Protein AF-A0A2D4FG91-F1 (afdb_monomer_lite)

pLDDT: mean 86.09, std 12.46, range [33.84, 96.5]

Sequence (464 aa):
MEGACYMVALQIAREPLVRQVLRQTFQERAKVNVAPTKKGKKDVDEAHYAYSFKYLKNKPVKELRDEQFLKISLAKEESLLTIDLSVDMKGVDGYGSDQSYFEEIKAFYYRDEFSHQVQEWNRQRTLAIERALRQFLYPQMAKELMNKLLLEAKECVMKACSRKLYNWLKVAPYRPDQQVEEDEDLMDENQGKGIRVLGIAFSSARNHPVFCALLNGEGEVTDFLRLPHFTKRRNAWREEEREKKAQDIETLKKFLLSKKPHVVTVGGENRDAQMLVEDVKRIVHELEQGQQLSSIGVELVDNELAMLYMNSKKSETEFRDYPPVLRQAVSLARRIQDPLVEFAQVCSPDEDILCLKLHPMQDHVVKEELLGALYCEFINRVNEVGVDVNRAIAHPHSQALLQYVCGLGARKGTHLLKILKQNNTRLENRTQLVTMCHMGPKVFINCAGFIKIDTASLGDSTDS

Secondary structure (DSSP, 8-state):
-HHHHHHHHHHHHH-HHHHHHHHHHHHHH-EEEEEE-HHHHHH--TTSTTGGGTT--SEEGGG--TTHHHHHHHHHHTTSEEEEEESSPTT-TTSSS---HHHHHHHHH------HHHHHHHHHHHHHHHHIIIIIIHHHHHHHHHHHHHHHHHHHHHHHHHHHHHHHHT-----------S-TTSTTTSTTSPPPEEEEE--SSTTSPEEEEEE-TTS-EEEEEEESSTTS-TT-SSHHHHHHHHHHHHHHHHHHHHH--SEEEEEESSTHHHHHHHHHHHHHHHHHHTTSS---EEEEEE-HHHHHHHHSHHHHHH-TTS-HHHHHHHHHHHHHH-HHHHHHHH-STT-GGGGS-S-TTGGGS-HHHHHHHHHHHHHHHHHHH-EEHHHHHH-GGGGGGGGGSTT--HHHHHHHHHHHHHTT----STTHHHHTS---HHHHHHHTTTEE--SHHHHTTT--

Structure (mmCIF, N/CA/C/O backbone):
data_AF-A0A2D4FG91-F1
#
_entry.id   AF-A0A2D4FG91-F1
#
loop_
_atom_site.group_PDB
_atom_site.id
_atom_site.type_symbol
_atom_site.label_atom_id
_atom_site.label_alt_id
_atom_site.label_comp_id
_atom_site.label_asym_id
_atom_site.label_entity_id
_atom_site.label_seq_id
_atom_site.pdbx_PDB_ins_code
_atom_site.Cartn_x
_atom_site.Cartn_y
_atom_site.Cartn_z
_atom_site.occupancy
_atom_site.B_iso_or_equiv
_atom_site.auth_seq_id
_atom_site.auth_comp_id
_atom_site.auth_asym_id
_atom_site.auth_atom_id
_atom_site.pdbx_PDB_model_num
ATOM 1 N N . MET A 1 1 ? 42.342 -6.921 -44.957 1.00 70.56 1 MET A N 1
ATOM 2 C CA . MET A 1 1 ? 41.038 -6.272 -45.236 1.00 70.56 1 MET A CA 1
ATOM 3 C C . MET A 1 1 ? 40.064 -6.389 -44.067 1.00 70.56 1 MET A C 1
ATOM 5 O O . MET A 1 1 ? 39.488 -5.377 -43.689 1.00 70.56 1 MET A O 1
ATOM 9 N N . GLU A 1 2 ? 39.915 -7.557 -43.432 1.00 78.62 2 GLU A N 1
ATOM 10 C CA . GLU A 1 2 ? 38.955 -7.720 -42.323 1.00 78.62 2 GLU A CA 1
ATOM 11 C C . GLU A 1 2 ? 39.216 -6.820 -41.108 1.00 78.62 2 GLU A C 1
ATOM 13 O O . GLU A 1 2 ? 38.272 -6.246 -40.569 1.00 78.62 2 GLU A O 1
ATOM 18 N N . GLY A 1 3 ? 40.483 -6.640 -40.717 1.00 85.62 3 GLY A N 1
ATOM 19 C CA . GLY A 1 3 ? 40.854 -5.718 -39.638 1.00 85.62 3 GLY A CA 1
ATOM 20 C C . GLY A 1 3 ? 40.504 -4.260 -39.953 1.00 85.62 3 GLY A C 1
ATOM 21 O O . GLY A 1 3 ? 40.024 -3.544 -39.083 1.00 85.62 3 GLY A O 1
ATOM 22 N N . ALA A 1 4 ? 40.647 -3.831 -41.211 1.00 87.12 4 ALA A N 1
ATOM 23 C CA . ALA A 1 4 ? 40.256 -2.486 -41.635 1.00 87.12 4 ALA A CA 1
ATOM 24 C C . ALA A 1 4 ? 38.728 -2.304 -41.602 1.00 87.12 4 ALA A C 1
ATOM 26 O O . ALA A 1 4 ? 38.245 -1.306 -41.076 1.00 87.12 4 ALA A O 1
ATOM 27 N N . CYS A 1 5 ? 37.961 -3.299 -42.068 1.00 86.06 5 CYS A N 1
ATOM 28 C CA . CYS A 1 5 ? 36.496 -3.282 -41.966 1.00 86.06 5 CYS A CA 1
ATOM 29 C C . CYS A 1 5 ? 36.028 -3.230 -40.508 1.00 86.06 5 CYS A C 1
ATOM 31 O O . CYS A 1 5 ? 35.085 -2.514 -40.188 1.00 86.06 5 CYS A O 1
ATOM 33 N N . TYR A 1 6 ? 36.704 -3.961 -39.618 1.00 90.00 6 TYR A N 1
ATOM 34 C CA . TYR A 1 6 ? 36.433 -3.928 -38.184 1.00 90.00 6 TYR A CA 1
ATOM 35 C C . TYR A 1 6 ? 36.714 -2.546 -37.577 1.00 90.00 6 TYR A C 1
ATOM 37 O O . TYR A 1 6 ? 35.887 -2.023 -36.834 1.00 90.00 6 TYR A O 1
ATOM 45 N N . MET A 1 7 ? 37.845 -1.925 -37.923 1.00 90.81 7 MET A N 1
ATOM 46 C CA . MET A 1 7 ? 38.194 -0.584 -37.443 1.00 90.81 7 MET A CA 1
ATOM 47 C C . MET A 1 7 ? 37.184 0.473 -37.901 1.00 90.81 7 MET A C 1
ATOM 49 O O . MET A 1 7 ? 36.746 1.286 -37.090 1.00 90.81 7 MET A O 1
ATOM 53 N N . VAL A 1 8 ? 36.760 0.425 -39.166 1.00 90.19 8 VAL A N 1
ATOM 54 C CA . VAL A 1 8 ? 35.719 1.319 -39.698 1.00 90.19 8 VAL A CA 1
ATOM 55 C C . VAL A 1 8 ? 34.379 1.071 -39.001 1.00 90.19 8 VAL A C 1
ATOM 57 O O . VAL A 1 8 ? 33.722 2.019 -38.578 1.00 90.19 8 VAL A O 1
ATOM 60 N N . ALA A 1 9 ? 33.995 -0.193 -38.802 1.00 90.50 9 ALA A N 1
ATOM 61 C CA . ALA A 1 9 ? 32.778 -0.541 -38.074 1.00 90.50 9 ALA A CA 1
ATOM 62 C C . ALA A 1 9 ? 32.786 0.009 -36.636 1.00 90.50 9 ALA A C 1
ATOM 64 O O . ALA A 1 9 ? 31.777 0.531 -36.161 1.00 90.50 9 ALA A O 1
ATOM 65 N N . LEU A 1 10 ? 33.936 -0.056 -35.958 1.00 91.12 10 LEU A N 1
ATOM 66 C CA . LEU A 1 10 ? 34.115 0.488 -34.615 1.00 91.12 10 LEU A CA 1
ATOM 67 C C . LEU A 1 10 ? 34.024 2.020 -34.590 1.00 91.12 10 LEU A C 1
ATOM 69 O O . LEU A 1 10 ? 33.435 2.571 -33.661 1.00 91.12 10 LEU A O 1
ATOM 73 N N . GLN A 1 11 ? 34.591 2.704 -35.587 1.00 91.75 11 GLN A N 1
ATOM 74 C CA . GLN A 1 11 ? 34.486 4.160 -35.720 1.00 91.75 11 GLN A CA 1
ATOM 75 C C . GLN A 1 11 ? 33.026 4.587 -35.897 1.00 91.75 11 GLN A C 1
ATOM 77 O O . GLN A 1 11 ? 32.538 5.403 -35.119 1.00 91.75 11 GLN A O 1
ATOM 82 N N . ILE A 1 12 ? 32.300 3.951 -36.822 1.00 88.56 12 ILE A N 1
ATOM 83 C CA . ILE A 1 12 ? 30.867 4.207 -37.045 1.00 88.56 12 ILE A CA 1
ATOM 84 C C . ILE A 1 12 ? 30.063 3.958 -35.759 1.00 88.56 12 ILE A C 1
ATOM 86 O O . ILE A 1 12 ? 29.211 4.761 -35.388 1.00 88.56 12 ILE A O 1
ATOM 90 N N . ALA A 1 13 ? 30.354 2.875 -35.031 1.00 89.75 13 ALA A N 1
ATOM 91 C CA . ALA A 1 13 ? 29.642 2.534 -33.799 1.00 89.75 13 ALA A CA 1
ATOM 92 C C . ALA A 1 13 ? 29.886 3.513 -32.632 1.00 89.75 13 ALA A C 1
ATOM 94 O O . ALA A 1 13 ? 29.095 3.553 -31.677 1.00 89.75 13 ALA A O 1
ATOM 95 N N . ARG A 1 14 ? 30.985 4.278 -32.677 1.00 90.94 14 ARG A N 1
ATOM 96 C CA . ARG A 1 14 ? 31.359 5.280 -31.667 1.00 90.94 14 ARG A CA 1
ATOM 97 C C . ARG A 1 14 ? 30.927 6.699 -32.029 1.00 90.94 14 ARG A C 1
ATOM 99 O O . ARG A 1 14 ? 30.976 7.558 -31.154 1.00 90.94 14 ARG A O 1
ATOM 106 N N . GLU A 1 15 ? 30.459 6.924 -33.250 1.00 92.88 15 GLU A N 1
ATOM 107 C CA . GLU A 1 15 ? 30.013 8.237 -33.705 1.00 92.88 15 GLU A CA 1
ATOM 108 C C . GLU A 1 15 ? 28.759 8.699 -32.926 1.00 92.88 15 GLU A C 1
ATOM 110 O O . GLU A 1 15 ? 27.725 8.019 -32.967 1.00 92.88 15 GLU A O 1
ATOM 115 N N . PRO A 1 16 ? 28.799 9.838 -32.204 1.00 91.75 16 PRO A N 1
ATOM 116 C CA . PRO A 1 16 ? 27.697 10.261 -31.335 1.00 91.75 16 PRO A CA 1
ATOM 117 C C . PRO A 1 16 ? 26.371 10.477 -32.071 1.00 91.75 16 PRO A C 1
ATOM 119 O O . PRO A 1 16 ? 25.325 10.054 -31.577 1.00 91.75 16 PRO A O 1
ATOM 122 N N . LEU A 1 17 ? 26.417 11.077 -33.266 1.00 91.06 17 LEU A N 1
ATOM 123 C CA . LEU A 1 17 ? 25.230 11.357 -34.080 1.00 91.06 17 LEU A CA 1
ATOM 124 C C . LEU A 1 17 ? 24.543 10.065 -34.536 1.00 91.06 17 LEU A C 1
ATOM 126 O O . LEU A 1 17 ? 23.330 9.920 -34.386 1.00 91.06 17 LEU A O 1
ATOM 130 N N . VAL A 1 18 ? 25.327 9.088 -35.007 1.00 88.50 18 VAL A N 1
ATOM 131 C CA . VAL A 1 18 ? 24.819 7.768 -35.414 1.00 88.50 18 VAL A CA 1
ATOM 132 C C . VAL A 1 18 ? 24.145 7.078 -34.232 1.00 88.50 18 VAL A C 1
ATOM 134 O O . VAL A 1 18 ? 23.034 6.568 -34.357 1.00 88.50 18 VAL A O 1
ATOM 137 N N . ARG A 1 19 ? 24.775 7.109 -33.051 1.00 90.75 19 ARG A N 1
ATOM 138 C CA . ARG A 1 19 ? 24.208 6.516 -31.831 1.00 90.75 19 ARG A CA 1
ATOM 139 C C . ARG A 1 19 ? 22.919 7.204 -31.393 1.00 90.75 19 ARG A C 1
ATOM 141 O O . ARG A 1 19 ? 22.007 6.520 -30.940 1.00 90.75 19 ARG A O 1
ATOM 148 N N . GLN A 1 20 ? 22.840 8.529 -31.502 1.00 91.31 20 GLN A N 1
ATOM 149 C CA . GLN A 1 20 ? 21.651 9.296 -31.134 1.00 91.31 20 GLN A CA 1
ATOM 150 C C . GLN A 1 20 ? 20.458 8.952 -32.034 1.00 91.31 20 GLN A C 1
ATOM 152 O O . GLN A 1 20 ? 19.403 8.582 -31.517 1.00 91.31 20 GLN A O 1
ATOM 157 N N . VAL A 1 21 ? 20.639 9.009 -33.357 1.00 89.88 21 VAL A N 1
ATOM 158 C CA . VAL A 1 21 ? 19.584 8.691 -34.337 1.00 89.88 21 VAL A CA 1
ATOM 159 C C . VAL A 1 21 ? 19.153 7.234 -34.215 1.00 89.88 21 VAL A C 1
ATOM 161 O O . VAL A 1 21 ? 17.957 6.927 -34.188 1.00 89.88 21 VAL A O 1
ATOM 164 N N . LEU A 1 22 ? 20.121 6.325 -34.074 1.00 88.62 22 LEU A N 1
ATOM 165 C CA . LEU A 1 22 ? 19.826 4.911 -33.915 1.00 88.62 22 LEU A CA 1
ATOM 166 C C . LEU A 1 22 ? 19.056 4.639 -32.626 1.00 88.62 22 LEU A C 1
ATOM 168 O O . LEU A 1 22 ? 18.105 3.869 -32.653 1.00 88.62 22 LEU A O 1
ATOM 172 N N . ARG A 1 23 ? 19.429 5.268 -31.507 1.00 89.75 23 ARG A N 1
ATOM 173 C CA . ARG A 1 23 ? 18.716 5.109 -30.234 1.00 89.75 23 ARG A CA 1
ATOM 174 C C . ARG A 1 23 ? 17.254 5.516 -30.367 1.00 89.75 23 ARG A C 1
ATOM 176 O O . ARG A 1 23 ? 16.389 4.765 -29.929 1.00 89.75 23 ARG A O 1
ATOM 183 N N . GLN A 1 24 ? 16.981 6.673 -30.968 1.00 89.62 24 GLN A N 1
ATOM 184 C CA . GLN A 1 24 ? 15.610 7.139 -31.176 1.00 89.62 24 GLN A CA 1
ATOM 185 C C . GLN A 1 24 ? 14.827 6.160 -32.058 1.00 89.62 24 GLN A C 1
ATOM 187 O O . GLN A 1 24 ? 13.756 5.694 -31.674 1.00 89.62 24 GLN A O 1
ATOM 192 N N . THR A 1 25 ? 15.411 5.762 -33.189 1.00 87.94 25 THR A N 1
ATOM 193 C CA . THR A 1 25 ? 14.763 4.835 -34.126 1.00 87.94 25 THR A CA 1
ATOM 194 C C . THR A 1 25 ? 14.515 3.465 -33.491 1.00 87.94 25 THR A C 1
ATOM 196 O O . THR A 1 25 ? 13.441 2.886 -33.647 1.00 87.94 25 THR A O 1
ATOM 199 N N . PHE A 1 26 ? 15.483 2.959 -32.723 1.00 88.69 26 PHE A N 1
ATOM 200 C CA . PHE A 1 26 ? 15.377 1.693 -32.005 1.00 88.69 26 PHE A CA 1
ATOM 201 C C . PHE A 1 26 ? 14.280 1.767 -30.940 1.00 88.69 26 PHE A C 1
ATOM 203 O O . PHE A 1 26 ? 13.463 0.864 -30.861 1.00 88.69 26 PHE A O 1
ATOM 210 N N . GLN A 1 27 ? 14.180 2.851 -30.167 1.00 86.94 27 GLN A N 1
ATOM 211 C CA . GLN A 1 27 ? 13.092 3.025 -29.194 1.00 86.94 27 GLN A CA 1
ATOM 212 C C . GLN A 1 27 ? 11.710 3.081 -29.855 1.00 86.94 27 GLN A C 1
ATOM 214 O O . GLN A 1 27 ? 10.737 2.578 -29.296 1.00 86.94 27 GLN A O 1
ATOM 219 N N . GLU A 1 28 ? 11.611 3.673 -31.045 1.00 86.88 28 GLU A N 1
ATOM 220 C CA . GLU A 1 28 ? 10.333 3.833 -31.731 1.00 86.88 28 GLU A CA 1
ATOM 221 C C . GLU A 1 28 ? 9.855 2.573 -32.455 1.00 86.88 28 GLU A C 1
ATOM 223 O O . GLU A 1 28 ? 8.650 2.307 -32.463 1.00 86.88 28 GLU A O 1
ATOM 228 N N . ARG A 1 29 ? 10.783 1.832 -33.072 1.00 87.81 29 ARG A N 1
ATOM 229 C CA . ARG A 1 29 ? 10.492 0.693 -33.954 1.00 87.81 29 ARG A CA 1
ATOM 230 C C . ARG A 1 29 ? 10.786 -0.672 -33.326 1.00 87.81 29 ARG A C 1
ATOM 232 O O . ARG A 1 29 ? 10.378 -1.677 -33.902 1.00 87.81 29 ARG A O 1
ATOM 239 N N . ALA A 1 30 ? 11.479 -0.741 -32.183 1.00 88.88 30 ALA A N 1
ATOM 240 C CA . ALA A 1 30 ? 11.818 -2.020 -31.566 1.00 88.88 30 ALA A CA 1
ATOM 241 C C . ALA A 1 30 ? 10.573 -2.836 -31.220 1.00 88.88 30 ALA A C 1
ATOM 243 O O . ALA A 1 30 ? 9.557 -2.334 -30.725 1.00 88.88 30 ALA A O 1
ATOM 244 N N . LYS A 1 31 ? 10.708 -4.138 -31.442 1.00 90.12 31 LYS A N 1
ATOM 245 C CA . LYS A 1 31 ? 9.722 -5.158 -31.135 1.00 90.12 31 LYS A CA 1
ATOM 246 C C . LYS A 1 31 ? 10.338 -6.191 -30.204 1.00 90.12 31 LYS A C 1
ATOM 248 O O . LYS A 1 31 ? 11.504 -6.566 -30.338 1.00 90.12 31 LYS A O 1
ATOM 253 N N . VAL A 1 32 ? 9.537 -6.644 -29.251 1.00 91.31 32 VAL A N 1
ATOM 254 C CA . VAL A 1 32 ? 9.911 -7.649 -28.264 1.00 91.31 32 VAL A CA 1
ATOM 255 C C . VAL A 1 32 ? 9.528 -9.025 -28.772 1.00 91.31 32 VAL A C 1
ATOM 257 O O . VAL A 1 32 ? 8.376 -9.282 -29.132 1.00 91.31 32 VAL A O 1
ATOM 260 N N . ASN A 1 33 ? 10.512 -9.914 -28.762 1.00 90.75 33 ASN A N 1
ATOM 261 C CA . ASN A 1 33 ? 10.357 -11.326 -29.045 1.00 90.75 33 ASN A CA 1
ATOM 262 C C . ASN A 1 33 ? 10.725 -12.122 -27.795 1.00 90.75 33 ASN A C 1
ATOM 264 O O . ASN A 1 33 ? 11.794 -11.939 -27.210 1.00 90.75 33 ASN A O 1
ATOM 268 N N . VAL A 1 34 ? 9.835 -13.020 -27.394 1.00 91.75 34 VAL A N 1
ATOM 269 C CA . VAL A 1 34 ? 10.003 -13.904 -26.248 1.00 91.75 34 VAL A CA 1
ATOM 270 C C . VAL A 1 34 ? 9.877 -15.335 -26.737 1.00 91.75 34 VAL A C 1
ATOM 272 O O . VAL A 1 34 ? 8.900 -15.709 -27.386 1.00 91.75 34 VAL A O 1
ATOM 275 N N . ALA A 1 35 ? 10.890 -16.137 -26.435 1.00 91.44 35 ALA A N 1
ATOM 276 C CA . ALA A 1 35 ? 10.906 -17.554 -26.763 1.00 91.44 35 ALA A CA 1
ATOM 277 C C . ALA A 1 35 ? 11.178 -18.380 -25.500 1.00 91.44 35 ALA A C 1
ATOM 279 O O . ALA A 1 35 ? 11.992 -17.973 -24.669 1.00 91.44 35 ALA A O 1
ATOM 280 N N . PRO A 1 36 ? 10.535 -19.547 -25.335 1.00 92.88 36 PRO A N 1
ATOM 281 C CA . PRO A 1 36 ? 10.741 -20.365 -24.155 1.00 92.88 36 PRO A CA 1
ATOM 282 C C . PRO A 1 36 ? 12.032 -21.177 -24.255 1.00 92.88 36 PRO A C 1
ATOM 284 O O . PRO A 1 36 ? 12.353 -21.750 -25.304 1.00 92.88 36 PRO A O 1
ATOM 287 N N . THR A 1 37 ? 12.743 -21.289 -23.135 1.00 92.88 37 THR A N 1
ATOM 288 C CA . THR A 1 37 ? 13.885 -22.200 -22.995 1.00 92.88 37 THR A CA 1
ATOM 289 C C . THR A 1 37 ? 13.402 -23.652 -22.924 1.00 92.88 37 THR A C 1
ATOM 291 O O . THR A 1 37 ? 12.207 -23.932 -22.812 1.00 92.88 37 THR A O 1
ATOM 294 N N . LYS A 1 38 ? 14.327 -24.623 -22.953 1.00 90.50 38 LYS A N 1
ATOM 295 C CA . LYS A 1 38 ? 13.977 -26.039 -22.722 1.00 90.50 38 LYS A CA 1
ATOM 296 C C . LYS A 1 38 ? 13.242 -26.233 -21.388 1.00 90.50 38 LYS A C 1
ATOM 298 O O . LYS A 1 38 ? 12.293 -27.007 -21.337 1.00 90.50 38 LYS A O 1
ATOM 303 N N . LYS A 1 39 ? 13.652 -25.488 -20.355 1.00 90.31 39 LYS A N 1
ATOM 304 C CA . LYS A 1 39 ? 13.026 -25.472 -19.029 1.00 90.31 39 LYS A CA 1
ATOM 305 C C . LYS A 1 39 ? 11.640 -24.827 -19.080 1.00 90.31 39 LYS A C 1
ATOM 307 O O . LYS A 1 39 ? 10.661 -25.471 -18.728 1.00 90.31 39 LYS A O 1
ATOM 312 N N . GLY A 1 40 ? 11.519 -23.623 -19.645 1.00 88.44 40 GLY A N 1
ATOM 313 C CA . GLY A 1 40 ? 10.223 -22.945 -19.754 1.00 88.44 40 GLY A CA 1
ATOM 314 C C . GLY A 1 40 ? 9.202 -23.669 -20.633 1.00 88.44 40 GLY A C 1
ATOM 315 O O . GLY A 1 40 ? 8.002 -23.500 -20.455 1.00 88.44 40 GLY A O 1
ATOM 316 N N . LYS A 1 41 ? 9.629 -24.524 -21.569 1.00 89.38 41 LYS A N 1
ATOM 317 C CA . LYS A 1 41 ? 8.693 -25.389 -22.304 1.00 89.38 41 LYS A CA 1
ATOM 318 C C . LYS A 1 41 ? 8.011 -26.416 -21.401 1.00 89.38 41 LYS A C 1
ATOM 320 O O . LYS A 1 41 ? 6.835 -26.673 -21.639 1.00 89.38 41 LYS A O 1
ATOM 325 N N . LYS A 1 42 ? 8.738 -26.962 -20.422 1.00 89.44 42 LYS A N 1
ATOM 326 C CA . LYS A 1 42 ? 8.278 -28.012 -19.506 1.00 89.44 42 LYS A CA 1
ATOM 327 C C . LYS A 1 42 ? 7.534 -27.444 -18.293 1.00 89.44 42 LYS A C 1
ATOM 329 O O . LYS A 1 42 ? 6.500 -27.988 -17.933 1.00 89.44 42 LYS A O 1
ATOM 334 N N . ASP A 1 43 ? 8.058 -26.367 -17.712 1.00 88.94 43 ASP A N 1
ATOM 335 C CA . ASP A 1 43 ? 7.603 -25.848 -16.415 1.00 88.94 43 ASP A CA 1
ATOM 336 C C . ASP A 1 43 ? 6.475 -24.808 -16.548 1.00 88.94 43 ASP A C 1
ATOM 338 O O . ASP A 1 43 ? 5.700 -24.621 -15.618 1.00 88.94 43 ASP A O 1
ATOM 342 N N . VAL A 1 44 ? 6.365 -24.124 -17.696 1.00 88.75 44 VAL A N 1
ATOM 343 C CA . VAL A 1 44 ? 5.291 -23.145 -17.940 1.00 88.75 44 VAL A CA 1
ATOM 344 C C . VAL A 1 44 ? 4.087 -23.864 -18.543 1.00 88.75 44 VAL A C 1
ATOM 346 O O . VAL A 1 44 ? 4.022 -24.046 -19.770 1.00 88.75 44 VAL A O 1
ATOM 349 N N . ASP A 1 45 ? 3.173 -24.269 -17.666 1.00 88.12 45 ASP A N 1
ATOM 350 C CA . ASP A 1 45 ? 1.840 -24.794 -17.974 1.00 88.12 45 ASP A CA 1
ATOM 351 C C . ASP A 1 45 ? 0.797 -23.667 -18.125 1.00 88.12 45 ASP A C 1
ATOM 353 O O . ASP A 1 45 ? 1.144 -22.489 -18.085 1.00 88.12 45 ASP A O 1
ATOM 357 N N . GLU A 1 46 ? -0.475 -24.018 -18.337 1.00 87.44 46 GLU A N 1
ATOM 358 C CA . GLU A 1 46 ? -1.575 -23.058 -18.536 1.00 87.44 46 GLU A CA 1
ATOM 359 C C . GLU A 1 46 ? -1.893 -22.212 -17.290 1.00 87.44 46 GLU A C 1
ATOM 361 O O . GLU A 1 46 ? -2.431 -21.112 -17.420 1.00 87.44 46 GLU A O 1
ATOM 366 N N . ALA A 1 47 ? -1.554 -22.701 -16.092 1.00 88.81 47 ALA A N 1
ATOM 367 C CA . ALA A 1 47 ? -1.797 -22.006 -14.829 1.00 88.81 47 ALA A CA 1
ATOM 368 C C . ALA A 1 47 ? -0.669 -21.024 -14.473 1.00 88.81 47 ALA A C 1
ATOM 370 O O . ALA A 1 47 ? -0.862 -20.104 -13.674 1.00 88.81 47 ALA A O 1
ATOM 371 N N . HIS A 1 48 ? 0.516 -21.198 -15.060 1.00 89.25 48 HIS A N 1
ATOM 372 C CA . HIS A 1 48 ? 1.672 -20.363 -14.783 1.00 89.25 48 HIS A CA 1
ATOM 373 C C . HIS A 1 48 ? 1.506 -18.933 -15.329 1.00 89.25 48 HIS A C 1
ATOM 375 O O . HIS A 1 48 ? 1.124 -18.715 -16.482 1.00 89.25 48 HIS A O 1
ATOM 381 N N . TYR A 1 49 ? 1.906 -17.926 -14.543 1.00 86.75 49 TYR A N 1
ATOM 382 C CA . TYR A 1 49 ? 1.764 -16.502 -14.898 1.00 86.75 49 TYR A CA 1
ATOM 383 C C . TYR A 1 49 ? 2.422 -16.131 -16.243 1.00 86.75 49 TYR A C 1
ATOM 385 O O . TYR A 1 49 ? 1.973 -15.223 -16.945 1.00 86.75 49 TYR A O 1
ATOM 393 N N . ALA A 1 50 ? 3.491 -16.848 -16.605 1.00 87.88 50 ALA A N 1
ATOM 394 C CA . ALA A 1 50 ? 4.270 -16.628 -17.822 1.00 87.88 50 ALA A CA 1
ATOM 395 C C . ALA A 1 50 ? 3.689 -17.271 -19.095 1.00 87.88 50 ALA A C 1
ATOM 397 O O . ALA A 1 50 ? 4.227 -17.064 -20.183 1.00 87.88 50 ALA A O 1
ATOM 398 N N . TYR A 1 51 ? 2.601 -18.042 -18.988 1.00 88.88 51 TYR A N 1
ATOM 399 C CA . TYR A 1 51 ? 2.011 -18.753 -20.125 1.00 88.88 51 TYR A CA 1
ATOM 400 C C . TYR A 1 51 ? 1.529 -17.804 -21.226 1.00 88.88 51 TYR A C 1
ATOM 402 O O . TYR A 1 51 ? 1.846 -17.994 -22.401 1.00 88.88 51 TYR A O 1
ATOM 410 N N . SER A 1 52 ? 0.851 -16.724 -20.829 1.00 88.25 52 SER A N 1
ATOM 411 C CA . SER A 1 52 ? 0.248 -15.734 -21.735 1.00 88.25 52 SER A CA 1
ATOM 412 C C . SER A 1 52 ? 1.239 -15.073 -22.702 1.00 88.25 52 SER A C 1
ATOM 414 O O . SER A 1 52 ? 0.860 -14.689 -23.806 1.00 88.25 52 SER A O 1
ATOM 416 N N . PHE A 1 53 ? 2.515 -14.964 -22.321 1.00 89.25 53 PHE A N 1
ATOM 417 C CA . PHE A 1 53 ? 3.567 -14.335 -23.126 1.00 89.25 53 PHE A CA 1
ATOM 418 C C . PHE A 1 53 ? 4.717 -15.287 -23.484 1.00 89.25 53 PHE A C 1
ATOM 420 O O . PHE A 1 53 ? 5.748 -14.849 -23.997 1.00 89.25 53 PHE A O 1
ATOM 427 N N . LYS A 1 54 ? 4.536 -16.599 -23.277 1.00 88.31 54 LYS A N 1
ATOM 428 C CA . LYS A 1 54 ? 5.533 -17.645 -23.564 1.00 88.31 54 LYS A CA 1
ATOM 429 C C . LYS A 1 54 ? 6.019 -17.630 -25.018 1.00 88.31 54 LYS A C 1
ATOM 431 O O . LYS A 1 54 ? 7.181 -17.934 -25.271 1.00 88.31 54 LYS A O 1
ATOM 436 N N . TYR A 1 55 ? 5.139 -17.274 -25.957 1.00 88.94 55 TYR A N 1
ATOM 437 C CA . TYR A 1 55 ? 5.405 -17.227 -27.401 1.00 88.94 55 TYR A CA 1
ATOM 438 C C . TYR A 1 55 ? 5.151 -15.837 -27.999 1.00 88.94 55 TYR A C 1
ATOM 440 O O . TYR A 1 55 ? 4.591 -15.713 -29.089 1.00 88.94 55 TYR A O 1
ATOM 448 N N . LEU A 1 56 ? 5.535 -14.778 -27.284 1.0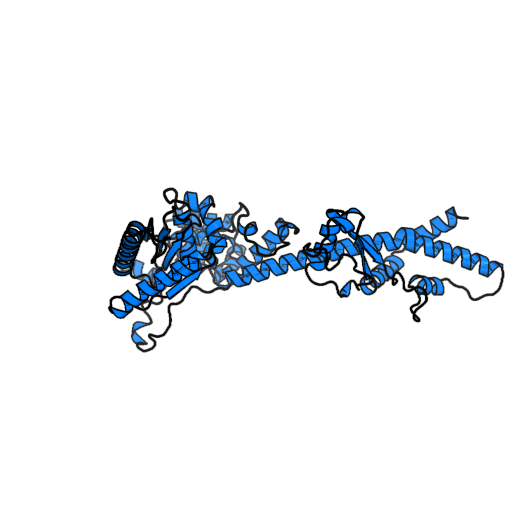0 88.94 56 LEU A N 1
ATOM 449 C CA . LEU A 1 56 ? 5.355 -13.415 -27.773 1.00 88.94 56 LEU A CA 1
ATOM 450 C C . LEU A 1 56 ? 6.276 -13.142 -28.973 1.00 88.94 56 LEU A C 1
ATOM 452 O O . LEU A 1 56 ? 7.493 -13.270 -28.864 1.00 88.94 56 LEU A O 1
ATOM 456 N N . LYS A 1 57 ? 5.717 -12.735 -30.114 1.00 88.06 57 LYS A N 1
ATOM 457 C CA . LYS A 1 57 ? 6.487 -12.377 -31.314 1.00 88.06 57 LYS A CA 1
ATOM 458 C C . LYS A 1 57 ? 6.112 -10.989 -31.800 1.00 88.06 57 LYS A C 1
ATOM 460 O O . LYS A 1 57 ? 4.934 -10.654 -31.842 1.00 88.06 57 LYS A O 1
ATOM 465 N N . ASN A 1 58 ? 7.119 -10.229 -32.218 1.00 86.31 58 ASN A N 1
ATOM 466 C CA . ASN A 1 58 ? 6.995 -8.943 -32.892 1.00 86.31 58 ASN A CA 1
ATOM 467 C C . ASN A 1 58 ? 6.099 -7.914 -32.165 1.00 86.31 58 ASN A C 1
ATOM 469 O O . ASN A 1 58 ? 5.537 -7.041 -32.822 1.00 86.31 58 ASN A O 1
ATOM 473 N N . LYS A 1 59 ? 5.982 -7.972 -30.826 1.00 88.56 59 LYS A N 1
ATOM 474 C CA . LYS A 1 59 ? 5.167 -7.007 -30.070 1.00 88.56 59 LYS A CA 1
ATOM 475 C C . LYS A 1 59 ? 5.885 -5.656 -30.012 1.00 88.56 59 LYS A C 1
ATOM 477 O O . LYS A 1 59 ? 6.985 -5.616 -29.460 1.00 88.56 59 LYS A O 1
ATOM 482 N N . PRO A 1 60 ? 5.310 -4.557 -30.524 1.00 89.44 60 PRO A N 1
ATOM 483 C CA . PRO A 1 60 ? 5.931 -3.241 -30.433 1.00 89.44 60 PRO A CA 1
ATOM 484 C C . PRO A 1 60 ? 6.214 -2.851 -28.982 1.00 89.44 60 PRO A C 1
ATOM 486 O O . PRO A 1 60 ? 5.364 -3.013 -28.106 1.00 89.44 60 PRO A O 1
ATOM 489 N N . VAL A 1 61 ? 7.397 -2.291 -28.725 1.00 88.50 61 VAL A N 1
ATOM 490 C CA . VAL A 1 61 ? 7.787 -1.851 -27.377 1.00 88.50 61 VAL A CA 1
ATOM 491 C C . VAL A 1 61 ? 6.810 -0.808 -26.819 1.00 88.50 61 VAL A C 1
ATOM 493 O O . VAL A 1 61 ? 6.475 -0.865 -25.642 1.00 88.50 61 VAL A O 1
ATOM 496 N N . LYS A 1 62 ? 6.268 0.074 -27.670 1.00 85.94 62 LYS A N 1
ATOM 497 C CA . LYS A 1 62 ? 5.261 1.087 -27.292 1.00 85.94 62 LYS A CA 1
ATOM 498 C C . LYS A 1 62 ? 3.943 0.503 -26.768 1.00 85.94 62 LYS A C 1
ATOM 500 O O . LYS A 1 62 ? 3.190 1.199 -26.097 1.00 85.94 62 LYS A O 1
ATOM 505 N N . GLU A 1 63 ? 3.636 -0.749 -27.100 1.00 87.75 63 GLU A N 1
ATOM 506 C CA . GLU A 1 63 ? 2.415 -1.428 -26.653 1.00 87.75 63 GLU A CA 1
ATOM 507 C C . GLU A 1 63 ? 2.609 -2.207 -25.350 1.00 87.75 63 GLU A C 1
ATOM 509 O O . GLU A 1 63 ? 1.650 -2.774 -24.815 1.00 87.75 63 GLU A O 1
ATOM 514 N N . LEU A 1 64 ? 3.839 -2.284 -24.837 1.00 85.56 64 LEU A N 1
ATOM 515 C CA . LEU A 1 64 ? 4.068 -2.799 -23.497 1.00 85.56 64 LEU A CA 1
ATOM 516 C C . LEU A 1 64 ? 3.483 -1.806 -22.499 1.00 85.56 64 LEU A C 1
ATOM 518 O O . LEU A 1 64 ? 3.834 -0.629 -22.490 1.00 85.56 64 LEU A O 1
ATOM 522 N N . ARG A 1 65 ? 2.562 -2.298 -21.676 1.00 83.06 65 ARG A N 1
ATOM 523 C CA . ARG A 1 65 ? 1.915 -1.519 -20.624 1.00 83.06 65 ARG A CA 1
ATOM 524 C C . ARG A 1 65 ? 2.175 -2.164 -19.274 1.00 83.06 65 ARG A C 1
ATOM 526 O O . ARG A 1 65 ? 2.371 -3.381 -19.185 1.00 83.06 65 ARG A O 1
ATOM 533 N N . ASP A 1 66 ? 2.140 -1.321 -18.255 1.00 84.12 66 ASP A N 1
ATOM 534 C CA . ASP A 1 66 ? 2.097 -1.702 -16.850 1.00 84.12 66 ASP A CA 1
ATOM 535 C C . ASP A 1 66 ? 3.262 -2.618 -16.431 1.00 84.12 66 ASP A C 1
ATOM 537 O O . ASP A 1 66 ? 4.425 -2.368 -16.753 1.00 84.12 66 ASP A O 1
ATOM 541 N N . GLU A 1 67 ? 2.972 -3.700 -15.714 1.00 85.44 67 GLU A N 1
ATOM 542 C CA . GLU A 1 67 ? 3.963 -4.630 -15.183 1.00 85.44 67 GLU A CA 1
ATOM 543 C C . GLU A 1 67 ? 4.364 -5.754 -16.160 1.00 85.44 67 GLU A C 1
ATOM 545 O O . GLU A 1 67 ? 5.094 -6.675 -15.783 1.00 85.44 67 GLU A O 1
ATOM 550 N N . GLN A 1 68 ? 3.901 -5.721 -17.418 1.00 88.94 68 GLN A N 1
ATOM 551 C CA . GLN A 1 68 ? 4.137 -6.805 -18.384 1.00 88.94 68 GLN A CA 1
ATOM 552 C C . GLN A 1 68 ? 5.626 -7.076 -18.599 1.00 88.94 68 GLN A C 1
ATOM 554 O O . GLN A 1 68 ? 6.062 -8.227 -18.563 1.00 88.94 68 GLN A O 1
ATOM 559 N N . PHE A 1 69 ? 6.422 -6.023 -18.795 1.00 91.31 69 PHE A N 1
ATOM 560 C CA . PHE A 1 69 ? 7.855 -6.180 -19.027 1.00 91.31 69 PHE A CA 1
ATOM 561 C C . PHE A 1 69 ? 8.592 -6.687 -17.780 1.00 91.31 69 PHE A C 1
ATOM 563 O O . PHE A 1 69 ? 9.525 -7.479 -17.902 1.00 91.31 69 PHE A O 1
ATOM 570 N N . LEU A 1 70 ? 8.127 -6.314 -16.583 1.00 92.12 70 LEU A N 1
ATOM 571 C CA . LEU A 1 70 ? 8.665 -6.834 -15.327 1.00 92.12 70 LEU A CA 1
ATOM 572 C C . LEU A 1 70 ? 8.430 -8.348 -15.216 1.00 92.12 70 LEU A C 1
ATOM 574 O O . LEU A 1 70 ? 9.380 -9.084 -14.971 1.00 92.12 70 LEU A O 1
ATOM 578 N N . LYS A 1 71 ? 7.212 -8.832 -15.504 1.00 91.38 71 LYS A N 1
ATOM 579 C CA . LYS A 1 71 ? 6.895 -10.277 -15.524 1.00 91.38 71 LYS A CA 1
ATOM 580 C C . LYS A 1 71 ? 7.759 -11.050 -16.526 1.00 91.38 71 LYS A C 1
ATOM 582 O O . LYS A 1 71 ? 8.238 -12.140 -16.220 1.00 91.38 71 LYS A O 1
ATOM 587 N N . ILE A 1 72 ? 7.988 -10.481 -17.712 1.00 91.88 72 ILE A N 1
ATOM 588 C CA . ILE A 1 72 ? 8.866 -11.074 -18.732 1.00 91.88 72 ILE A CA 1
ATOM 589 C C . ILE A 1 72 ? 10.320 -11.121 -18.230 1.00 91.88 72 ILE A C 1
ATOM 591 O O . ILE A 1 72 ? 10.997 -12.135 -18.409 1.00 91.88 72 ILE A O 1
ATOM 595 N N . SER A 1 73 ? 10.798 -10.061 -17.570 1.00 91.62 73 SER A N 1
ATOM 596 C CA . SER A 1 73 ? 12.145 -10.022 -16.988 1.00 91.62 73 SER A CA 1
ATOM 597 C C . SER A 1 73 ? 12.330 -11.058 -15.878 1.00 91.62 73 SER A C 1
ATOM 599 O O . SER A 1 73 ? 13.343 -11.751 -15.871 1.00 91.62 73 SER A O 1
ATOM 601 N N . LEU A 1 74 ? 11.340 -11.232 -15.000 1.00 91.75 74 LEU A N 1
ATOM 602 C CA . LEU A 1 74 ? 11.372 -12.246 -13.939 1.00 91.75 74 LEU A CA 1
ATOM 603 C C . LEU A 1 74 ? 11.442 -13.663 -14.516 1.00 91.75 74 LEU A C 1
ATOM 605 O O . LEU A 1 74 ? 12.321 -14.443 -14.161 1.00 91.75 74 LEU A O 1
ATOM 609 N N . ALA A 1 75 ? 10.609 -13.964 -15.515 1.00 91.56 75 ALA A N 1
ATOM 610 C CA . ALA A 1 75 ? 10.656 -15.253 -16.201 1.00 91.56 75 ALA A CA 1
ATOM 611 C C . ALA A 1 75 ? 12.002 -15.500 -16.920 1.00 91.56 75 ALA A C 1
ATOM 613 O O . ALA A 1 75 ? 12.419 -16.649 -17.102 1.00 91.56 75 ALA A O 1
ATOM 614 N N . LYS A 1 76 ? 12.706 -14.437 -17.337 1.00 92.56 76 LYS A N 1
ATOM 615 C CA . LYS A 1 76 ? 14.079 -14.532 -17.857 1.00 92.56 76 LYS A CA 1
ATOM 616 C C . LYS A 1 76 ? 15.087 -14.834 -16.744 1.00 92.56 76 LYS A C 1
ATOM 618 O O . LYS A 1 76 ? 15.957 -15.676 -16.956 1.00 92.56 76 LYS A O 1
ATOM 623 N N . GLU A 1 77 ? 14.980 -14.188 -15.585 1.00 91.75 77 GLU A N 1
ATOM 624 C CA . GLU A 1 77 ? 15.838 -14.449 -14.415 1.00 91.75 77 GLU A CA 1
ATOM 625 C C . GLU A 1 77 ? 15.690 -15.896 -13.914 1.00 91.75 77 GLU A C 1
ATOM 627 O O . GLU A 1 77 ? 16.685 -16.571 -13.654 1.00 91.75 77 GLU A O 1
ATOM 632 N N . GLU A 1 78 ? 14.471 -16.439 -13.930 1.00 91.94 78 GLU A N 1
ATOM 633 C CA . GLU A 1 78 ? 14.169 -17.846 -13.609 1.00 91.94 78 GLU A CA 1
ATOM 634 C C . GLU A 1 78 ? 14.626 -18.851 -14.692 1.00 91.94 78 GLU A C 1
ATOM 636 O O . GLU A 1 78 ? 14.460 -20.074 -14.554 1.00 91.94 78 GLU A O 1
ATOM 641 N N . SER A 1 79 ? 15.228 -18.350 -15.779 1.00 90.88 79 SER A N 1
ATOM 642 C CA . SER A 1 79 ? 15.677 -19.110 -16.953 1.00 90.88 79 SER A CA 1
ATOM 643 C C . SER A 1 79 ? 14.554 -19.851 -17.692 1.00 90.88 79 SER A C 1
ATOM 645 O O . SER A 1 79 ? 14.801 -20.856 -18.368 1.00 90.88 79 SER A O 1
ATOM 647 N N . LEU A 1 80 ? 13.312 -19.368 -17.597 1.00 91.56 80 LEU A N 1
ATOM 648 C CA . LEU A 1 80 ? 12.154 -19.926 -18.302 1.00 91.56 80 LEU A CA 1
ATOM 649 C C . LEU A 1 80 ? 12.060 -19.387 -19.733 1.00 91.56 80 LEU A C 1
ATOM 651 O O . LEU A 1 80 ? 11.741 -20.135 -20.660 1.00 91.56 80 LEU A O 1
ATOM 655 N N . LEU A 1 81 ? 12.377 -18.108 -19.937 1.00 92.94 81 LEU A N 1
ATOM 656 C CA . LEU A 1 81 ? 12.219 -17.423 -21.221 1.00 92.94 81 LEU A CA 1
ATOM 657 C C . LEU A 1 81 ? 13.501 -16.694 -21.645 1.00 92.94 81 LEU A C 1
ATOM 659 O O . LEU A 1 81 ? 14.295 -16.246 -20.823 1.00 92.94 81 LEU A O 1
ATOM 663 N N . THR A 1 82 ? 13.687 -16.535 -22.953 1.00 91.56 82 THR A N 1
ATOM 664 C CA . THR A 1 82 ? 14.697 -15.655 -23.550 1.00 91.56 82 THR A CA 1
ATOM 665 C C . THR A 1 82 ? 14.013 -14.458 -24.185 1.00 91.56 82 THR A C 1
ATOM 667 O O . THR A 1 82 ? 13.045 -14.633 -24.926 1.00 91.56 82 THR A O 1
ATOM 670 N N . ILE A 1 83 ? 14.546 -13.264 -23.925 1.00 91.88 83 ILE A N 1
ATOM 671 C CA . ILE A 1 83 ? 14.059 -12.005 -24.494 1.00 91.88 83 ILE A CA 1
ATOM 672 C C . ILE A 1 83 ? 15.046 -11.540 -25.551 1.00 91.88 83 ILE A C 1
ATOM 674 O O . ILE A 1 83 ? 16.249 -11.472 -25.289 1.00 91.88 83 ILE A O 1
ATOM 678 N N . ASP A 1 84 ? 14.518 -11.172 -26.704 1.00 89.75 84 ASP A N 1
ATOM 679 C CA . ASP A 1 84 ? 15.266 -10.586 -27.796 1.00 89.75 84 ASP A CA 1
ATOM 680 C C . ASP A 1 84 ? 14.517 -9.359 -28.337 1.00 89.75 84 ASP A C 1
ATOM 682 O O . ASP A 1 84 ? 13.308 -9.399 -28.569 1.00 89.75 84 ASP A O 1
ATOM 686 N N . LEU A 1 85 ? 15.243 -8.251 -28.483 1.00 88.75 85 LEU A N 1
ATOM 687 C CA . LEU A 1 85 ? 14.728 -7.000 -29.032 1.00 88.75 85 LEU A CA 1
ATOM 688 C C . LEU A 1 85 ? 15.284 -6.818 -30.441 1.00 88.75 85 LEU A C 1
ATOM 690 O O . LEU A 1 85 ? 16.499 -6.707 -30.612 1.00 88.75 85 LEU A O 1
ATOM 694 N N . SER A 1 86 ? 14.399 -6.744 -31.431 1.00 84.06 86 SER A N 1
ATOM 695 C CA . SER A 1 86 ? 14.771 -6.492 -32.823 1.00 84.06 86 SER A CA 1
ATOM 696 C C . SER A 1 86 ? 14.006 -5.300 -33.384 1.00 84.06 86 SER A C 1
ATOM 698 O O . SER A 1 86 ? 12.853 -5.067 -33.027 1.00 84.06 86 SER A O 1
ATOM 700 N N . VAL A 1 87 ? 14.656 -4.528 -34.255 1.00 80.94 87 VAL A N 1
ATOM 701 C CA . VAL A 1 87 ? 13.991 -3.460 -35.025 1.00 80.94 87 VAL A CA 1
ATOM 702 C C . VAL A 1 87 ? 13.151 -4.080 -36.137 1.00 80.94 87 VAL A C 1
ATOM 704 O O . VAL A 1 87 ? 11.986 -3.734 -36.322 1.00 80.94 87 VAL A O 1
ATOM 707 N N . ASP A 1 88 ? 13.737 -5.051 -36.833 1.00 76.56 88 ASP A N 1
ATOM 708 C CA . ASP A 1 88 ? 13.091 -5.743 -37.938 1.00 76.56 88 ASP A CA 1
ATOM 709 C C . ASP A 1 88 ? 12.173 -6.868 -37.436 1.00 76.56 88 ASP A C 1
ATOM 711 O O . ASP A 1 88 ? 12.399 -7.469 -36.373 1.00 76.56 88 ASP A O 1
ATOM 715 N N . MET A 1 89 ? 11.128 -7.156 -38.216 1.00 66.44 89 MET A N 1
ATOM 716 C CA . MET A 1 89 ? 10.226 -8.285 -37.979 1.00 66.44 89 MET A CA 1
ATOM 717 C C . MET A 1 89 ? 11.011 -9.596 -38.082 1.00 66.44 89 MET A C 1
ATOM 719 O O . MET A 1 89 ? 11.607 -9.890 -39.116 1.00 66.44 89 MET A O 1
ATOM 723 N N . LYS A 1 90 ? 10.973 -10.432 -37.042 1.00 64.19 90 LYS A N 1
ATOM 724 C CA . LYS A 1 90 ? 11.524 -11.789 -37.142 1.00 64.19 90 LYS A CA 1
ATOM 725 C C . LYS A 1 90 ? 10.515 -12.714 -37.820 1.00 64.19 90 LYS A C 1
ATOM 727 O O . LYS A 1 90 ? 9.379 -12.824 -37.354 1.00 64.19 90 LYS A O 1
ATOM 732 N N . GLY A 1 91 ? 10.950 -13.412 -38.873 1.00 58.00 91 GLY A N 1
ATOM 733 C CA . GLY A 1 91 ? 10.175 -14.461 -39.549 1.00 58.00 91 GLY A CA 1
ATOM 734 C C . GLY A 1 91 ? 9.203 -13.979 -40.629 1.00 58.00 91 GLY A C 1
ATOM 735 O O . GLY A 1 91 ? 8.292 -14.725 -40.974 1.00 58.00 91 GLY A O 1
ATOM 736 N N . VAL A 1 92 ? 9.383 -12.757 -41.142 1.00 59.09 92 VAL A N 1
ATOM 737 C CA . VAL A 1 92 ? 8.606 -12.187 -42.260 1.00 59.09 92 VAL A CA 1
ATOM 738 C C . VAL A 1 92 ? 9.551 -11.862 -43.424 1.00 59.09 92 VAL A C 1
ATOM 740 O O . VAL A 1 92 ? 9.513 -10.783 -44.005 1.00 59.09 92 VAL A O 1
ATOM 743 N N . ASP A 1 93 ? 10.447 -12.793 -43.753 1.00 48.16 93 ASP A N 1
ATOM 744 C CA . ASP A 1 93 ? 11.290 -12.661 -44.940 1.00 48.16 93 ASP A CA 1
ATOM 745 C C . ASP A 1 93 ? 10.404 -12.890 -46.180 1.00 48.16 93 ASP A C 1
ATOM 747 O O . ASP A 1 93 ? 10.028 -14.022 -46.483 1.00 48.16 93 ASP A O 1
ATOM 751 N N . GLY A 1 94 ? 10.015 -11.810 -46.870 1.00 51.62 94 GLY A N 1
ATOM 752 C CA . GLY A 1 94 ? 9.340 -11.875 -48.176 1.00 51.62 94 GLY A CA 1
ATOM 753 C C . GLY A 1 94 ? 7.836 -11.564 -48.225 1.00 51.62 94 GLY A C 1
ATOM 754 O O . GLY A 1 94 ? 7.240 -11.737 -49.285 1.00 51.62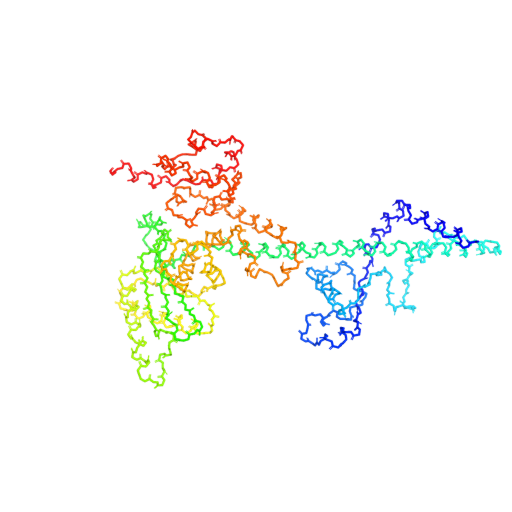 94 GLY A O 1
ATOM 755 N N . TYR A 1 95 ? 7.214 -11.077 -47.144 1.00 41.72 95 TYR A N 1
ATOM 756 C CA . TYR A 1 95 ? 5.831 -10.569 -47.174 1.00 41.72 95 TYR A CA 1
ATOM 757 C C . TYR A 1 95 ? 5.789 -9.071 -46.844 1.00 41.72 95 TYR A C 1
ATOM 759 O O . TYR A 1 95 ? 5.980 -8.680 -45.697 1.00 41.72 95 TYR A O 1
ATOM 767 N N . GLY A 1 96 ? 5.482 -8.247 -47.850 1.00 45.31 96 GLY A N 1
ATOM 768 C CA . GLY A 1 96 ? 5.292 -6.799 -47.708 1.00 45.31 96 GLY A CA 1
ATOM 769 C C . GLY A 1 96 ? 6.530 -5.963 -48.049 1.00 45.31 96 GLY A C 1
ATOM 770 O O . GLY A 1 96 ? 7.661 -6.433 -47.997 1.00 45.31 96 GLY A O 1
ATOM 771 N N . SER A 1 97 ? 6.298 -4.703 -48.417 1.00 46.16 97 SER A N 1
ATOM 772 C CA . SER A 1 97 ? 7.300 -3.690 -48.782 1.00 46.16 97 SER A CA 1
ATOM 773 C C . SER A 1 97 ? 8.156 -3.190 -47.605 1.00 46.16 97 SER A C 1
ATOM 775 O O . SER A 1 97 ? 8.658 -2.068 -47.656 1.00 46.16 97 SER A O 1
ATOM 777 N N . ASP A 1 98 ? 8.290 -3.968 -46.532 1.00 53.56 98 ASP A N 1
ATOM 778 C CA . ASP A 1 98 ? 9.041 -3.567 -45.345 1.00 53.56 98 ASP A CA 1
ATOM 779 C C . ASP A 1 98 ? 10.535 -3.758 -45.625 1.00 53.56 98 ASP A C 1
ATOM 781 O O . ASP A 1 98 ? 11.113 -4.828 -45.424 1.00 53.56 98 ASP A O 1
ATOM 785 N N . GLN A 1 99 ? 11.169 -2.702 -46.137 1.00 61.06 99 GLN A N 1
ATOM 786 C CA . GLN A 1 99 ? 12.623 -2.617 -46.176 1.00 61.06 99 GLN A CA 1
ATOM 787 C C . GLN A 1 99 ? 13.142 -2.743 -44.742 1.00 61.06 99 GLN A C 1
ATOM 789 O O . GLN A 1 99 ? 12.735 -1.991 -43.856 1.00 61.06 99 GLN A O 1
ATOM 794 N N . SER A 1 100 ? 14.031 -3.711 -44.502 1.00 73.75 100 SER A N 1
ATOM 795 C CA . SER A 1 100 ? 14.709 -3.801 -43.208 1.00 73.75 100 SER A CA 1
ATOM 796 C C . SER A 1 100 ? 15.423 -2.484 -42.918 1.00 73.75 100 SER A C 1
ATOM 798 O O . SER A 1 100 ? 15.953 -1.837 -43.827 1.00 73.75 100 SER A O 1
ATOM 800 N N . TYR A 1 101 ? 15.501 -2.104 -41.649 1.00 79.44 101 TYR A N 1
ATOM 801 C CA . TYR A 1 101 ? 16.206 -0.887 -41.255 1.00 79.44 101 TYR A CA 1
ATOM 802 C C . TYR A 1 101 ? 17.688 -0.918 -41.685 1.00 79.44 101 TYR A C 1
ATOM 804 O O . TYR A 1 101 ? 18.308 0.112 -41.944 1.00 79.44 101 TYR A O 1
ATOM 812 N N . PHE A 1 102 ? 18.255 -2.118 -41.835 1.00 82.00 102 PHE A N 1
ATOM 813 C CA . PHE A 1 102 ? 19.567 -2.316 -42.442 1.00 82.00 102 PHE A CA 1
ATOM 814 C C . PHE A 1 102 ? 19.633 -1.872 -43.915 1.00 82.00 102 PHE A C 1
ATOM 816 O O . PHE A 1 102 ? 20.601 -1.216 -44.300 1.00 82.00 102 PHE A O 1
ATOM 823 N N . GLU A 1 103 ? 18.626 -2.193 -44.732 1.00 80.50 103 GLU A N 1
ATOM 824 C CA . GLU A 1 103 ? 18.575 -1.779 -46.142 1.00 80.50 103 GLU A CA 1
ATOM 825 C C . GLU A 1 103 ? 18.379 -0.258 -46.279 1.00 80.50 103 GLU A C 1
ATOM 827 O O . GLU A 1 103 ? 19.032 0.354 -47.126 1.00 80.50 103 GLU A O 1
ATOM 832 N N . GLU A 1 104 ? 17.601 0.376 -45.389 1.00 83.00 104 GLU A N 1
ATOM 833 C CA . GLU A 1 104 ? 17.504 1.846 -45.314 1.00 83.00 104 GLU A CA 1
ATOM 834 C C . GLU A 1 104 ? 18.884 2.485 -45.059 1.00 83.00 104 GLU A C 1
ATOM 836 O O . GLU A 1 104 ? 19.288 3.414 -45.759 1.00 83.00 104 GLU A O 1
ATOM 841 N N . ILE A 1 105 ? 19.653 1.966 -44.090 1.00 83.81 105 ILE A N 1
ATOM 842 C CA . ILE A 1 105 ? 20.999 2.487 -43.788 1.00 83.81 105 ILE A CA 1
ATOM 843 C C . ILE A 1 105 ? 21.957 2.248 -44.955 1.00 83.81 105 ILE A C 1
ATOM 845 O O . ILE A 1 105 ? 22.743 3.126 -45.317 1.00 83.81 105 ILE A O 1
ATOM 849 N N . LYS A 1 106 ? 21.910 1.054 -45.545 1.00 83.44 106 LYS A N 1
ATOM 850 C CA . LYS A 1 106 ? 22.765 0.670 -46.667 1.00 83.44 106 LYS A CA 1
ATOM 851 C C . LYS A 1 106 ? 22.583 1.606 -47.861 1.00 83.44 106 LYS A C 1
ATOM 853 O O . LYS A 1 106 ? 23.582 1.938 -48.498 1.00 83.44 106 LYS A O 1
ATOM 858 N N . ALA A 1 107 ? 21.363 2.081 -48.120 1.00 83.88 107 ALA A N 1
ATOM 859 C CA . ALA A 1 107 ? 21.080 3.022 -49.202 1.00 83.88 107 ALA A CA 1
ATOM 860 C C . ALA A 1 107 ? 21.896 4.326 -49.096 1.00 83.88 107 ALA A C 1
ATOM 862 O O . ALA A 1 107 ? 22.389 4.809 -50.111 1.00 83.88 107 ALA A O 1
ATOM 863 N N . PHE A 1 108 ? 22.145 4.851 -47.887 1.00 83.75 108 PHE A N 1
ATOM 864 C CA . PHE A 1 108 ? 22.952 6.071 -47.700 1.00 83.75 108 PHE A CA 1
ATOM 865 C C . PHE A 1 108 ? 24.429 5.904 -48.077 1.00 83.75 108 PHE A C 1
ATOM 867 O O . PHE A 1 108 ? 25.099 6.877 -48.416 1.00 83.75 108 PHE A O 1
ATOM 874 N N . TYR A 1 109 ? 24.950 4.679 -48.006 1.00 81.75 109 TYR A N 1
ATOM 875 C CA . TYR A 1 109 ? 26.351 4.374 -48.293 1.00 81.75 109 TYR A CA 1
ATOM 876 C C . TYR A 1 109 ? 26.541 3.665 -49.633 1.00 81.75 109 TYR A C 1
ATOM 878 O O . TYR A 1 109 ? 27.677 3.319 -49.973 1.00 81.75 109 TYR A O 1
ATOM 886 N N . TYR A 1 110 ? 25.467 3.441 -50.391 1.00 83.00 110 TYR A N 1
ATOM 887 C CA . TYR A 1 110 ? 25.508 2.814 -51.703 1.00 83.00 110 TYR A CA 1
ATOM 888 C C . TYR A 1 110 ? 25.841 3.851 -52.780 1.00 83.00 110 TYR A C 1
ATOM 890 O O . TYR A 1 110 ? 25.296 4.950 -52.792 1.00 83.00 110 TYR A O 1
ATOM 898 N N . ARG A 1 111 ? 26.759 3.512 -53.693 1.00 81.62 111 ARG A N 1
ATOM 899 C CA . ARG A 1 111 ? 27.022 4.321 -54.894 1.00 81.62 111 ARG A CA 1
ATOM 900 C C . ARG A 1 111 ? 26.541 3.570 -56.124 1.00 81.62 111 ARG A C 1
ATOM 902 O O . ARG A 1 111 ? 26.972 2.437 -56.340 1.00 81.62 111 ARG A O 1
ATOM 909 N N . ASP A 1 112 ? 25.680 4.219 -56.901 1.00 81.81 112 ASP A N 1
ATOM 910 C CA . ASP A 1 112 ? 25.041 3.653 -58.088 1.00 81.81 112 ASP A CA 1
ATOM 911 C C . ASP A 1 112 ? 25.934 3.800 -59.329 1.00 81.81 112 ASP A C 1
ATOM 913 O O . ASP A 1 112 ? 25.712 4.629 -60.207 1.00 81.81 112 ASP A O 1
ATOM 917 N N . GLU A 1 113 ? 27.026 3.035 -59.356 1.00 84.62 113 GLU A N 1
ATOM 918 C CA . GLU A 1 113 ? 27.925 2.947 -60.508 1.00 84.62 113 GLU A CA 1
ATOM 919 C C . GLU A 1 113 ? 28.261 1.473 -60.782 1.00 84.62 113 GLU A C 1
ATOM 921 O O . GLU A 1 113 ? 28.547 0.696 -59.868 1.00 84.62 113 GLU A O 1
ATOM 926 N N . PHE A 1 114 ? 28.267 1.082 -62.059 1.00 78.50 114 PHE A N 1
ATOM 927 C CA . PHE A 1 114 ? 28.419 -0.317 -62.491 1.00 78.50 114 PHE A CA 1
ATOM 928 C C . PHE A 1 114 ? 29.876 -0.776 -62.666 1.00 78.50 114 PHE A C 1
ATOM 930 O O . PHE A 1 114 ? 30.129 -1.892 -63.114 1.00 78.50 114 PHE A O 1
ATOM 937 N N . SER A 1 115 ? 30.852 0.066 -62.319 1.00 88.50 115 SER A N 1
ATOM 938 C CA . SER A 1 115 ? 32.266 -0.315 -62.373 1.00 88.50 115 SER A CA 1
ATOM 939 C C . SER A 1 115 ? 32.565 -1.442 -61.379 1.00 88.50 115 SER A C 1
ATOM 941 O O . SER A 1 115 ? 32.169 -1.372 -60.214 1.00 88.50 115 SER A O 1
ATOM 943 N N . HIS A 1 116 ? 33.339 -2.445 -61.808 1.00 85.06 116 HIS A N 1
ATOM 944 C CA . HIS A 1 116 ? 33.754 -3.575 -60.965 1.00 85.06 116 HIS A CA 1
ATOM 945 C C . HIS A 1 116 ? 34.427 -3.114 -59.658 1.00 85.06 116 HIS A C 1
ATOM 947 O O . HIS A 1 116 ? 34.214 -3.690 -58.593 1.00 85.06 116 HIS A O 1
ATOM 953 N N . GLN A 1 117 ? 35.206 -2.027 -59.708 1.00 85.75 117 GLN A N 1
ATOM 954 C CA . GLN A 1 117 ? 35.835 -1.457 -58.512 1.00 85.75 117 GLN A CA 1
ATOM 955 C C . GLN A 1 117 ? 34.801 -0.869 -57.543 1.00 85.75 117 GLN A C 1
ATOM 957 O O . GLN A 1 117 ? 34.922 -1.044 -56.332 1.00 85.75 117 GLN A O 1
ATOM 962 N N . VAL A 1 118 ? 33.770 -0.196 -58.059 1.00 84.38 118 VAL A N 1
ATOM 963 C CA . VAL A 1 118 ? 32.722 0.413 -57.228 1.00 84.38 118 VAL A CA 1
ATOM 964 C C . VAL A 1 118 ? 31.851 -0.660 -56.583 1.00 84.38 118 VAL A C 1
ATOM 966 O O . VAL A 1 118 ? 31.527 -0.541 -55.402 1.00 84.38 118 VAL A O 1
ATOM 969 N N . GLN A 1 119 ? 31.557 -1.743 -57.305 1.00 85.31 119 GLN A N 1
ATOM 970 C CA . GLN A 1 119 ? 30.836 -2.899 -56.770 1.00 85.31 119 GLN A CA 1
ATOM 971 C C . GLN A 1 119 ? 31.596 -3.568 -55.616 1.00 85.31 119 GLN A C 1
ATOM 973 O O . GLN A 1 119 ? 31.011 -3.821 -54.561 1.00 85.31 119 GLN A O 1
ATOM 978 N N . GLU A 1 120 ? 32.909 -3.771 -55.755 1.00 86.38 120 GLU A N 1
ATOM 979 C CA . GLU A 1 120 ? 33.718 -4.345 -54.675 1.00 86.38 120 GLU A CA 1
ATOM 980 C C . GLU A 1 120 ? 33.797 -3.403 -53.459 1.00 86.38 120 GLU A C 1
ATOM 982 O O . GLU A 1 120 ? 33.640 -3.840 -52.318 1.00 86.38 120 GLU A O 1
ATOM 987 N N . TRP A 1 121 ? 33.923 -2.086 -53.666 1.00 87.00 121 TRP A N 1
ATOM 988 C CA . TRP A 1 121 ? 33.853 -1.108 -52.572 1.00 87.00 121 TRP A CA 1
ATOM 989 C C . TRP A 1 121 ? 32.469 -1.022 -51.914 1.00 87.00 121 TRP A C 1
ATOM 991 O O . TRP A 1 121 ? 32.385 -0.801 -50.704 1.00 87.00 121 TRP A O 1
ATOM 1001 N N . ASN A 1 122 ? 31.379 -1.173 -52.674 1.00 87.19 122 ASN A N 1
ATOM 1002 C CA . ASN A 1 122 ? 30.017 -1.266 -52.136 1.00 87.19 122 ASN A CA 1
ATOM 1003 C C . ASN A 1 122 ? 29.881 -2.514 -51.243 1.00 87.19 122 ASN A C 1
ATOM 1005 O O . ASN A 1 122 ? 29.311 -2.428 -50.152 1.00 87.19 122 ASN A O 1
ATOM 1009 N N . ARG A 1 123 ? 30.473 -3.648 -51.646 1.00 86.69 123 ARG A N 1
ATOM 1010 C CA . ARG A 1 123 ? 30.508 -4.886 -50.849 1.00 86.69 123 ARG A CA 1
ATOM 1011 C C . ARG A 1 123 ? 31.228 -4.684 -49.514 1.00 86.69 123 ARG A C 1
ATOM 1013 O O . ARG A 1 123 ? 30.687 -5.042 -48.470 1.00 86.69 123 ARG A O 1
ATOM 1020 N N . GLN A 1 124 ? 32.404 -4.051 -49.528 1.00 88.12 124 GLN A N 1
ATOM 1021 C CA . GLN A 1 124 ? 33.167 -3.779 -48.301 1.00 88.12 124 GLN A CA 1
ATOM 1022 C C . GLN A 1 124 ? 32.447 -2.791 -47.366 1.00 88.12 124 GLN A C 1
ATOM 1024 O O . GLN A 1 124 ? 32.398 -3.020 -46.157 1.00 88.12 124 GLN A O 1
ATOM 1029 N N . ARG A 1 125 ? 31.835 -1.724 -47.905 1.00 88.00 125 ARG A N 1
ATOM 1030 C CA . ARG A 1 125 ? 31.018 -0.778 -47.118 1.00 88.00 125 ARG A CA 1
ATOM 1031 C C . ARG A 1 125 ? 29.831 -1.470 -46.455 1.00 88.00 125 ARG A C 1
ATOM 1033 O O . ARG A 1 125 ? 29.610 -1.283 -45.263 1.00 88.00 125 ARG A O 1
ATOM 1040 N N . THR A 1 126 ? 29.127 -2.318 -47.202 1.00 88.44 126 THR A N 1
ATOM 1041 C CA . THR A 1 126 ? 27.990 -3.093 -46.684 1.00 88.44 126 THR A CA 1
ATOM 1042 C C . THR A 1 126 ? 28.423 -4.001 -45.533 1.00 88.44 126 THR A C 1
ATOM 1044 O O . THR A 1 126 ? 27.791 -3.997 -44.480 1.00 88.44 126 THR A O 1
ATOM 1047 N N . LEU A 1 127 ? 29.549 -4.706 -45.683 1.00 87.94 127 LEU A N 1
ATOM 1048 C CA . LEU A 1 127 ? 30.091 -5.572 -44.634 1.00 87.94 127 LEU A CA 1
ATOM 1049 C C . LEU A 1 127 ? 30.507 -4.784 -43.380 1.00 87.94 127 LEU A C 1
ATOM 1051 O O . LEU A 1 127 ? 30.275 -5.236 -42.257 1.00 87.94 127 LEU A O 1
ATOM 1055 N N . ALA A 1 128 ? 31.116 -3.608 -43.550 1.00 88.81 128 ALA A N 1
ATOM 1056 C CA . ALA A 1 128 ? 31.494 -2.746 -42.433 1.00 88.81 128 ALA A CA 1
ATOM 1057 C C . ALA A 1 128 ? 30.262 -2.232 -41.668 1.00 88.81 128 ALA A C 1
ATOM 1059 O O . ALA A 1 128 ? 30.250 -2.275 -40.438 1.00 88.81 128 ALA A O 1
ATOM 1060 N N . ILE A 1 129 ? 29.208 -1.814 -42.377 1.00 88.31 129 ILE A N 1
ATOM 1061 C CA . ILE A 1 129 ? 27.937 -1.365 -41.785 1.00 88.31 129 ILE A CA 1
ATOM 1062 C C . ILE A 1 129 ? 27.228 -2.520 -41.077 1.00 88.31 129 ILE A C 1
ATOM 1064 O O . ILE A 1 129 ? 26.754 -2.358 -39.953 1.00 88.31 129 ILE A O 1
ATOM 1068 N N . GLU A 1 130 ? 27.197 -3.704 -41.688 1.00 87.88 130 GLU A N 1
ATOM 1069 C CA . GLU A 1 130 ? 26.597 -4.888 -41.079 1.00 87.88 130 GLU A CA 1
ATOM 1070 C C . GLU A 1 130 ? 27.296 -5.256 -39.769 1.00 87.88 130 GLU A C 1
ATOM 1072 O O . GLU A 1 130 ? 26.634 -5.472 -38.750 1.00 87.88 130 GLU A O 1
ATOM 1077 N N . ARG A 1 131 ? 28.636 -5.265 -39.762 1.00 87.44 131 ARG A N 1
ATOM 1078 C CA . ARG A 1 131 ? 29.418 -5.487 -38.540 1.00 87.44 131 ARG A CA 1
ATOM 1079 C C . ARG A 1 131 ? 29.156 -4.382 -37.510 1.00 87.44 131 ARG A C 1
ATOM 1081 O O . ARG A 1 131 ? 28.920 -4.702 -36.347 1.00 87.44 131 ARG A O 1
ATOM 1088 N N . ALA A 1 132 ? 29.119 -3.112 -37.922 1.00 88.81 132 ALA A N 1
ATOM 1089 C CA . ALA A 1 132 ? 28.836 -1.976 -37.038 1.00 88.81 132 ALA A CA 1
ATOM 1090 C C . ALA A 1 132 ? 27.483 -2.128 -36.320 1.00 88.81 132 ALA A C 1
ATOM 1092 O O . ALA A 1 132 ? 27.397 -2.001 -35.096 1.00 88.81 132 ALA A O 1
ATOM 1093 N N . LEU A 1 133 ? 26.433 -2.453 -37.078 1.00 86.94 133 LEU A N 1
ATOM 1094 C CA . LEU A 1 133 ? 25.071 -2.576 -36.571 1.00 86.94 133 LEU A CA 1
ATOM 1095 C C . LEU A 1 133 ? 24.870 -3.851 -35.752 1.00 86.94 133 LEU A C 1
ATOM 1097 O O . LEU A 1 133 ? 24.489 -3.770 -34.585 1.00 86.94 133 LEU A O 1
ATOM 1101 N N . ARG A 1 134 ? 25.159 -5.027 -36.324 1.00 86.62 134 ARG A N 1
ATOM 1102 C CA . ARG A 1 134 ? 24.857 -6.320 -35.690 1.00 86.62 134 ARG A CA 1
ATOM 1103 C C . ARG A 1 134 ? 25.767 -6.635 -34.504 1.00 86.62 134 ARG A C 1
ATOM 1105 O O . ARG A 1 134 ? 25.285 -7.196 -33.525 1.00 86.62 134 ARG A O 1
ATOM 1112 N N . GLN A 1 135 ? 27.061 -6.308 -34.578 1.00 87.56 135 GLN A N 1
ATOM 1113 C CA . GLN A 1 135 ? 28.021 -6.700 -33.535 1.00 87.56 135 GLN A CA 1
ATOM 1114 C C . GLN A 1 135 ? 28.141 -5.667 -32.413 1.00 87.56 135 GLN A C 1
ATOM 1116 O O . GLN A 1 135 ? 28.341 -6.052 -31.262 1.00 87.56 135 GLN A O 1
ATOM 1121 N N . PHE A 1 136 ? 28.007 -4.370 -32.715 1.00 87.94 136 PHE A N 1
ATOM 1122 C CA . PHE A 1 136 ? 28.234 -3.313 -31.723 1.00 87.94 136 PHE A CA 1
ATOM 1123 C C . PHE A 1 136 ? 26.961 -2.573 -31.334 1.00 87.94 136 PHE A C 1
ATOM 1125 O O . PHE A 1 136 ? 26.623 -2.516 -30.152 1.00 87.94 136 PHE A O 1
ATOM 1132 N N . LEU A 1 137 ? 26.262 -1.987 -32.305 1.00 88.62 137 LEU A N 1
ATOM 1133 C CA . LEU A 1 137 ? 25.197 -1.037 -32.013 1.00 88.62 137 LEU A CA 1
ATOM 1134 C C . LEU A 1 137 ? 23.913 -1.714 -31.514 1.00 88.62 137 LEU A C 1
ATOM 1136 O O . LEU A 1 137 ? 23.449 -1.367 -30.431 1.00 88.62 137 LEU A O 1
ATOM 1140 N N . TYR A 1 138 ? 23.354 -2.698 -32.227 1.00 89.50 138 TYR A N 1
ATOM 1141 C CA . TYR A 1 138 ? 22.107 -3.357 -31.811 1.00 89.50 138 TYR A CA 1
ATOM 1142 C C . TYR A 1 138 ? 22.198 -4.024 -30.433 1.00 89.50 138 TYR A C 1
ATOM 1144 O O . TYR A 1 138 ? 21.292 -3.789 -29.635 1.00 89.50 138 TYR A O 1
ATOM 1152 N N . PRO A 1 139 ? 23.261 -4.774 -30.071 1.00 90.25 139 PRO A N 1
ATOM 1153 C CA . PRO A 1 139 ? 23.358 -5.359 -28.733 1.00 90.25 139 PRO A CA 1
ATOM 1154 C C . PRO A 1 139 ? 23.409 -4.304 -27.620 1.00 90.25 139 PRO A C 1
ATOM 1156 O O . PRO A 1 139 ? 22.800 -4.482 -26.564 1.00 90.25 139 PRO A O 1
ATOM 1159 N N . GLN A 1 140 ? 24.105 -3.185 -27.854 1.00 90.38 140 GLN A N 1
ATOM 1160 C CA . GLN A 1 140 ? 24.168 -2.079 -26.896 1.00 90.38 140 GLN A CA 1
ATOM 1161 C C . GLN A 1 140 ? 22.816 -1.372 -26.757 1.00 90.38 140 GLN A C 1
ATOM 1163 O O . GLN A 1 140 ? 22.361 -1.173 -25.633 1.00 90.38 140 GLN A O 1
ATOM 1168 N N . MET A 1 141 ? 22.161 -1.039 -27.875 1.00 90.75 141 MET A N 1
ATOM 1169 C CA . MET A 1 141 ? 20.854 -0.369 -27.876 1.00 90.75 141 MET A CA 1
ATOM 1170 C C . MET A 1 141 ? 19.761 -1.265 -27.291 1.00 90.75 141 MET A C 1
ATOM 1172 O O . MET A 1 141 ? 18.930 -0.788 -26.523 1.00 90.75 141 MET A O 1
ATOM 1176 N N . ALA A 1 142 ? 19.800 -2.571 -27.572 1.00 90.19 142 ALA A N 1
ATOM 1177 C CA . ALA A 1 142 ? 18.914 -3.547 -26.954 1.00 90.19 142 ALA A CA 1
ATOM 1178 C C . ALA A 1 142 ? 19.103 -3.573 -25.434 1.00 90.19 142 ALA A C 1
ATOM 1180 O O . ALA A 1 142 ? 18.126 -3.457 -24.702 1.00 90.19 142 ALA A O 1
ATOM 1181 N N . LYS A 1 143 ? 20.345 -3.653 -24.938 1.00 91.31 143 LYS A N 1
ATOM 1182 C CA . LYS A 1 143 ? 20.621 -3.639 -23.493 1.00 91.31 143 LYS A CA 1
ATOM 1183 C C . LYS A 1 143 ? 20.167 -2.334 -22.828 1.00 91.31 143 LYS A C 1
ATOM 1185 O O . LYS A 1 143 ? 19.568 -2.378 -21.758 1.00 91.31 143 LYS A O 1
ATOM 1190 N N . GLU A 1 144 ? 20.429 -1.190 -23.460 1.00 92.19 144 GLU A N 1
ATOM 1191 C CA . GLU A 1 144 ? 19.989 0.124 -22.976 1.00 92.19 144 GLU A CA 1
ATOM 1192 C C . GLU A 1 144 ? 18.454 0.201 -22.898 1.00 92.19 144 GLU A C 1
ATOM 1194 O O . GLU A 1 144 ? 17.906 0.576 -21.861 1.00 92.19 144 GLU A O 1
ATOM 1199 N N . LEU A 1 145 ? 17.756 -0.233 -23.954 1.00 91.12 145 LEU A N 1
ATOM 1200 C CA . LEU A 1 145 ? 16.295 -0.243 -23.998 1.00 91.12 145 LEU A CA 1
ATOM 1201 C C . LEU A 1 145 ? 15.691 -1.218 -22.981 1.00 91.12 145 LEU A C 1
ATOM 1203 O O . LEU A 1 145 ? 14.738 -0.858 -22.301 1.00 91.12 145 LEU A O 1
ATOM 1207 N N . MET A 1 146 ? 16.256 -2.419 -22.819 1.00 91.75 146 MET A N 1
ATOM 1208 C CA . MET A 1 146 ? 15.801 -3.366 -21.795 1.00 91.75 146 MET A CA 1
ATOM 1209 C C . MET A 1 146 ? 15.880 -2.758 -20.393 1.00 91.75 146 MET A C 1
ATOM 1211 O O . MET A 1 146 ? 14.937 -2.895 -19.620 1.00 91.75 146 MET A O 1
ATOM 1215 N N . ASN A 1 147 ? 16.973 -2.061 -20.073 1.00 92.31 147 ASN A N 1
ATOM 1216 C CA . ASN A 1 147 ? 17.121 -1.402 -18.777 1.00 92.31 147 ASN A CA 1
ATOM 1217 C C . ASN A 1 147 ? 16.095 -0.278 -18.596 1.00 92.31 147 ASN A C 1
ATOM 1219 O O . ASN A 1 147 ? 15.481 -0.185 -17.536 1.00 92.31 147 ASN A O 1
ATOM 1223 N N . LYS A 1 148 ? 15.872 0.541 -19.632 1.00 92.00 148 LYS A N 1
ATOM 1224 C CA . LYS A 1 148 ? 14.860 1.605 -19.607 1.00 92.00 148 LYS A CA 1
ATOM 1225 C C . LYS A 1 148 ? 13.453 1.044 -19.371 1.00 92.00 148 LYS A C 1
ATOM 1227 O O . LYS A 1 148 ? 12.770 1.500 -18.463 1.00 92.00 148 LYS A O 1
ATOM 1232 N N . LEU A 1 149 ? 13.058 0.010 -20.115 1.00 92.12 149 LEU A N 1
ATOM 1233 C CA . LEU A 1 149 ? 11.747 -0.635 -19.965 1.00 92.12 149 LEU A CA 1
ATOM 1234 C C . LEU A 1 149 ? 11.564 -1.284 -18.593 1.00 92.12 149 LEU A C 1
ATOM 1236 O O . LEU A 1 149 ? 10.468 -1.277 -18.040 1.00 92.12 149 LEU A O 1
ATOM 1240 N N . LEU A 1 150 ? 12.635 -1.843 -18.027 1.00 92.44 150 LEU A N 1
ATOM 1241 C CA . LEU A 1 150 ? 12.605 -2.414 -16.685 1.00 92.44 150 LEU A CA 1
ATOM 1242 C C . LEU A 1 150 ? 12.379 -1.334 -15.622 1.00 92.44 150 LEU A C 1
ATOM 1244 O O . LEU A 1 150 ? 11.588 -1.551 -14.707 1.00 92.44 150 LEU A O 1
ATOM 1248 N N . LEU A 1 151 ? 13.039 -0.179 -15.749 1.00 92.44 151 LEU A N 1
ATOM 1249 C CA . LEU A 1 151 ? 12.834 0.960 -14.852 1.00 92.44 151 LEU A CA 1
ATOM 1250 C C . LEU A 1 151 ? 11.409 1.516 -14.968 1.00 92.44 151 LEU A C 1
ATOM 1252 O O . LEU A 1 151 ? 10.741 1.665 -13.950 1.00 92.44 151 LEU A O 1
ATOM 1256 N N . GLU A 1 152 ? 10.909 1.728 -16.188 1.00 92.12 152 GLU A N 1
ATOM 1257 C CA . GLU A 1 152 ? 9.537 2.205 -16.431 1.00 92.12 152 GLU A CA 1
ATOM 1258 C C . GLU A 1 152 ? 8.482 1.240 -15.861 1.00 92.12 152 GLU A C 1
ATOM 1260 O O . GLU A 1 152 ? 7.519 1.668 -15.221 1.00 92.12 152 GLU A O 1
ATOM 1265 N N . ALA A 1 153 ? 8.679 -0.073 -16.026 1.00 93.19 153 ALA A N 1
ATOM 1266 C CA . ALA A 1 153 ? 7.779 -1.082 -15.470 1.00 93.19 153 ALA A CA 1
ATOM 1267 C C . ALA A 1 153 ? 7.794 -1.086 -13.931 1.00 93.19 153 ALA A C 1
ATOM 1269 O O . ALA A 1 153 ? 6.737 -1.174 -13.304 1.00 93.19 153 ALA A O 1
ATOM 1270 N N . LYS A 1 154 ? 8.974 -0.950 -13.306 1.00 93.19 154 LYS A N 1
ATOM 1271 C CA . LYS A 1 154 ? 9.092 -0.817 -11.844 1.00 93.19 154 LYS A CA 1
ATOM 1272 C C . LYS A 1 154 ? 8.413 0.455 -11.339 1.00 93.19 154 LYS A C 1
ATOM 1274 O O . LYS A 1 154 ? 7.671 0.394 -10.362 1.00 93.19 154 LYS A O 1
ATOM 1279 N N . GLU A 1 155 ? 8.597 1.579 -12.027 1.00 93.19 155 GLU A N 1
ATOM 1280 C CA . GLU A 1 155 ? 7.938 2.845 -11.696 1.00 93.19 155 GLU A CA 1
ATOM 1281 C C . GLU A 1 155 ? 6.411 2.736 -11.798 1.00 93.19 155 GLU A C 1
ATOM 1283 O O . GLU A 1 155 ? 5.689 3.249 -10.942 1.00 93.19 155 GLU A O 1
ATOM 1288 N N . CYS A 1 156 ? 5.898 2.020 -12.802 1.00 93.50 156 CYS A N 1
ATOM 1289 C CA . CYS A 1 156 ? 4.466 1.765 -12.926 1.00 93.50 156 CYS A CA 1
ATOM 1290 C C . CYS A 1 156 ? 3.917 0.957 -11.739 1.00 93.50 156 CYS A C 1
ATOM 1292 O O . CYS A 1 156 ? 2.897 1.336 -11.158 1.00 93.50 156 CYS A O 1
ATOM 1294 N N . VAL A 1 157 ? 4.625 -0.101 -11.323 1.00 94.88 157 VAL A N 1
ATOM 1295 C CA . VAL A 1 157 ? 4.261 -0.892 -10.134 1.00 94.88 157 VAL A CA 1
ATOM 1296 C C . VAL A 1 157 ? 4.258 -0.023 -8.877 1.00 94.88 157 VAL A C 1
ATOM 1298 O O . VAL A 1 157 ? 3.299 -0.076 -8.110 1.00 94.88 157 VAL A O 1
ATOM 1301 N N . MET A 1 158 ? 5.271 0.828 -8.686 1.00 94.94 158 MET A N 1
ATOM 1302 C CA . MET A 1 158 ? 5.311 1.757 -7.551 1.00 94.94 158 MET A CA 1
ATOM 1303 C C . MET A 1 158 ? 4.126 2.727 -7.568 1.00 94.94 158 MET A C 1
ATOM 1305 O O . MET A 1 158 ? 3.450 2.883 -6.553 1.00 94.94 158 MET A O 1
ATOM 1309 N N . LYS A 1 159 ? 3.790 3.304 -8.730 1.00 94.31 159 LYS A N 1
ATOM 1310 C CA . LYS A 1 159 ? 2.600 4.159 -8.888 1.00 94.31 159 LYS A CA 1
ATOM 1311 C C . LYS A 1 159 ? 1.307 3.410 -8.558 1.00 94.31 159 LYS A C 1
ATOM 1313 O O . LYS A 1 159 ? 0.409 3.998 -7.960 1.00 94.31 159 LYS A O 1
ATOM 1318 N N . ALA A 1 160 ? 1.189 2.136 -8.930 1.00 95.25 160 ALA A N 1
ATOM 1319 C CA . ALA A 1 160 ? 0.031 1.314 -8.583 1.00 95.25 160 ALA A CA 1
ATOM 1320 C C . ALA A 1 160 ? -0.066 1.069 -7.066 1.00 95.25 160 ALA A C 1
ATOM 1322 O O . ALA A 1 160 ? -1.149 1.225 -6.498 1.00 95.25 160 ALA A O 1
ATOM 1323 N N . CYS A 1 161 ? 1.058 0.769 -6.401 1.00 95.56 161 CYS A N 1
ATOM 1324 C CA . CYS A 1 161 ? 1.124 0.651 -4.942 1.00 95.56 161 CYS A CA 1
ATOM 1325 C C . CYS A 1 161 ? 0.686 1.948 -4.250 1.00 95.56 161 CYS A C 1
ATOM 1327 O O . CYS A 1 161 ? -0.202 1.915 -3.397 1.00 95.56 161 CYS A O 1
ATOM 1329 N N . SER A 1 162 ? 1.250 3.088 -4.663 1.00 95.12 162 SER A N 1
ATOM 1330 C CA . SER A 1 162 ? 0.906 4.407 -4.122 1.00 95.12 162 SER A CA 1
ATOM 1331 C C . SER A 1 162 ? -0.572 4.737 -4.312 1.00 95.12 162 SER A C 1
ATOM 1333 O O . SER A 1 162 ? -1.228 5.146 -3.362 1.00 95.12 162 SER A O 1
ATOM 1335 N N . ARG A 1 163 ? -1.154 4.475 -5.490 1.00 95.38 163 ARG A N 1
ATOM 1336 C CA . ARG A 1 163 ? -2.596 4.690 -5.727 1.00 95.38 163 ARG A CA 1
ATOM 1337 C C . ARG A 1 163 ? -3.475 3.844 -4.811 1.00 95.38 163 ARG A C 1
ATOM 1339 O O . ARG A 1 163 ? -4.495 4.330 -4.325 1.00 95.38 163 ARG A O 1
ATOM 1346 N N . LYS A 1 164 ? -3.108 2.581 -4.578 1.00 95.12 164 LYS A N 1
ATOM 1347 C CA . LYS A 1 164 ? -3.873 1.702 -3.687 1.00 95.12 164 LYS A CA 1
ATOM 1348 C C . LYS A 1 164 ? -3.801 2.190 -2.241 1.00 95.12 164 LYS A C 1
ATOM 1350 O O . LYS A 1 164 ? -4.843 2.291 -1.599 1.00 95.12 164 LYS A O 1
ATOM 1355 N N . LEU A 1 165 ? -2.609 2.568 -1.771 1.00 94.69 165 LEU A N 1
ATOM 1356 C CA . LEU A 1 165 ? -2.438 3.159 -0.444 1.00 94.69 165 LEU A CA 1
ATOM 1357 C C . LEU A 1 165 ? -3.200 4.486 -0.321 1.00 94.69 165 LEU A C 1
ATOM 1359 O O . LEU A 1 165 ? -3.936 4.671 0.641 1.00 94.69 165 LEU A O 1
ATOM 1363 N N . TYR A 1 166 ? -3.109 5.372 -1.314 1.00 94.81 166 TYR A N 1
ATOM 1364 C CA . TYR A 1 166 ? -3.860 6.629 -1.356 1.00 94.81 166 TYR A CA 1
ATOM 1365 C C . TYR A 1 166 ? -5.363 6.400 -1.171 1.00 94.81 166 TYR A C 1
ATOM 1367 O O . TYR A 1 166 ? -5.996 7.091 -0.376 1.00 94.81 166 TYR A O 1
ATOM 1375 N N . ASN A 1 167 ? -5.934 5.407 -1.860 1.00 94.94 167 ASN A N 1
ATOM 1376 C CA . ASN A 1 167 ? -7.351 5.073 -1.726 1.00 94.94 167 ASN A CA 1
ATOM 1377 C C . ASN A 1 167 ? -7.705 4.586 -0.317 1.00 94.94 167 ASN A C 1
ATOM 1379 O O . ASN A 1 167 ? -8.772 4.927 0.181 1.00 94.94 167 ASN A O 1
ATOM 1383 N N . TRP A 1 168 ? -6.821 3.829 0.334 1.00 93.25 168 TRP A N 1
ATOM 1384 C CA . TRP A 1 168 ? -7.017 3.386 1.716 1.00 93.25 168 TRP A CA 1
ATOM 1385 C C . TRP A 1 168 ? -6.913 4.532 2.724 1.00 93.25 168 TRP A C 1
ATOM 1387 O O . TRP A 1 168 ? -7.739 4.620 3.627 1.00 93.25 168 TRP A O 1
ATOM 1397 N N . LEU A 1 169 ? -5.950 5.438 2.541 1.00 93.00 169 LEU A N 1
ATOM 1398 C CA . LEU A 1 169 ? -5.760 6.612 3.398 1.00 93.00 169 LEU A CA 1
ATOM 1399 C C . LEU A 1 169 ? -6.834 7.691 3.187 1.00 93.00 169 LEU A C 1
ATOM 1401 O O . LEU A 1 169 ? -7.045 8.529 4.057 1.00 93.00 169 LEU A O 1
ATOM 1405 N N . LYS A 1 170 ? -7.493 7.704 2.022 1.00 92.50 170 LYS A N 1
ATOM 1406 C CA . LYS A 1 170 ? -8.566 8.651 1.678 1.00 92.50 170 LYS A CA 1
ATOM 1407 C C . LYS A 1 170 ? -9.889 8.349 2.389 1.00 92.50 170 LYS A C 1
ATOM 1409 O O . LYS A 1 170 ? -10.761 9.215 2.418 1.00 92.50 170 LYS A O 1
ATOM 1414 N N . VAL A 1 171 ? -10.068 7.139 2.914 1.00 91.12 171 VAL A N 1
ATOM 1415 C CA . VAL A 1 171 ? -11.316 6.741 3.574 1.00 91.12 171 VAL A CA 1
ATOM 1416 C C . VAL A 1 171 ? -11.561 7.642 4.786 1.00 91.12 171 VAL A C 1
ATOM 1418 O O . VAL A 1 171 ? -10.702 7.773 5.654 1.00 91.12 171 VAL A O 1
ATOM 1421 N N . ALA A 1 172 ? -12.727 8.285 4.820 1.00 89.06 172 ALA A N 1
ATOM 1422 C CA . ALA A 1 172 ? -13.125 9.129 5.937 1.00 89.06 172 ALA A CA 1
ATOM 1423 C C . ALA A 1 172 ? -13.533 8.274 7.155 1.00 89.06 172 ALA A C 1
ATOM 1425 O O . ALA A 1 172 ? -13.994 7.143 6.968 1.00 89.06 172 ALA A O 1
ATOM 1426 N N . PRO A 1 173 ? -13.419 8.818 8.381 1.00 89.75 173 PRO A N 1
ATOM 1427 C CA . PRO A 1 173 ? -14.031 8.250 9.579 1.00 89.75 173 PRO A CA 1
ATOM 1428 C C . PRO A 1 173 ? -15.483 7.830 9.354 1.00 89.75 173 PRO A C 1
ATOM 1430 O O . PRO A 1 173 ? -16.245 8.545 8.695 1.00 89.75 173 PRO A O 1
ATOM 1433 N N . TYR A 1 174 ? -15.876 6.690 9.922 1.00 87.81 174 TYR A N 1
ATOM 1434 C CA . TYR A 1 174 ? -17.251 6.210 9.819 1.00 87.81 174 TYR A CA 1
ATOM 1435 C C . TYR A 1 174 ? -18.234 7.196 10.460 1.00 87.81 174 TYR A C 1
ATOM 1437 O O . TYR A 1 174 ? -17.987 7.742 11.537 1.00 87.81 174 TYR A O 1
ATOM 1445 N N . ARG A 1 175 ? -19.378 7.403 9.807 1.00 84.12 175 ARG A N 1
ATOM 1446 C CA . ARG A 1 175 ? -20.484 8.202 10.333 1.00 84.12 175 ARG A CA 1
ATOM 1447 C C . ARG A 1 175 ? -21.715 7.302 10.428 1.00 84.12 175 ARG A C 1
ATOM 1449 O O . ARG A 1 175 ? -22.102 6.754 9.399 1.00 84.12 175 ARG A O 1
ATOM 1456 N N . PRO A 1 176 ? -22.294 7.098 11.624 1.00 76.19 176 PRO A N 1
ATOM 1457 C CA . PRO A 1 176 ? -23.566 6.389 11.742 1.00 76.19 176 PRO A CA 1
ATOM 1458 C C . PRO A 1 176 ? -24.662 7.139 10.963 1.00 76.19 176 PRO A C 1
ATOM 1460 O O . PRO A 1 176 ? -24.598 8.363 10.850 1.00 76.19 176 PRO A O 1
ATOM 1463 N N . ASP A 1 177 ? -25.615 6.397 10.388 1.00 63.38 177 ASP A N 1
ATOM 1464 C CA . ASP A 1 177 ? -26.600 6.904 9.420 1.00 63.38 177 ASP A CA 1
ATOM 1465 C C . ASP A 1 177 ? -27.356 8.158 9.899 1.00 63.38 177 ASP A C 1
ATOM 1467 O O . ASP A 1 177 ? -27.880 8.211 11.012 1.00 63.38 177 ASP A O 1
ATOM 1471 N N . GLN A 1 178 ? -27.461 9.142 8.999 1.00 49.69 178 GLN A N 1
ATOM 1472 C CA . GLN A 1 178 ? -28.093 10.459 9.172 1.00 49.69 178 GLN A CA 1
ATOM 1473 C C . GLN A 1 178 ? -29.637 10.426 9.156 1.00 49.69 178 GLN A C 1
ATOM 1475 O O . GLN A 1 178 ? -30.266 11.415 8.810 1.00 49.69 178 GLN A O 1
ATOM 1480 N N . GLN A 1 179 ? -30.298 9.324 9.527 1.00 44.16 179 GLN A N 1
ATOM 1481 C CA . GLN A 1 179 ? -31.776 9.287 9.562 1.00 44.16 179 GLN A CA 1
ATOM 1482 C C . GLN A 1 179 ? -32.399 9.965 10.799 1.00 44.16 179 GLN A C 1
ATOM 1484 O O . GLN A 1 179 ? -33.594 9.827 11.039 1.00 44.16 179 GLN A O 1
ATOM 1489 N N . VAL A 1 180 ? -31.616 10.729 11.565 1.00 44.00 180 VAL A N 1
ATOM 1490 C CA . VAL A 1 180 ? -32.112 11.672 12.582 1.00 44.00 180 VAL A CA 1
ATOM 1491 C C . VAL A 1 180 ? -31.850 13.105 12.094 1.00 44.00 180 VAL A C 1
ATOM 1493 O O . VAL A 1 180 ? -31.240 13.916 12.781 1.00 44.00 180 VAL A O 1
ATOM 1496 N N . GLU A 1 181 ? -32.238 13.397 10.852 1.00 40.56 181 GLU A N 1
ATOM 1497 C CA . GLU A 1 181 ? -32.438 14.768 10.374 1.00 40.56 181 GLU A CA 1
ATOM 1498 C C . GLU A 1 181 ? -33.864 15.179 10.756 1.00 40.56 181 GLU A C 1
ATOM 1500 O O . GLU A 1 181 ? -34.792 14.903 10.006 1.00 40.56 181 GLU A O 1
ATOM 1505 N N . GLU A 1 182 ? -34.044 15.769 11.942 1.00 36.09 182 GLU A N 1
ATOM 1506 C CA . GLU A 1 182 ? -35.174 16.684 12.210 1.00 36.09 182 GLU A CA 1
ATOM 1507 C C . GLU A 1 182 ? -35.013 17.564 13.468 1.00 36.09 182 GLU A C 1
ATOM 1509 O O . GLU A 1 182 ? -35.828 18.457 13.662 1.00 36.09 182 GLU A O 1
ATOM 1514 N N . ASP A 1 183 ? -33.943 17.427 14.264 1.00 36.53 183 ASP A N 1
ATOM 1515 C CA . ASP A 1 183 ? -33.653 18.361 15.368 1.00 36.53 183 ASP A CA 1
ATOM 1516 C C . ASP A 1 183 ? -32.350 19.138 15.101 1.00 36.53 183 ASP A C 1
ATOM 1518 O O . ASP A 1 183 ? -31.302 18.871 15.694 1.00 36.53 183 ASP A O 1
ATOM 1522 N N . GLU A 1 184 ? -32.410 20.116 14.187 1.00 39.31 184 GLU A N 1
ATOM 1523 C CA . GLU A 1 184 ? -31.296 21.027 13.851 1.00 39.31 184 GLU A CA 1
ATOM 1524 C C . GLU A 1 184 ? -30.776 21.844 15.059 1.00 39.31 184 GLU A C 1
ATOM 1526 O O . GLU A 1 184 ? -29.658 22.351 15.005 1.00 39.31 184 GLU A O 1
ATOM 1531 N N . ASP A 1 185 ? -31.500 21.884 16.184 1.00 38.03 185 ASP A N 1
ATOM 1532 C CA . ASP A 1 185 ? -31.115 22.638 17.390 1.00 38.03 185 ASP A CA 1
ATOM 1533 C C . ASP A 1 185 ? -30.261 21.840 18.406 1.00 38.03 185 ASP A C 1
ATOM 1535 O O . ASP A 1 185 ? -29.727 22.414 19.353 1.00 38.03 185 ASP A O 1
ATOM 1539 N N . LEU A 1 186 ? -30.089 20.521 18.227 1.00 38.03 186 LEU A N 1
ATOM 1540 C CA . LEU A 1 186 ? -29.246 19.656 19.088 1.00 38.03 186 LEU A CA 1
ATOM 1541 C C . LEU A 1 186 ? -27.931 19.225 18.414 1.00 38.03 186 LEU A C 1
ATOM 1543 O O . LEU A 1 186 ? -27.113 18.508 19.001 1.00 38.03 186 LEU A O 1
ATOM 1547 N N . MET A 1 187 ? -27.726 19.653 17.169 1.00 37.31 187 MET A N 1
ATOM 1548 C CA . MET A 1 187 ? -26.668 19.171 16.280 1.00 37.31 187 MET A CA 1
ATOM 1549 C C . MET A 1 187 ? -25.304 19.841 16.489 1.00 37.31 187 MET A C 1
ATOM 1551 O O . MET A 1 187 ? -24.348 19.430 15.831 1.00 37.31 187 MET A O 1
ATOM 1555 N N . ASP A 1 188 ? -25.185 20.804 17.408 1.00 38.41 188 ASP A N 1
ATOM 1556 C CA . ASP A 1 188 ? -23.953 21.589 17.597 1.00 38.41 188 ASP A CA 1
ATOM 1557 C C . ASP A 1 188 ? -23.068 21.104 18.770 1.00 38.41 188 ASP A C 1
ATOM 1559 O O . ASP A 1 188 ? -21.857 21.303 18.759 1.00 38.41 188 ASP A O 1
ATOM 1563 N N . GLU A 1 189 ? -23.605 20.369 19.756 1.00 39.25 189 GLU A N 1
ATOM 1564 C CA . GLU A 1 189 ? -22.825 19.982 20.954 1.00 39.25 189 GLU A CA 1
ATOM 1565 C C . GLU A 1 189 ? -22.188 18.578 20.894 1.00 39.25 189 GLU A C 1
ATOM 1567 O O . GLU A 1 189 ? -21.206 18.297 21.586 1.00 39.25 189 GLU A O 1
ATOM 1572 N N . ASN A 1 190 ? -22.710 17.665 20.064 1.00 37.34 190 ASN A N 1
ATOM 1573 C CA . ASN A 1 190 ? -22.242 16.268 20.015 1.00 37.34 190 ASN A CA 1
ATOM 1574 C C . ASN A 1 190 ? -21.330 15.931 18.826 1.00 37.34 190 ASN A C 1
ATOM 1576 O O . ASN A 1 190 ? -20.720 14.861 18.829 1.00 37.34 190 ASN A O 1
ATOM 1580 N N . GLN A 1 191 ? -21.163 16.825 17.844 1.00 43.28 191 GLN A N 1
ATOM 1581 C CA . GLN A 1 191 ? -20.262 16.588 16.703 1.00 43.28 191 GLN A CA 1
ATOM 1582 C C . GLN A 1 191 ? -18.771 16.558 17.095 1.00 43.28 191 GLN A C 1
ATOM 1584 O O . GLN A 1 191 ? -17.950 16.052 16.331 1.00 43.28 191 GLN A O 1
ATOM 1589 N N . GLY A 1 192 ? -18.419 17.031 18.297 1.00 49.25 192 GLY A N 1
ATOM 1590 C CA . GLY A 1 192 ? -17.052 16.981 18.831 1.00 49.25 192 GLY A CA 1
ATOM 1591 C C . GLY A 1 192 ? -16.665 15.666 19.522 1.00 49.25 192 GLY A C 1
ATOM 1592 O O . GLY A 1 192 ? -15.481 15.406 19.716 1.00 49.25 192 GLY A O 1
ATOM 1593 N N . LYS A 1 193 ? -17.625 14.806 19.891 1.00 60.31 193 LYS A N 1
ATOM 1594 C CA . LYS A 1 193 ? -17.342 13.556 20.617 1.00 60.31 193 LYS A CA 1
ATOM 1595 C C . LYS A 1 193 ? -17.297 12.410 19.614 1.00 60.31 193 LYS A C 1
ATOM 1597 O O . LYS A 1 193 ? -18.337 11.944 19.163 1.00 60.31 193 LYS A O 1
ATOM 1602 N N . GLY A 1 194 ? -16.092 11.972 19.246 1.00 74.25 194 GLY A N 1
ATOM 1603 C CA . GLY A 1 194 ? -15.883 10.920 18.246 1.00 74.25 194 GLY A CA 1
ATOM 1604 C C . GLY A 1 194 ? -16.688 9.630 18.485 1.00 74.25 194 GLY A C 1
ATOM 1605 O O . GLY A 1 194 ? -17.289 9.391 19.537 1.00 74.25 194 GLY A O 1
ATOM 1606 N N . ILE A 1 195 ? -16.690 8.734 17.500 1.00 87.62 195 ILE A N 1
ATOM 1607 C CA . ILE A 1 195 ? -17.527 7.531 17.550 1.00 87.62 195 ILE A CA 1
ATOM 1608 C C . ILE A 1 195 ? -16.978 6.480 18.533 1.00 87.62 195 ILE A C 1
ATOM 1610 O O . ILE A 1 195 ? -15.832 6.050 18.446 1.00 87.62 195 ILE A O 1
ATOM 1614 N N . ARG A 1 196 ? -17.817 6.003 19.461 1.00 91.12 196 ARG A N 1
ATOM 1615 C CA . ARG A 1 196 ? -17.570 4.748 20.198 1.00 91.12 196 ARG A CA 1
ATOM 1616 C C . ARG A 1 196 ? -17.702 3.534 19.279 1.00 91.12 196 ARG A C 1
ATOM 1618 O O . ARG A 1 196 ? -18.767 3.340 18.687 1.00 91.12 196 ARG A O 1
ATOM 1625 N N . VAL A 1 197 ? -16.662 2.708 19.214 1.00 94.25 197 VAL A N 1
ATOM 1626 C CA . VAL A 1 197 ? -16.579 1.557 18.300 1.00 94.25 197 VAL A CA 1
ATOM 1627 C C . VAL A 1 197 ? -16.294 0.282 19.076 1.00 94.25 197 VAL A C 1
ATOM 1629 O O . VAL A 1 197 ? -15.381 0.249 19.896 1.00 94.25 197 VAL A O 1
ATOM 1632 N N . LEU A 1 198 ? -17.049 -0.780 18.800 1.00 95.69 198 LEU A N 1
ATOM 1633 C CA . LEU A 1 198 ? -16.760 -2.120 19.307 1.00 95.69 198 LEU A CA 1
ATOM 1634 C C . LEU A 1 198 ? -16.098 -2.954 18.209 1.00 95.69 198 LEU A C 1
ATOM 1636 O O . LEU A 1 198 ? -16.767 -3.362 17.267 1.00 95.69 198 LEU A O 1
ATOM 1640 N N . GLY A 1 199 ? -14.807 -3.238 18.343 1.00 96.25 199 GLY A N 1
ATOM 1641 C CA . GLY A 1 199 ? -14.092 -4.140 17.443 1.00 96.25 199 GLY A CA 1
ATOM 1642 C C . GLY A 1 199 ? -14.209 -5.583 17.893 1.00 96.25 199 GLY A C 1
ATOM 1643 O O . GLY A 1 199 ? -14.005 -5.876 19.066 1.00 96.25 199 GLY A O 1
ATOM 1644 N N . ILE A 1 200 ? -14.519 -6.489 16.973 1.00 95.56 200 ILE A N 1
ATOM 1645 C CA . ILE A 1 200 ? -14.625 -7.930 17.193 1.00 95.56 200 ILE A CA 1
ATOM 1646 C C . ILE A 1 200 ? -13.591 -8.623 16.310 1.00 95.56 200 ILE A C 1
ATOM 1648 O O . ILE A 1 200 ? -13.678 -8.604 15.080 1.00 95.56 200 ILE A O 1
ATOM 1652 N N . ALA A 1 201 ? -12.629 -9.277 16.955 1.00 94.69 201 ALA A N 1
ATOM 1653 C CA . ALA A 1 201 ? -11.645 -10.118 16.295 1.00 94.69 201 ALA A CA 1
ATOM 1654 C C . ALA A 1 201 ? -11.834 -11.573 16.714 1.00 94.69 201 ALA A C 1
ATOM 1656 O O . ALA A 1 201 ? -12.079 -11.897 17.881 1.00 94.69 201 ALA A O 1
ATOM 1657 N N . PHE A 1 202 ? -11.686 -12.461 15.745 1.00 92.19 202 PHE A N 1
ATOM 1658 C CA . PHE A 1 202 ? -11.703 -13.894 15.962 1.00 92.19 202 PHE A CA 1
ATOM 1659 C C . PHE A 1 202 ? -10.549 -14.532 15.193 1.00 92.19 202 PHE A C 1
ATOM 1661 O O . PHE A 1 202 ? -9.943 -13.905 14.330 1.00 92.19 202 PHE A O 1
ATOM 1668 N N . SER A 1 203 ? -10.245 -15.775 15.549 1.00 88.00 203 SER A N 1
ATOM 1669 C CA . SER A 1 203 ? -9.228 -16.584 14.887 1.00 88.00 203 SER A CA 1
ATOM 1670 C C . SER A 1 203 ? -9.900 -17.708 14.107 1.00 88.00 203 SER A C 1
ATOM 1672 O O . SER A 1 203 ? -10.924 -18.243 14.538 1.00 88.00 203 SER A O 1
ATOM 1674 N N . SER A 1 204 ? -9.285 -18.135 13.005 1.00 82.06 204 SER A N 1
ATOM 1675 C CA . SER A 1 204 ? -9.728 -19.302 12.229 1.00 82.06 204 SER A CA 1
ATOM 1676 C C . SER A 1 204 ? -9.886 -20.601 13.037 1.00 82.06 204 SER A C 1
ATOM 1678 O O . SER A 1 204 ? -10.640 -21.494 12.643 1.00 82.06 204 SER A O 1
ATOM 1680 N N . ALA A 1 205 ? -9.207 -20.738 14.179 1.00 81.94 205 ALA A N 1
ATOM 1681 C CA . ALA A 1 205 ? -9.380 -21.892 15.051 1.00 81.94 205 ALA A CA 1
ATOM 1682 C C . ALA A 1 205 ? -10.666 -21.769 15.888 1.00 81.94 205 ALA A C 1
ATOM 1684 O O . ALA A 1 205 ? -10.778 -20.917 16.764 1.00 81.94 205 ALA A O 1
ATOM 1685 N N . ARG A 1 206 ? -11.611 -22.700 15.705 1.00 74.31 206 ARG A N 1
ATOM 1686 C CA . ARG A 1 206 ? -12.908 -22.712 16.420 1.00 74.31 206 ARG A CA 1
ATOM 1687 C C . ARG A 1 206 ? -12.820 -22.845 17.943 1.00 74.31 206 ARG A C 1
ATOM 1689 O O . ARG A 1 206 ? -13.796 -22.571 18.628 1.00 74.31 206 ARG A O 1
ATOM 1696 N N . ASN A 1 207 ? -11.677 -23.285 18.462 1.00 78.69 207 ASN A N 1
ATOM 1697 C CA . ASN A 1 207 ? -11.436 -23.401 19.902 1.00 78.69 207 ASN A CA 1
ATOM 1698 C C . ASN A 1 207 ? -10.820 -22.130 20.505 1.00 78.69 207 ASN A C 1
ATOM 1700 O O . ASN A 1 207 ? -10.643 -22.064 21.721 1.00 78.69 207 ASN A O 1
ATOM 1704 N N . HIS A 1 208 ? -10.464 -21.141 19.682 1.00 86.25 208 HIS A N 1
ATOM 1705 C CA . HIS A 1 208 ? -9.993 -19.859 20.179 1.00 86.25 208 HIS A CA 1
ATOM 1706 C C . HIS A 1 208 ? -11.174 -18.938 20.510 1.00 86.25 208 HIS A C 1
ATOM 1708 O O . HIS A 1 208 ? -12.136 -18.866 19.741 1.00 86.25 208 HIS A O 1
ATOM 1714 N N . PRO A 1 209 ? -11.105 -18.228 21.650 1.00 90.19 209 PRO A N 1
ATOM 1715 C CA . PRO A 1 209 ? -12.125 -17.267 22.032 1.00 90.19 209 PRO A CA 1
ATOM 1716 C C . PRO A 1 209 ? -12.139 -16.078 21.067 1.00 90.19 209 PRO A C 1
ATOM 1718 O O . PRO A 1 209 ? -11.093 -15.626 20.599 1.00 90.19 209 PRO A O 1
ATOM 1721 N N . VAL A 1 210 ? -13.332 -15.542 20.832 1.00 93.12 210 VAL A N 1
ATOM 1722 C CA . VAL A 1 210 ? -13.520 -14.240 20.191 1.00 93.12 210 VAL A CA 1
ATOM 1723 C C . VAL A 1 210 ? -13.231 -13.161 21.225 1.00 93.12 210 VAL A C 1
ATOM 1725 O O . VAL A 1 210 ? -13.656 -13.269 22.379 1.00 93.12 210 VAL A O 1
ATOM 1728 N N . PHE A 1 211 ? -12.509 -12.124 20.817 1.00 95.31 211 PHE A N 1
ATOM 1729 C CA . PHE A 1 211 ? -12.254 -10.961 21.654 1.00 95.31 211 PHE A CA 1
ATOM 1730 C C . PHE A 1 211 ? -12.967 -9.748 21.081 1.00 95.31 211 PHE A C 1
ATOM 1732 O O . PHE A 1 211 ? -12.949 -9.513 19.872 1.00 95.31 211 PHE A O 1
ATOM 1739 N N . CYS A 1 212 ? -13.577 -8.972 21.969 1.00 95.69 212 CYS A N 1
ATOM 1740 C CA . CYS A 1 212 ? -14.159 -7.688 21.633 1.00 95.69 212 CYS A CA 1
ATOM 1741 C C . CYS A 1 212 ? -13.424 -6.586 22.397 1.00 95.69 212 CYS A C 1
ATOM 1743 O O . CYS A 1 212 ? -13.168 -6.742 23.590 1.00 95.69 212 CYS A O 1
ATOM 1745 N N . ALA A 1 213 ? -13.110 -5.481 21.730 1.00 96.50 213 ALA A N 1
ATOM 1746 C CA . ALA A 1 213 ? -12.509 -4.295 22.328 1.00 96.50 213 ALA A CA 1
ATOM 1747 C C . ALA A 1 213 ? -13.406 -3.088 22.065 1.00 96.50 213 ALA A C 1
ATOM 1749 O O . ALA A 1 213 ? -13.746 -2.805 20.917 1.00 96.50 213 ALA A O 1
ATOM 1750 N N . LEU A 1 214 ? -13.798 -2.388 23.123 1.00 95.94 214 LEU A N 1
ATOM 1751 C CA . LEU A 1 214 ? -14.579 -1.166 23.032 1.00 95.94 214 LEU A CA 1
ATOM 1752 C C . LEU A 1 214 ? -13.652 0.043 23.098 1.00 95.94 214 LEU A C 1
ATOM 1754 O O . LEU A 1 214 ? -12.878 0.182 24.047 1.00 95.94 214 LEU A O 1
ATOM 1758 N N . LEU A 1 215 ? -13.783 0.926 22.114 1.00 94.38 215 LEU A N 1
ATOM 1759 C CA . LEU A 1 215 ? -13.095 2.205 22.063 1.00 94.38 215 LEU A CA 1
ATOM 1760 C C . LEU A 1 215 ? -14.048 3.356 22.376 1.00 94.38 215 LEU A C 1
ATOM 1762 O O . LEU A 1 215 ? -15.199 3.365 21.927 1.00 94.38 215 LEU A O 1
ATOM 1766 N N . ASN A 1 216 ? -13.549 4.353 23.105 1.00 91.44 216 ASN A N 1
ATOM 1767 C CA . ASN A 1 216 ? -14.216 5.649 23.236 1.00 91.44 216 ASN A CA 1
ATOM 1768 C C . ASN A 1 216 ? -14.041 6.500 21.961 1.00 91.44 216 ASN A C 1
ATOM 1770 O O . ASN A 1 216 ? -13.346 6.098 21.030 1.00 91.44 216 ASN A O 1
ATOM 1774 N N . GLY A 1 217 ? -14.647 7.692 21.924 1.00 86.62 217 GLY A N 1
ATOM 1775 C CA . GLY A 1 217 ? -14.536 8.614 20.783 1.00 86.62 217 GLY A CA 1
ATOM 1776 C C . GLY A 1 217 ? -13.122 9.132 20.492 1.00 86.62 217 GLY A C 1
ATOM 1777 O O . GLY A 1 217 ? -12.850 9.595 19.386 1.00 86.62 217 GLY A O 1
ATOM 1778 N N . GLU A 1 218 ? -12.205 8.997 21.449 1.00 86.31 218 GLU A N 1
ATOM 1779 C CA . GLU A 1 218 ? -10.803 9.392 21.305 1.00 86.31 218 GLU A CA 1
ATOM 1780 C C . GLU A 1 218 ? -9.899 8.252 20.804 1.00 86.31 218 GLU A C 1
ATOM 1782 O O . GLU A 1 218 ? -8.747 8.495 20.454 1.00 86.31 218 GLU A O 1
ATOM 1787 N N . GLY A 1 219 ? -10.408 7.016 20.722 1.00 87.06 219 GLY A N 1
ATOM 1788 C CA . GLY A 1 219 ? -9.655 5.836 20.270 1.00 87.06 219 GLY A CA 1
ATOM 1789 C C . GLY A 1 219 ? -8.880 5.100 21.367 1.00 87.06 219 GLY A C 1
ATOM 1790 O O . GLY A 1 219 ? -7.972 4.304 21.085 1.00 87.06 219 GLY A O 1
ATOM 1791 N N . GLU A 1 220 ? -9.235 5.343 22.627 1.00 90.94 220 GLU A N 1
ATOM 1792 C CA . GLU A 1 220 ? -8.721 4.618 23.787 1.00 90.94 220 GLU A CA 1
ATOM 1793 C C . GLU A 1 220 ? -9.619 3.439 24.142 1.00 90.94 220 GLU A C 1
ATOM 1795 O O . GLU A 1 220 ? -10.845 3.509 24.032 1.00 90.94 220 GLU A O 1
ATOM 1800 N N . VAL A 1 221 ? -8.995 2.351 24.591 1.00 93.81 221 VAL A N 1
ATOM 1801 C CA . VAL A 1 221 ? -9.705 1.143 25.009 1.00 93.81 221 VAL A CA 1
ATOM 1802 C C . VAL A 1 221 ? -10.343 1.392 26.368 1.00 93.81 221 VAL A C 1
ATOM 1804 O O . VAL A 1 221 ? -9.638 1.613 27.348 1.00 93.81 221 VAL A O 1
ATOM 1807 N N . THR A 1 222 ? -11.671 1.334 26.434 1.00 92.38 222 THR A N 1
ATOM 1808 C CA . THR A 1 222 ? -12.402 1.476 27.701 1.00 92.38 222 THR A CA 1
ATOM 1809 C C . THR A 1 222 ? -12.627 0.132 28.370 1.00 92.38 222 THR A C 1
ATOM 1811 O O . THR A 1 222 ? -12.449 0.005 29.572 1.00 92.38 222 THR A O 1
ATOM 1814 N N . ASP A 1 223 ? -13.026 -0.872 27.588 1.00 93.88 223 ASP A N 1
ATOM 1815 C CA . ASP A 1 223 ? -13.361 -2.204 28.080 1.00 93.88 223 ASP A CA 1
ATOM 1816 C C . ASP A 1 223 ? -13.108 -3.253 27.004 1.00 93.88 223 ASP A C 1
ATOM 1818 O O . ASP A 1 223 ? -13.081 -2.960 25.807 1.00 93.88 223 ASP A O 1
ATOM 1822 N N . PHE A 1 224 ? -12.982 -4.502 27.435 1.00 94.88 224 PHE A N 1
ATOM 1823 C CA . PHE A 1 224 ? -12.879 -5.648 26.547 1.00 94.88 224 PHE A CA 1
ATOM 1824 C C . PHE A 1 224 ? -13.760 -6.798 27.031 1.00 94.88 224 PHE A C 1
ATOM 1826 O O . PHE A 1 224 ? -14.090 -6.911 28.210 1.00 94.88 224 PHE A O 1
ATOM 1833 N N . LEU A 1 225 ? -14.129 -7.674 26.103 1.00 94.56 225 LEU A N 1
ATOM 1834 C CA . LEU A 1 225 ? -14.946 -8.851 26.356 1.00 94.56 225 LEU A CA 1
ATOM 1835 C C . LEU A 1 225 ? -14.296 -10.078 25.718 1.00 94.56 225 LEU A C 1
ATOM 1837 O O . LEU A 1 225 ? -13.735 -10.009 24.625 1.00 94.56 225 LEU A O 1
ATOM 1841 N N . ARG A 1 226 ? -14.388 -11.219 26.402 1.00 94.56 226 ARG A N 1
ATOM 1842 C CA . ARG A 1 226 ? -13.933 -12.519 25.903 1.00 94.56 226 ARG A CA 1
ATOM 1843 C C . ARG A 1 226 ? -15.137 -13.441 25.751 1.00 94.56 226 ARG A C 1
ATOM 1845 O O . ARG A 1 226 ? -15.809 -13.717 26.738 1.00 94.56 226 ARG A O 1
ATOM 1852 N N . LEU A 1 227 ? -15.353 -13.954 24.544 1.00 92.31 227 LEU A N 1
ATOM 1853 C CA . LEU A 1 227 ? -16.454 -14.854 24.196 1.00 92.31 227 LEU A CA 1
ATOM 1854 C C . LEU A 1 227 ? -15.894 -16.204 23.704 1.00 92.31 227 LEU A C 1
ATOM 1856 O O . LEU A 1 227 ? -15.474 -16.317 22.547 1.00 92.31 227 LEU A O 1
ATOM 1860 N N . PRO A 1 228 ? -15.808 -17.235 24.564 1.00 89.25 228 PRO A N 1
ATOM 1861 C CA . PRO A 1 228 ? -15.101 -18.475 24.237 1.00 89.25 228 PRO A CA 1
ATOM 1862 C C . PRO A 1 228 ? -15.751 -19.366 23.172 1.00 89.25 228 PRO A C 1
ATOM 1864 O O . PRO A 1 228 ? -15.048 -20.144 22.535 1.00 89.25 228 PRO A O 1
ATOM 1867 N N . HIS A 1 229 ? -17.067 -19.292 22.982 1.00 86.75 229 HIS A N 1
ATOM 1868 C CA . HIS A 1 229 ? -17.848 -20.217 22.155 1.00 86.75 229 HIS A CA 1
ATOM 1869 C C . HIS A 1 229 ? -18.637 -19.521 21.034 1.00 86.75 229 HIS A C 1
ATOM 1871 O O . HIS A 1 229 ? -19.417 -20.170 20.334 1.00 86.75 229 HIS A O 1
ATOM 1877 N N . PHE A 1 230 ? -18.426 -18.222 20.814 1.00 85.56 230 PHE A N 1
ATOM 1878 C CA . PHE A 1 230 ? -19.189 -17.431 19.844 1.00 85.56 230 PHE A CA 1
ATOM 1879 C C . PHE A 1 230 ? -19.005 -17.893 18.383 1.00 85.56 230 PHE A C 1
ATOM 1881 O O . PHE A 1 230 ? -19.950 -17.847 17.591 1.00 85.56 230 PHE A O 1
ATOM 1888 N N . THR A 1 231 ? -17.833 -18.451 18.046 1.00 83.88 231 THR A N 1
ATOM 1889 C CA . THR A 1 231 ? -17.522 -19.054 16.731 1.00 83.88 231 THR A CA 1
ATOM 1890 C C . THR A 1 231 ? -18.292 -20.344 16.436 1.00 83.88 231 THR A C 1
ATOM 1892 O O . THR A 1 231 ? -18.334 -20.791 15.287 1.00 83.88 231 THR A O 1
ATOM 1895 N N . LYS A 1 232 ? -18.920 -20.977 17.438 1.00 83.62 232 LYS A N 1
ATOM 1896 C CA . LYS A 1 232 ? -19.709 -22.197 17.218 1.00 83.62 232 LYS A CA 1
ATOM 1897 C C . LYS A 1 232 ? -20.960 -21.897 16.399 1.00 83.62 232 LYS A C 1
ATOM 1899 O O . LYS A 1 232 ? -21.452 -20.775 16.346 1.00 83.62 232 LYS A O 1
ATOM 1904 N N . ARG A 1 233 ? -21.526 -22.903 15.732 1.00 80.12 233 ARG A N 1
ATOM 1905 C CA . ARG A 1 233 ? -22.773 -22.704 14.977 1.00 80.12 233 ARG A CA 1
ATOM 1906 C C . ARG A 1 233 ? -23.957 -22.632 15.933 1.00 80.12 233 ARG A C 1
ATOM 1908 O O . ARG A 1 233 ? -24.061 -23.446 16.841 1.00 80.12 233 ARG A O 1
ATOM 1915 N N . ARG A 1 234 ? -24.890 -21.710 15.680 1.00 73.94 234 ARG A N 1
ATOM 1916 C CA . ARG A 1 234 ? -26.133 -21.592 16.463 1.00 73.94 234 ARG A CA 1
ATOM 1917 C C . ARG A 1 234 ? -26.971 -22.877 16.402 1.00 73.94 234 ARG A C 1
ATOM 1919 O O . ARG A 1 234 ? -27.476 -23.328 17.420 1.00 73.94 234 ARG A O 1
ATOM 1926 N N . ASN A 1 235 ? -27.016 -23.513 15.231 1.00 78.19 235 ASN A N 1
ATOM 1927 C CA . ASN A 1 235 ? -27.697 -24.793 15.002 1.00 78.19 235 ASN A CA 1
ATOM 1928 C C . ASN A 1 235 ? -26.722 -25.983 15.071 1.00 78.19 235 ASN A C 1
ATOM 1930 O O . ASN A 1 235 ? -26.806 -26.905 14.259 1.00 78.19 235 ASN A O 1
ATOM 1934 N N . ALA A 1 236 ? -25.733 -25.941 15.970 1.00 79.00 236 ALA A N 1
ATOM 1935 C CA . ALA A 1 236 ? -24.847 -27.082 16.184 1.00 79.00 236 ALA A CA 1
ATOM 1936 C C . ALA A 1 236 ? -25.656 -28.318 16.618 1.00 79.00 236 ALA A C 1
ATOM 1938 O O . ALA A 1 236 ? -26.626 -28.204 17.362 1.00 79.00 236 ALA A O 1
ATOM 1939 N N . TRP A 1 237 ? -25.250 -29.504 16.155 1.00 76.88 237 TRP A N 1
ATOM 1940 C CA . TRP A 1 237 ? -25.933 -30.759 16.497 1.00 76.88 237 TRP A CA 1
ATOM 1941 C C . TRP A 1 237 ? -25.825 -31.093 17.993 1.00 76.88 237 TRP A C 1
ATOM 1943 O O . TRP A 1 237 ? -26.740 -31.669 18.570 1.00 76.88 237 TRP A O 1
ATOM 1953 N N . ARG A 1 238 ? -24.717 -30.698 18.633 1.00 84.81 238 ARG A N 1
ATOM 1954 C CA . ARG A 1 238 ? -24.483 -30.901 20.066 1.00 84.81 238 ARG A CA 1
ATOM 1955 C C . ARG A 1 238 ? -25.212 -29.845 20.886 1.00 84.81 238 ARG A C 1
ATOM 1957 O O . ARG A 1 238 ? -24.937 -28.656 20.746 1.00 84.81 238 ARG A O 1
ATOM 1964 N N . GLU A 1 239 ? -26.071 -30.296 21.790 1.00 83.56 239 GLU A N 1
ATOM 1965 C CA . GLU A 1 239 ? -26.871 -29.433 22.661 1.00 83.56 239 GLU A CA 1
ATOM 1966 C C . GLU A 1 239 ? -26.021 -28.504 23.535 1.00 83.56 239 GLU A C 1
ATOM 1968 O O . GLU A 1 239 ? -26.237 -27.294 23.528 1.00 83.56 239 GLU A O 1
ATOM 1973 N N . GLU A 1 240 ? -24.970 -29.046 24.151 1.00 85.12 240 GLU A N 1
ATOM 1974 C CA . GLU A 1 240 ? -24.029 -28.302 24.997 1.00 85.12 240 GLU A CA 1
ATOM 1975 C C . GLU A 1 240 ? -23.371 -27.114 24.265 1.00 85.12 240 GLU A C 1
ATOM 1977 O O . GLU A 1 240 ? -23.093 -26.068 24.850 1.00 85.12 240 GLU A O 1
ATOM 1982 N N . GLU A 1 241 ? -23.122 -27.241 22.957 1.00 83.69 241 GLU A N 1
ATOM 1983 C CA . GLU A 1 241 ? -22.532 -26.161 22.160 1.00 83.69 241 GLU A CA 1
ATOM 1984 C C . GLU A 1 241 ? -23.522 -25.033 21.878 1.00 83.69 241 GLU A C 1
ATOM 1986 O O . GLU A 1 241 ? -23.120 -23.868 21.829 1.00 83.69 241 GLU A O 1
ATOM 1991 N N . ARG A 1 242 ? -24.806 -25.371 21.720 1.00 84.19 242 ARG A N 1
ATOM 1992 C CA . ARG A 1 242 ? -25.873 -24.386 21.517 1.00 84.19 242 ARG A CA 1
ATOM 1993 C C . ARG A 1 242 ? -26.089 -23.562 22.778 1.00 84.19 242 ARG A C 1
ATOM 1995 O O . ARG A 1 242 ? -26.171 -22.341 22.688 1.00 84.19 242 ARG A O 1
ATOM 2002 N N . GLU A 1 243 ? -26.128 -24.215 23.939 1.00 87.12 243 GLU A N 1
ATOM 2003 C CA . GLU A 1 243 ? -26.304 -23.542 25.230 1.00 87.12 243 GLU A CA 1
ATOM 2004 C C . GLU A 1 243 ? -25.145 -22.590 25.531 1.00 87.12 243 GLU A C 1
ATOM 2006 O O . GLU A 1 243 ? -25.367 -21.422 25.848 1.00 87.12 243 GLU A O 1
ATOM 2011 N N . LYS A 1 244 ? -23.901 -23.045 25.340 1.00 87.62 244 LYS A N 1
ATOM 2012 C CA . LYS A 1 244 ? -22.706 -22.208 25.529 1.00 87.62 244 LYS A CA 1
ATOM 2013 C C . LYS A 1 244 ? -22.686 -20.998 24.594 1.00 87.62 244 LYS A C 1
ATOM 2015 O O . LYS A 1 244 ? -22.337 -19.901 25.020 1.00 87.62 244 LYS A O 1
ATOM 2020 N N . LYS A 1 245 ? -23.104 -21.158 23.333 1.00 87.69 245 LYS A N 1
ATOM 2021 C CA . LYS A 1 245 ? -23.227 -20.017 22.415 1.00 87.69 245 LYS A CA 1
ATOM 2022 C C . LYS A 1 245 ? -24.352 -19.062 22.827 1.00 87.69 245 LYS A C 1
ATOM 2024 O O . LYS A 1 245 ? -24.179 -17.853 22.719 1.00 87.69 245 LYS A O 1
ATOM 2029 N N . ALA A 1 246 ? -25.484 -19.573 23.306 1.00 88.88 246 ALA A N 1
ATOM 2030 C CA . ALA A 1 246 ? -26.572 -18.732 23.803 1.00 88.88 246 ALA A CA 1
ATOM 2031 C C . ALA A 1 246 ? -26.133 -17.878 25.009 1.00 88.88 246 ALA A C 1
ATOM 2033 O O . ALA A 1 246 ? -26.487 -16.704 25.080 1.00 88.88 246 ALA A O 1
ATOM 2034 N N . GLN A 1 247 ? -25.297 -18.427 25.899 1.00 90.56 247 GLN A N 1
ATOM 2035 C CA . GLN A 1 247 ? -24.687 -17.679 27.007 1.00 90.56 247 GLN A CA 1
ATOM 2036 C C . GLN A 1 247 ? -23.767 -16.549 26.515 1.00 90.56 247 GLN A C 1
ATOM 2038 O O . GLN A 1 247 ? -23.837 -15.432 27.031 1.00 90.56 247 GLN A O 1
ATOM 2043 N N . ASP A 1 248 ? -22.940 -16.802 25.497 1.00 91.62 248 ASP A N 1
ATOM 2044 C CA . ASP A 1 248 ? -22.073 -15.776 24.898 1.00 91.62 248 ASP A CA 1
ATOM 2045 C C . ASP A 1 248 ? -22.886 -14.667 24.211 1.00 91.62 248 ASP A C 1
ATOM 2047 O O . ASP A 1 248 ? -22.557 -13.489 24.339 1.00 91.62 248 ASP A O 1
ATOM 2051 N N . ILE A 1 249 ? -23.979 -15.027 23.528 1.00 91.38 249 ILE A N 1
ATOM 2052 C CA . ILE A 1 249 ? -24.914 -14.068 22.921 1.00 91.38 249 ILE A CA 1
ATOM 2053 C C . ILE A 1 249 ? -25.545 -13.175 23.997 1.00 91.38 249 ILE A C 1
ATOM 2055 O O . ILE A 1 249 ? -25.593 -11.958 23.833 1.00 91.38 249 ILE A O 1
ATOM 2059 N N . GLU A 1 250 ? -25.994 -13.758 25.108 1.00 91.56 250 GLU A N 1
ATOM 2060 C CA . GLU A 1 250 ? -26.583 -13.008 26.222 1.00 91.56 250 GLU A CA 1
ATOM 2061 C C . GLU A 1 250 ? -25.555 -12.088 26.899 1.00 91.56 250 GLU A C 1
ATOM 2063 O O . GLU A 1 250 ? -25.853 -10.953 27.272 1.00 91.56 250 GLU A O 1
ATOM 2068 N N . THR A 1 251 ? -24.309 -12.546 27.007 1.00 93.69 251 THR A N 1
ATOM 2069 C CA . THR A 1 251 ? -23.202 -11.736 27.528 1.00 93.69 251 THR A CA 1
ATOM 2070 C C . THR A 1 251 ? -22.911 -10.549 26.609 1.00 93.69 251 THR A C 1
ATOM 2072 O O . THR A 1 251 ? -22.767 -9.422 27.085 1.00 93.69 251 THR A O 1
ATOM 2075 N N . LEU A 1 252 ? -22.893 -10.772 25.290 1.00 92.31 252 LEU A N 1
ATOM 2076 C CA . LEU A 1 252 ? -22.724 -9.704 24.307 1.00 92.31 252 LEU A CA 1
ATOM 2077 C C . LEU A 1 252 ? -23.889 -8.704 24.354 1.00 92.31 252 LEU A C 1
ATOM 2079 O O . LEU A 1 252 ? -23.645 -7.501 24.340 1.00 92.31 252 LEU A O 1
ATOM 2083 N N . LYS A 1 253 ? -25.138 -9.168 24.498 1.00 91.44 253 LYS A N 1
ATOM 2084 C CA . LYS A 1 253 ? -26.312 -8.295 24.682 1.00 91.44 253 LYS A CA 1
ATOM 2085 C C . LYS A 1 253 ? -26.160 -7.373 25.888 1.00 91.44 253 LYS A C 1
ATOM 2087 O O . LYS A 1 253 ? -26.310 -6.161 25.755 1.00 91.44 253 LYS A O 1
ATOM 2092 N N . LYS A 1 254 ? -25.796 -7.924 27.050 1.00 91.75 254 LYS A N 1
ATOM 2093 C CA . LYS A 1 254 ? -25.552 -7.136 28.271 1.00 91.75 254 LYS A CA 1
ATOM 2094 C C . LYS A 1 254 ? -24.442 -6.106 28.076 1.00 91.75 254 LYS A C 1
ATOM 2096 O O . LYS A 1 254 ? -24.562 -4.976 28.548 1.00 91.75 254 LYS A O 1
ATOM 2101 N N . PHE A 1 255 ? -23.385 -6.475 27.354 1.00 92.50 255 PHE A N 1
ATOM 2102 C CA . PHE A 1 255 ? -22.284 -5.569 27.048 1.00 92.50 255 PHE A CA 1
ATOM 2103 C C . PHE A 1 255 ? -22.722 -4.413 26.133 1.00 92.50 255 PHE A C 1
ATOM 2105 O O . PHE A 1 255 ? -22.437 -3.252 26.433 1.00 92.50 255 PHE A O 1
ATOM 2112 N N . LEU A 1 256 ? -23.483 -4.706 25.072 1.00 89.75 256 LEU A N 1
ATOM 2113 C CA . LEU A 1 256 ? -24.047 -3.695 24.170 1.00 89.75 256 LEU A CA 1
ATOM 2114 C C . LEU A 1 256 ? -25.003 -2.741 24.905 1.00 89.75 256 LEU A C 1
ATOM 2116 O O . LEU A 1 256 ? -24.904 -1.529 24.720 1.00 89.75 256 LEU A O 1
ATOM 2120 N N . LEU A 1 257 ? -25.850 -3.262 25.801 1.00 89.00 257 LEU A N 1
ATOM 2121 C CA . LEU A 1 257 ? -26.752 -2.468 26.648 1.00 89.00 257 LEU A CA 1
ATOM 2122 C C . LEU A 1 257 ? -26.004 -1.521 27.593 1.00 89.00 257 LEU A C 1
ATOM 2124 O O . LEU A 1 257 ? -26.387 -0.361 27.744 1.00 89.00 257 LEU A O 1
ATOM 2128 N N . SER A 1 258 ? -24.934 -2.008 28.224 1.00 89.38 258 SER A N 1
ATOM 2129 C CA . SER A 1 258 ? -24.157 -1.222 29.186 1.00 89.38 258 SER A CA 1
ATOM 2130 C C . SER A 1 258 ? -23.349 -0.111 28.519 1.00 89.38 258 SER A C 1
ATOM 2132 O O . SER A 1 258 ? -23.216 0.972 29.087 1.00 89.38 258 SER A O 1
ATOM 2134 N N . LYS A 1 259 ? -22.782 -0.380 27.340 1.00 88.00 259 LYS A N 1
ATOM 2135 C CA . LYS A 1 259 ? -21.756 0.481 26.739 1.00 88.00 259 LYS A CA 1
ATOM 2136 C C . LYS A 1 259 ? -22.215 1.283 25.529 1.00 88.00 259 LYS A C 1
ATOM 2138 O O . LYS A 1 259 ? -21.571 2.277 25.194 1.00 88.00 259 LYS A O 1
ATOM 2143 N N . LYS A 1 260 ? -23.316 0.872 24.893 1.00 87.94 260 LYS A N 1
ATOM 2144 C CA . LYS A 1 260 ? -23.969 1.566 23.774 1.00 87.94 260 LYS A CA 1
ATOM 2145 C C . LYS A 1 260 ? -22.968 2.042 22.703 1.00 87.94 260 LYS A C 1
ATOM 2147 O O . LYS A 1 260 ? -22.784 3.253 22.548 1.00 87.94 260 LYS A O 1
ATOM 2152 N N . PRO A 1 261 ? -22.245 1.138 22.014 1.00 90.25 261 PRO A N 1
ATOM 2153 C CA . PRO A 1 261 ? -21.391 1.533 20.890 1.00 90.25 261 PRO A CA 1
ATOM 2154 C C . PRO A 1 261 ? -22.242 2.089 19.738 1.00 90.25 261 PRO A C 1
ATOM 2156 O O . PRO A 1 261 ? -23.396 1.700 19.600 1.00 90.25 261 PRO A O 1
ATOM 2159 N N . HIS A 1 262 ? -21.683 2.973 18.906 1.00 89.38 262 HIS A N 1
ATOM 2160 C CA . HIS A 1 262 ? -22.392 3.486 17.719 1.00 89.38 262 HIS A CA 1
ATOM 2161 C C . HIS A 1 262 ? -22.202 2.582 16.495 1.00 89.38 262 HIS A C 1
ATOM 2163 O O . HIS A 1 262 ? -23.027 2.574 15.586 1.00 89.38 262 HIS A O 1
ATOM 2169 N N . VAL A 1 263 ? -21.102 1.827 16.461 1.00 91.94 263 VAL A N 1
ATOM 2170 C CA . VAL A 1 263 ? -20.787 0.880 15.389 1.00 91.94 263 VAL A CA 1
ATOM 2171 C C . VAL A 1 263 ? -20.046 -0.327 15.958 1.00 91.94 263 VAL A C 1
ATOM 2173 O O . VAL A 1 263 ? -19.226 -0.205 16.877 1.00 91.94 263 VAL A O 1
ATOM 2176 N N . VAL A 1 264 ? -20.349 -1.501 15.413 1.00 94.69 264 VAL A N 1
ATOM 2177 C CA . VAL A 1 264 ? -19.646 -2.756 15.682 1.00 94.69 264 VAL A CA 1
ATOM 2178 C C . VAL A 1 264 ? -18.885 -3.162 14.431 1.00 94.69 264 VAL A C 1
ATOM 2180 O O . VAL A 1 264 ? -19.442 -3.194 13.337 1.00 94.69 264 VAL A O 1
ATOM 2183 N N . THR A 1 265 ? -17.612 -3.497 14.590 1.00 95.38 265 THR A N 1
ATOM 2184 C CA . THR A 1 265 ? -16.733 -3.880 13.488 1.00 95.38 265 THR A CA 1
ATOM 2185 C C . THR A 1 265 ? -16.311 -5.326 13.672 1.00 95.38 265 THR A C 1
ATOM 2187 O O . THR A 1 265 ? -15.963 -5.746 14.772 1.00 95.38 265 THR A O 1
ATOM 2190 N N . VAL A 1 266 ? -16.370 -6.120 12.609 1.00 95.50 266 VAL A N 1
ATOM 2191 C CA . VAL A 1 266 ? -15.957 -7.529 12.627 1.00 95.50 266 VAL A CA 1
ATOM 2192 C C . VAL A 1 266 ? -14.821 -7.710 11.631 1.00 95.50 266 VAL A C 1
ATOM 2194 O O . VAL A 1 266 ? -14.941 -7.301 10.479 1.00 95.50 266 VAL A O 1
ATOM 2197 N N . GLY A 1 267 ? -13.715 -8.318 12.059 1.00 94.44 267 GLY A N 1
ATOM 2198 C CA . GLY A 1 267 ? -12.580 -8.599 11.178 1.00 94.44 267 GLY A CA 1
ATOM 2199 C C . GLY A 1 267 ? -12.872 -9.742 10.206 1.00 94.44 267 GLY A C 1
ATOM 2200 O O . GLY A 1 267 ? -13.284 -10.822 10.620 1.00 94.44 267 GLY A O 1
ATOM 2201 N N . GLY A 1 268 ? -12.641 -9.536 8.911 1.00 90.56 268 GLY A N 1
ATOM 2202 C CA . GLY A 1 268 ? -12.785 -10.583 7.898 1.00 90.56 268 GLY A CA 1
ATOM 2203 C C . GLY A 1 268 ? -11.526 -11.437 7.740 1.00 90.56 268 GLY A C 1
ATOM 2204 O O . GLY A 1 268 ? -10.596 -11.018 7.061 1.00 90.56 268 GLY A O 1
ATOM 2205 N N . GLU A 1 269 ? -11.494 -12.640 8.323 1.00 86.31 269 GLU A N 1
ATOM 2206 C CA . GLU A 1 269 ? -10.406 -13.617 8.090 1.00 86.31 269 GLU A CA 1
ATOM 2207 C C . GLU A 1 269 ? -10.847 -14.770 7.171 1.00 86.31 269 GLU A C 1
ATOM 2209 O O . GLU A 1 269 ? -10.153 -15.144 6.229 1.00 86.31 269 GLU A O 1
ATOM 2214 N N . ASN A 1 270 ? -12.028 -15.336 7.421 1.00 89.50 270 ASN A N 1
ATOM 2215 C CA . ASN A 1 270 ? -12.565 -16.482 6.691 1.00 89.50 270 ASN A CA 1
ATOM 2216 C C . ASN A 1 270 ? -14.094 -16.361 6.530 1.00 89.50 270 ASN A C 1
ATOM 2218 O O . ASN A 1 270 ? -14.708 -15.393 6.978 1.00 89.50 270 ASN A O 1
ATOM 2222 N N . ARG A 1 271 ? -14.737 -17.361 5.909 1.00 87.81 271 ARG A N 1
ATOM 2223 C CA . ARG A 1 271 ? -16.199 -17.365 5.706 1.00 87.81 271 ARG A CA 1
ATOM 2224 C C . ARG A 1 271 ? -16.997 -17.331 7.019 1.00 87.81 271 ARG A C 1
ATOM 2226 O O . ARG A 1 271 ? -18.118 -16.825 7.018 1.00 87.81 271 ARG A O 1
ATOM 2233 N N . ASP A 1 272 ? -16.437 -17.814 8.128 1.00 87.38 272 ASP A N 1
ATOM 2234 C CA . ASP A 1 272 ? -17.112 -17.762 9.429 1.00 87.38 272 ASP A CA 1
ATOM 2235 C C . ASP A 1 272 ? -17.319 -16.297 9.888 1.00 87.38 272 ASP A C 1
ATOM 2237 O O . ASP A 1 272 ? -18.273 -16.033 10.617 1.00 87.38 272 ASP A O 1
ATOM 2241 N N . ALA A 1 273 ? -16.550 -15.321 9.370 1.00 91.06 273 ALA A N 1
ATOM 2242 C CA . ALA A 1 273 ? -16.791 -13.888 9.599 1.00 91.06 273 ALA A CA 1
ATOM 2243 C C . ALA A 1 273 ? -18.209 -13.463 9.196 1.00 91.06 273 ALA A C 1
ATOM 2245 O O . ALA A 1 273 ? -18.861 -12.723 9.926 1.00 91.06 273 ALA A O 1
ATOM 2246 N N . GLN A 1 274 ? -18.708 -13.951 8.054 1.00 91.38 274 GLN A N 1
ATOM 2247 C CA . GLN A 1 274 ? -20.054 -13.614 7.578 1.00 91.38 274 GLN A CA 1
ATOM 2248 C C . GLN A 1 274 ? -21.122 -14.135 8.540 1.00 91.38 274 GLN A C 1
ATOM 2250 O O . GLN A 1 274 ? -22.079 -13.428 8.838 1.00 91.38 274 GLN A O 1
ATOM 2255 N N . MET A 1 275 ? -20.917 -15.338 9.085 1.00 89.44 275 MET A N 1
ATOM 2256 C CA . MET A 1 275 ? -21.817 -15.905 10.089 1.00 89.44 275 MET A CA 1
ATOM 2257 C C . MET A 1 275 ? -21.827 -15.062 11.368 1.00 89.44 275 MET A C 1
ATOM 2259 O O . MET A 1 275 ? -22.890 -14.810 11.925 1.00 89.44 275 MET A O 1
ATOM 2263 N N . LEU A 1 276 ? -20.657 -14.599 11.816 1.00 90.25 276 LEU A N 1
ATOM 2264 C CA . LEU A 1 276 ? -20.541 -13.738 12.993 1.00 90.25 276 LEU A CA 1
ATOM 2265 C C . LEU A 1 276 ? -21.204 -12.377 12.770 1.00 90.25 276 LEU A C 1
ATOM 2267 O O . LEU A 1 276 ? -21.916 -11.905 13.649 1.00 90.25 276 LEU A O 1
ATOM 2271 N N . VAL A 1 277 ? -21.027 -11.771 11.594 1.00 93.50 277 VAL A N 1
ATOM 2272 C CA . VAL A 1 277 ? -21.709 -10.522 11.227 1.00 93.50 277 VAL A CA 1
ATOM 2273 C C . VAL A 1 277 ? -23.224 -10.707 11.238 1.00 93.50 277 VAL A C 1
ATOM 2275 O O . VAL A 1 277 ? -23.927 -9.875 11.803 1.00 93.50 277 VAL A O 1
ATOM 2278 N N . GLU A 1 278 ? -23.744 -11.793 10.662 1.00 92.44 278 GLU A N 1
ATOM 2279 C CA . GLU A 1 278 ? -25.179 -12.096 10.701 1.00 92.44 278 GLU A CA 1
ATOM 2280 C C . GLU A 1 278 ? -25.693 -12.295 12.131 1.00 92.44 278 GLU A C 1
ATOM 2282 O O . GLU A 1 278 ? -26.756 -11.779 12.476 1.00 92.44 278 GLU A O 1
ATOM 2287 N N . ASP A 1 279 ? -24.950 -13.019 12.972 1.00 91.38 279 ASP A N 1
ATOM 2288 C CA . ASP A 1 279 ? -25.316 -13.233 14.371 1.00 91.38 279 ASP A CA 1
ATOM 2289 C C . ASP A 1 279 ? -25.340 -11.906 15.147 1.00 91.38 279 ASP A C 1
ATOM 2291 O O . ASP A 1 279 ? -26.306 -11.636 15.860 1.00 91.38 279 ASP A O 1
ATOM 2295 N N . VAL A 1 280 ? -24.334 -11.044 14.968 1.00 92.50 280 VAL A N 1
ATOM 2296 C CA . VAL A 1 280 ? -24.281 -9.714 15.598 1.00 92.50 280 VAL A CA 1
ATOM 2297 C C . VAL A 1 280 ? -25.408 -8.817 15.087 1.00 92.50 280 VAL A C 1
ATOM 2299 O O . VAL A 1 280 ? -26.081 -8.189 15.898 1.00 92.50 280 VAL A O 1
ATOM 2302 N N . LYS A 1 281 ? -25.689 -8.801 13.776 1.00 92.88 281 LYS A N 1
ATOM 2303 C CA . LYS A 1 281 ? -26.813 -8.041 13.200 1.00 92.88 281 LYS A CA 1
ATOM 2304 C C . LYS A 1 281 ? -28.155 -8.470 13.784 1.00 92.88 281 LYS A C 1
ATOM 2306 O O . LYS A 1 281 ? -28.974 -7.619 14.105 1.00 92.88 281 LYS A O 1
ATOM 2311 N N . ARG A 1 282 ? -28.377 -9.775 13.980 1.00 91.12 282 ARG A N 1
ATOM 2312 C CA . ARG A 1 282 ? -29.592 -10.275 14.649 1.00 91.12 282 ARG A CA 1
ATOM 2313 C C . ARG A 1 282 ? -29.674 -9.806 16.097 1.00 91.12 282 ARG A C 1
ATOM 2315 O O . ARG A 1 282 ? -30.739 -9.386 16.524 1.00 91.12 282 ARG A O 1
ATOM 2322 N N . ILE A 1 283 ? -28.564 -9.860 16.836 1.00 89.44 283 ILE A N 1
ATOM 2323 C CA . ILE A 1 283 ? -28.509 -9.393 18.228 1.00 89.44 283 ILE A CA 1
ATOM 2324 C C . ILE A 1 283 ? -28.848 -7.906 18.312 1.00 89.44 283 ILE A C 1
ATOM 2326 O O . ILE A 1 283 ? -29.662 -7.520 19.144 1.00 89.44 283 ILE A O 1
ATOM 2330 N N . VAL A 1 284 ? -28.247 -7.090 17.447 1.00 89.69 284 VAL A N 1
ATOM 2331 C CA . VAL A 1 284 ? -28.517 -5.652 17.363 1.00 89.69 284 VAL A CA 1
ATOM 2332 C C . VAL A 1 284 ? -29.987 -5.403 17.024 1.00 89.69 284 VAL A C 1
ATOM 2334 O O . VAL A 1 284 ? -30.650 -4.669 17.747 1.00 89.69 284 VAL A O 1
ATOM 2337 N N . HIS A 1 285 ? -30.535 -6.098 16.026 1.00 89.25 285 HIS A N 1
ATOM 2338 C CA . HIS A 1 285 ? -31.936 -5.945 15.636 1.00 89.25 285 HIS A CA 1
ATOM 2339 C C . HIS A 1 285 ? -32.924 -6.335 16.751 1.00 89.25 285 HIS A C 1
ATOM 2341 O O . HIS A 1 285 ? -33.927 -5.660 16.963 1.00 89.25 285 HIS A O 1
ATOM 2347 N N . GLU A 1 286 ? -32.635 -7.401 17.506 1.00 87.44 286 GLU A N 1
ATOM 2348 C CA . GLU A 1 286 ? -33.427 -7.789 18.683 1.00 87.44 286 GLU A CA 1
ATOM 2349 C C . GLU A 1 286 ? -33.395 -6.702 19.781 1.00 87.44 286 GLU A C 1
ATOM 2351 O O . GLU A 1 286 ? -34.402 -6.480 20.453 1.00 87.44 286 GLU A O 1
ATOM 2356 N N . LEU A 1 287 ? -32.265 -6.004 19.957 1.00 84.56 287 LEU A N 1
ATOM 2357 C CA . LEU A 1 287 ? -32.121 -4.904 20.923 1.00 84.56 287 LEU A CA 1
ATOM 2358 C C . LEU A 1 287 ? -32.799 -3.603 20.453 1.00 84.56 287 LEU A C 1
ATOM 2360 O O . LEU A 1 287 ? -33.357 -2.872 21.274 1.00 84.56 287 LEU A O 1
ATOM 2364 N N . GLU A 1 288 ? -32.781 -3.331 19.147 1.00 82.81 288 GLU A N 1
ATOM 2365 C CA . GLU A 1 288 ? -33.479 -2.201 18.518 1.0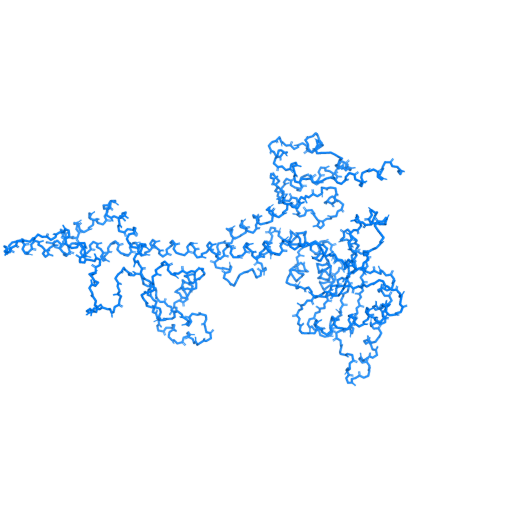0 82.81 288 GLU A CA 1
ATOM 2366 C C . GLU A 1 288 ? -35.000 -2.344 18.641 1.00 82.81 288 GLU A C 1
ATOM 2368 O O . GLU A 1 288 ? -35.677 -1.412 19.071 1.00 82.81 288 GLU A O 1
ATOM 2373 N N . GLN A 1 289 ? -35.548 -3.530 18.337 1.00 78.94 289 GLN A N 1
ATOM 2374 C CA . GLN A 1 289 ? -36.985 -3.812 18.477 1.00 78.94 289 GLN A CA 1
ATOM 2375 C C . GLN A 1 289 ? -37.474 -3.670 19.924 1.00 78.94 289 GLN A C 1
ATOM 2377 O O . GLN A 1 289 ? -38.620 -3.290 20.159 1.00 78.94 289 GLN A O 1
ATOM 2382 N N . GLY A 1 290 ? -36.602 -3.940 20.898 1.00 74.69 290 GLY A N 1
ATOM 2383 C CA . GLY A 1 290 ? -36.874 -3.710 22.315 1.00 74.69 290 GLY A CA 1
ATOM 2384 C C . GLY A 1 290 ? -36.875 -2.233 22.738 1.00 74.69 290 GLY A C 1
ATOM 2385 O O . GLY A 1 290 ? -37.053 -1.975 23.925 1.00 74.69 290 GLY A O 1
ATOM 2386 N N . GLN A 1 291 ? -36.643 -1.282 21.816 1.00 63.28 291 GLN A N 1
ATOM 2387 C CA . GLN A 1 291 ? -36.436 0.157 22.069 1.00 63.28 291 GLN A CA 1
ATOM 2388 C C . GLN A 1 291 ? -35.331 0.464 23.096 1.00 63.28 291 GLN A C 1
ATOM 2390 O O . GLN A 1 291 ? -35.331 1.507 23.748 1.00 63.28 291 GLN A O 1
ATOM 2395 N N . GLN A 1 292 ? -34.364 -0.442 23.263 1.00 63.09 292 GLN A N 1
ATOM 2396 C CA . GLN A 1 292 ? -33.307 -0.294 24.267 1.00 63.09 292 GLN A CA 1
ATOM 2397 C C . GLN A 1 292 ? -32.068 0.440 23.728 1.00 63.09 292 GLN A C 1
ATOM 2399 O O . GLN A 1 292 ? -31.283 0.970 24.524 1.00 63.09 292 GLN A O 1
ATOM 2404 N N . LEU A 1 293 ? -31.887 0.495 22.401 1.00 67.69 293 LEU A N 1
ATOM 2405 C CA . LEU A 1 293 ? -30.765 1.165 21.735 1.00 67.69 293 LEU A CA 1
ATOM 2406 C C . LEU A 1 293 ? -31.170 1.894 20.447 1.00 67.69 293 LEU A C 1
ATOM 2408 O O . LEU A 1 293 ? -32.113 1.508 19.764 1.00 67.69 293 LEU A O 1
ATOM 2412 N N . SER A 1 294 ? -30.388 2.926 20.118 1.00 70.50 294 SER A N 1
ATOM 2413 C CA . SER A 1 294 ? -30.301 3.522 18.782 1.00 70.50 294 SER A CA 1
ATOM 2414 C C . SER A 1 294 ? -29.751 2.514 17.770 1.00 70.50 294 SER A C 1
ATOM 2416 O O . SER A 1 294 ? -28.989 1.631 18.162 1.00 70.50 294 SER A O 1
ATOM 2418 N N . SER A 1 295 ? -30.076 2.690 16.485 1.00 78.56 295 SER A N 1
ATOM 2419 C CA . SER A 1 295 ? -29.549 1.859 15.391 1.00 78.56 295 SER A CA 1
ATOM 2420 C C . SER A 1 295 ? -28.022 1.725 15.467 1.00 78.56 295 SER A C 1
ATOM 2422 O O . SER A 1 295 ? -27.322 2.738 15.568 1.00 78.56 295 SER A O 1
ATOM 2424 N N . ILE A 1 296 ? -27.505 0.488 15.462 1.00 84.88 296 ILE A N 1
ATOM 2425 C CA . ILE A 1 296 ? -26.056 0.223 15.466 1.00 84.88 296 ILE A CA 1
ATOM 2426 C C . ILE A 1 296 ? -25.636 -0.391 14.132 1.00 84.88 296 ILE A C 1
ATOM 2428 O O . ILE A 1 296 ? -26.021 -1.509 13.790 1.00 84.88 296 ILE A O 1
ATOM 2432 N N . GLY A 1 297 ? -24.748 0.299 13.414 1.00 88.50 297 GLY A N 1
ATOM 2433 C CA . GLY A 1 297 ? -24.121 -0.253 12.213 1.00 88.50 297 GLY A CA 1
ATOM 2434 C C . GLY A 1 297 ? -23.234 -1.457 12.542 1.00 88.50 297 GLY A C 1
ATOM 2435 O O . GLY A 1 297 ? -22.467 -1.424 13.507 1.00 88.50 297 GLY A O 1
ATOM 2436 N N . VAL A 1 298 ? -23.316 -2.522 11.740 1.00 92.94 298 VAL A N 1
ATOM 2437 C CA . VAL A 1 298 ? -22.437 -3.698 11.855 1.00 92.94 298 VAL A CA 1
ATOM 2438 C C . VAL A 1 298 ? -21.669 -3.875 10.553 1.00 92.94 298 VAL A C 1
ATOM 2440 O O . VAL A 1 298 ? -22.227 -4.347 9.555 1.00 92.94 298 VAL A O 1
ATOM 2443 N N . GLU A 1 299 ? -20.382 -3.544 10.601 1.00 93.44 299 GLU A N 1
ATOM 2444 C CA . GLU A 1 299 ? -19.502 -3.481 9.438 1.00 93.44 299 GLU A CA 1
ATOM 2445 C C . GLU A 1 299 ? -18.473 -4.611 9.425 1.00 93.44 299 GLU A C 1
ATOM 2447 O O . GLU A 1 299 ? -17.830 -4.923 10.432 1.00 93.44 299 GLU A O 1
ATOM 2452 N N . LEU A 1 300 ? -18.294 -5.215 8.250 1.00 94.38 300 LEU A N 1
ATOM 2453 C CA . LEU A 1 300 ? -17.216 -6.165 7.998 1.00 94.38 300 LEU A CA 1
ATOM 2454 C C . LEU A 1 300 ? -15.992 -5.388 7.512 1.00 94.38 300 LEU A C 1
ATOM 2456 O O . LEU A 1 300 ? -16.035 -4.745 6.465 1.00 94.38 300 LEU A O 1
ATOM 2460 N N . VAL A 1 301 ? -14.895 -5.471 8.258 1.00 93.56 301 VAL A N 1
ATOM 2461 C CA . VAL A 1 301 ? -13.678 -4.703 7.990 1.00 93.56 301 VAL A CA 1
ATOM 2462 C C . VAL A 1 301 ? -12.560 -5.637 7.554 1.00 93.56 301 VAL A C 1
ATOM 2464 O O . VAL A 1 301 ? -12.395 -6.742 8.076 1.00 93.56 301 VAL A O 1
ATOM 2467 N N . ASP A 1 302 ? -11.776 -5.174 6.586 1.00 91.25 302 ASP A N 1
ATOM 2468 C CA . ASP A 1 302 ? -10.568 -5.861 6.153 1.00 91.25 302 ASP A CA 1
ATOM 2469 C C . ASP A 1 302 ? -9.569 -6.030 7.315 1.00 91.25 302 ASP A C 1
ATOM 2471 O O . ASP A 1 302 ? -9.338 -5.121 8.120 1.00 91.25 302 ASP A O 1
ATOM 2475 N N . ASN A 1 303 ? -8.977 -7.218 7.397 1.00 90.94 303 ASN A N 1
ATOM 2476 C CA . ASN A 1 303 ? -8.203 -7.656 8.551 1.00 90.94 303 ASN A CA 1
ATOM 2477 C C . ASN A 1 303 ? -6.680 -7.555 8.344 1.00 90.94 303 ASN A C 1
ATOM 2479 O O . ASN A 1 303 ? -5.931 -7.717 9.304 1.00 90.94 303 ASN A O 1
ATOM 2483 N N . GLU A 1 304 ? -6.199 -7.277 7.126 1.00 91.19 304 GLU A N 1
ATOM 2484 C CA . GLU A 1 304 ? -4.759 -7.292 6.809 1.00 91.19 304 GLU A CA 1
ATOM 2485 C C . GLU A 1 304 ? -3.945 -6.354 7.714 1.00 91.19 304 GLU A C 1
ATOM 2487 O O . GLU A 1 304 ? -2.930 -6.754 8.283 1.00 91.19 304 GLU A O 1
ATOM 2492 N N . LEU A 1 305 ? -4.428 -5.124 7.915 1.00 92.56 305 LEU A N 1
ATOM 2493 C CA . LEU A 1 305 ? -3.767 -4.137 8.774 1.00 92.56 305 LEU A CA 1
ATOM 2494 C C . LEU A 1 305 ? -3.731 -4.572 10.246 1.00 92.56 305 LEU A C 1
ATOM 2496 O O . LEU A 1 305 ? -2.691 -4.477 10.895 1.00 92.56 305 LEU A O 1
ATOM 2500 N N . ALA A 1 306 ? -4.848 -5.093 10.759 1.00 93.44 306 ALA A N 1
ATOM 2501 C CA . ALA A 1 306 ? -4.961 -5.519 12.150 1.00 93.44 306 ALA A CA 1
ATOM 2502 C C . ALA A 1 306 ? -4.076 -6.739 12.455 1.00 93.44 306 ALA A C 1
ATOM 2504 O O . ALA A 1 306 ? -3.515 -6.843 13.548 1.00 93.44 306 ALA A O 1
ATOM 2505 N N . MET A 1 307 ? -3.891 -7.625 11.470 1.00 92.25 307 MET A N 1
ATOM 2506 C CA . MET A 1 307 ? -2.969 -8.763 11.550 1.00 92.25 307 MET A CA 1
ATOM 2507 C C . MET A 1 307 ? -1.500 -8.333 11.609 1.00 92.25 307 MET A C 1
ATOM 2509 O O . MET A 1 307 ? -0.699 -8.978 12.289 1.00 92.25 307 MET A O 1
ATOM 2513 N N . LEU A 1 308 ? -1.128 -7.244 10.930 1.00 92.38 308 LEU A N 1
ATOM 2514 C CA . LEU A 1 308 ? 0.205 -6.660 11.086 1.00 92.38 308 LEU A CA 1
ATOM 2515 C C . LEU A 1 308 ? 0.348 -5.985 12.447 1.00 92.38 308 LEU A C 1
ATOM 2517 O O . LEU A 1 308 ? 1.306 -6.256 13.171 1.00 92.38 308 LEU A O 1
ATOM 2521 N N . TYR A 1 309 ? -0.633 -5.166 12.834 1.00 92.38 309 TYR A N 1
ATOM 2522 C CA . TYR A 1 309 ? -0.587 -4.447 14.100 1.00 92.38 309 TYR A CA 1
ATOM 2523 C C . TYR A 1 309 ? -0.453 -5.400 15.290 1.00 92.38 309 TYR A C 1
ATOM 2525 O O . TYR A 1 309 ? 0.421 -5.170 16.122 1.00 92.38 309 TYR A O 1
ATOM 2533 N N . MET A 1 310 ? -1.218 -6.500 15.351 1.00 92.06 310 MET A N 1
ATOM 2534 C CA . MET A 1 310 ? -1.180 -7.429 16.493 1.00 92.06 310 MET A CA 1
ATOM 2535 C C . MET A 1 310 ? 0.188 -8.081 16.741 1.00 92.06 310 MET A C 1
ATOM 2537 O O . MET A 1 310 ? 0.455 -8.504 17.863 1.00 92.06 310 MET A O 1
ATOM 2541 N N . ASN A 1 311 ? 1.039 -8.172 15.713 1.00 89.69 311 ASN A N 1
ATOM 2542 C CA . ASN A 1 311 ? 2.386 -8.742 15.802 1.00 89.69 311 ASN A CA 1
ATOM 2543 C C . ASN A 1 311 ? 3.477 -7.663 15.883 1.00 89.69 311 ASN A C 1
ATOM 2545 O O . ASN A 1 311 ? 4.658 -7.981 15.993 1.00 89.69 311 ASN A O 1
ATOM 2549 N N . SER A 1 312 ? 3.103 -6.384 15.814 1.00 89.31 312 SER A N 1
ATOM 2550 C CA . SER A 1 312 ? 4.057 -5.282 15.873 1.00 89.31 312 SER A CA 1
ATOM 2551 C C . SER A 1 312 ? 4.573 -5.074 17.300 1.00 89.31 312 SER A C 1
ATOM 2553 O O . SER A 1 312 ? 3.808 -5.146 18.270 1.00 89.31 312 SER A O 1
ATOM 2555 N N . LYS A 1 313 ? 5.848 -4.682 17.432 1.00 88.31 313 LYS A N 1
ATOM 2556 C CA . LYS A 1 313 ? 6.446 -4.261 18.718 1.00 88.31 313 LYS A CA 1
ATOM 2557 C C . LYS A 1 313 ? 5.685 -3.098 19.357 1.00 88.31 313 LYS A C 1
ATOM 2559 O O . LYS A 1 313 ? 5.652 -2.954 20.581 1.00 88.31 313 LYS A O 1
ATOM 2564 N N . LYS A 1 314 ? 5.072 -2.247 18.527 1.00 87.12 314 LYS A N 1
ATOM 2565 C CA . LYS A 1 314 ? 4.256 -1.121 18.985 1.00 87.12 314 LYS A CA 1
ATOM 2566 C C . LYS A 1 314 ? 3.042 -1.614 19.768 1.00 87.12 314 LYS A C 1
ATOM 2568 O O . LYS A 1 314 ? 2.829 -1.142 20.880 1.00 87.12 314 LYS A O 1
ATOM 2573 N N . SER A 1 315 ? 2.315 -2.599 19.239 1.00 90.06 315 SER A N 1
ATOM 2574 C CA . SER A 1 315 ? 1.170 -3.191 19.942 1.00 90.06 315 SER A CA 1
ATOM 2575 C C . SER A 1 315 ? 1.576 -3.884 21.245 1.00 90.06 315 SER A C 1
ATOM 2577 O O . SER A 1 315 ? 0.854 -3.789 22.231 1.00 90.06 315 SER A O 1
ATOM 2579 N N . GLU A 1 316 ? 2.745 -4.533 21.284 1.00 90.62 316 GLU A N 1
ATOM 2580 C CA . GLU A 1 316 ? 3.283 -5.168 22.497 1.00 90.62 316 GLU A CA 1
ATOM 2581 C C . GLU A 1 316 ? 3.675 -4.147 23.567 1.00 90.62 316 GLU A C 1
ATOM 2583 O O . GLU A 1 316 ? 3.566 -4.411 24.764 1.00 90.62 316 GLU A O 1
ATOM 2588 N N . THR A 1 317 ? 4.137 -2.974 23.136 1.00 90.25 317 THR A N 1
ATOM 2589 C CA . THR A 1 317 ? 4.491 -1.878 24.040 1.00 90.25 317 THR A CA 1
ATOM 2590 C C . THR A 1 317 ? 3.243 -1.180 24.571 1.00 90.25 317 THR A C 1
ATOM 2592 O O . THR A 1 317 ? 3.192 -0.856 25.754 1.00 90.25 317 THR A O 1
ATOM 2595 N N . GLU A 1 318 ? 2.241 -0.960 23.715 1.00 89.44 318 GLU A N 1
ATOM 2596 C CA . GLU A 1 318 ? 0.989 -0.285 24.079 1.00 89.44 318 GLU A CA 1
ATOM 2597 C C . GLU A 1 318 ? 0.076 -1.176 24.935 1.00 89.44 318 GLU A C 1
ATOM 2599 O O . GLU A 1 318 ? -0.502 -0.710 25.912 1.00 89.44 318 GLU A O 1
ATOM 2604 N N . PHE A 1 319 ? -0.006 -2.469 24.611 1.00 92.50 319 PHE A N 1
ATOM 2605 C CA . PHE A 1 319 ? -0.918 -3.426 25.236 1.00 92.50 319 PHE A CA 1
ATOM 2606 C C . PHE A 1 319 ? -0.199 -4.727 25.615 1.00 92.50 319 PHE A C 1
ATOM 2608 O O . PHE A 1 319 ? -0.510 -5.808 25.106 1.00 92.50 319 PHE A O 1
ATOM 2615 N N . ARG A 1 320 ? 0.769 -4.627 26.532 1.00 91.38 320 ARG A N 1
ATOM 2616 C CA . ARG A 1 320 ? 1.605 -5.758 26.975 1.00 91.38 320 ARG A CA 1
ATOM 2617 C C . ARG A 1 320 ? 0.798 -6.946 27.501 1.00 91.38 320 ARG A C 1
ATOM 2619 O O . ARG A 1 320 ? 1.134 -8.091 27.210 1.00 91.38 320 ARG A O 1
ATOM 2626 N N . ASP A 1 321 ? -0.268 -6.668 28.244 1.00 93.25 321 ASP A N 1
ATOM 2627 C CA . ASP A 1 321 ? -1.082 -7.696 28.899 1.00 93.25 321 ASP A CA 1
ATOM 2628 C C . ASP A 1 321 ? -2.187 -8.251 27.986 1.00 93.25 321 ASP A C 1
ATOM 2630 O O . ASP A 1 321 ? -2.929 -9.156 28.374 1.00 93.25 321 ASP A O 1
ATOM 2634 N N . TYR A 1 322 ? -2.331 -7.716 26.766 1.00 94.19 322 TYR A N 1
ATOM 2635 C CA . TYR A 1 322 ? -3.398 -8.124 25.859 1.00 94.19 322 TYR A CA 1
ATOM 2636 C C . TYR A 1 322 ? -2.940 -9.268 24.948 1.00 94.19 322 TYR A C 1
ATOM 2638 O O . TYR A 1 322 ? -1.889 -9.179 24.293 1.00 94.19 322 TYR A O 1
ATOM 2646 N N . PRO A 1 323 ? -3.752 -10.334 24.813 1.00 94.06 323 PRO A N 1
ATOM 2647 C CA . PRO A 1 323 ? -3.477 -11.373 23.834 1.00 94.06 323 PRO A CA 1
ATOM 2648 C C . PRO A 1 323 ? -3.523 -10.792 22.406 1.00 94.06 323 PRO A C 1
ATOM 2650 O O . PRO A 1 323 ? -4.241 -9.815 22.170 1.00 94.06 323 PRO A O 1
ATOM 2653 N N . PRO A 1 324 ? -2.816 -11.396 21.431 1.00 93.94 324 PRO A N 1
ATOM 2654 C CA . PRO A 1 324 ? -2.735 -10.868 20.065 1.00 93.94 324 PRO A CA 1
ATOM 2655 C C . PRO A 1 324 ? -4.101 -10.586 19.424 1.00 93.94 324 PRO A C 1
ATOM 2657 O O . PRO A 1 324 ? -4.311 -9.519 18.860 1.00 93.94 324 PRO A O 1
ATOM 2660 N N . VAL A 1 325 ? -5.076 -11.483 19.604 1.00 94.06 325 VAL A N 1
ATOM 2661 C CA . VAL A 1 325 ? -6.434 -11.319 19.050 1.00 94.06 325 VAL A CA 1
ATOM 2662 C C . VAL A 1 325 ? -7.173 -10.126 19.677 1.00 94.06 325 VAL A C 1
ATOM 2664 O O . VAL A 1 325 ? -7.959 -9.462 19.011 1.00 94.06 325 VAL A O 1
ATOM 2667 N N . LEU A 1 326 ? -6.899 -9.783 20.940 1.00 95.56 326 LEU A N 1
ATOM 2668 C CA . LEU A 1 326 ? -7.472 -8.574 21.539 1.00 95.56 326 LEU A CA 1
ATOM 2669 C C . LEU A 1 326 ? -6.818 -7.307 20.965 1.00 95.56 326 LEU A C 1
ATOM 2671 O O . LEU A 1 326 ? -7.520 -6.348 20.660 1.00 95.56 326 LEU A O 1
ATOM 2675 N N . ARG A 1 327 ? -5.499 -7.318 20.730 1.00 95.50 327 ARG A N 1
ATOM 2676 C CA . ARG A 1 327 ? -4.794 -6.220 20.036 1.00 95.50 327 ARG A CA 1
ATOM 2677 C C . ARG A 1 327 ? -5.289 -6.036 18.598 1.00 95.50 327 ARG A C 1
ATOM 2679 O O . ARG A 1 327 ? -5.442 -4.909 18.136 1.00 95.50 327 ARG A O 1
ATOM 2686 N N . GLN A 1 328 ? -5.607 -7.136 17.919 1.00 95.44 328 GLN A N 1
ATOM 2687 C CA . GLN A 1 328 ? -6.252 -7.136 16.607 1.00 95.44 328 GLN A CA 1
ATOM 2688 C C . GLN A 1 328 ? -7.630 -6.449 16.663 1.00 95.44 328 GLN A C 1
ATOM 2690 O O . GLN A 1 328 ? -7.914 -5.593 15.830 1.00 95.44 328 GLN A O 1
ATOM 2695 N N . ALA A 1 329 ? -8.463 -6.757 17.667 1.00 96.06 329 ALA A N 1
ATOM 2696 C CA . ALA A 1 329 ? -9.768 -6.111 17.851 1.00 96.06 329 ALA A CA 1
ATOM 2697 C C . ALA A 1 329 ? -9.652 -4.589 18.048 1.00 96.06 329 ALA A C 1
ATOM 2699 O O . ALA A 1 329 ? -10.447 -3.836 17.484 1.00 96.06 329 ALA A O 1
ATOM 2700 N N . VAL A 1 330 ? -8.638 -4.132 18.793 1.00 95.75 330 VAL A N 1
ATOM 2701 C CA . VAL A 1 330 ? -8.343 -2.699 18.969 1.00 95.75 330 VAL A CA 1
ATOM 2702 C C . VAL A 1 330 ? -8.027 -2.034 17.626 1.00 95.75 330 VAL A C 1
ATOM 2704 O O . VAL A 1 330 ? -8.607 -0.997 17.313 1.00 95.75 330 VAL A O 1
ATOM 2707 N N . SER A 1 331 ? -7.167 -2.645 16.806 1.00 95.31 331 SER A N 1
ATOM 2708 C CA . SER A 1 331 ? -6.799 -2.110 15.485 1.00 95.31 331 SER A CA 1
ATOM 2709 C C . SER A 1 331 ? -7.993 -2.034 14.525 1.00 95.31 331 SER A C 1
ATOM 2711 O O . SER A 1 331 ? -8.186 -1.023 13.851 1.00 95.31 331 SER A O 1
ATOM 2713 N N . LEU A 1 332 ? -8.865 -3.052 14.512 1.00 95.62 332 LEU A N 1
ATOM 2714 C CA . LEU A 1 332 ? -10.092 -3.048 13.700 1.00 95.62 332 LEU A CA 1
ATOM 2715 C C . LEU A 1 332 ? -11.034 -1.899 14.072 1.00 95.62 332 LEU A C 1
ATOM 2717 O O . LEU A 1 332 ? -11.633 -1.275 13.194 1.00 95.62 332 LEU A O 1
ATOM 2721 N N . ALA A 1 333 ? -11.173 -1.618 15.367 1.00 95.38 333 ALA A N 1
ATOM 2722 C CA . ALA A 1 333 ? -11.992 -0.515 15.845 1.00 95.38 333 ALA A CA 1
ATOM 2723 C C . ALA A 1 333 ? -11.360 0.848 15.508 1.00 95.38 333 ALA A C 1
ATOM 2725 O O . ALA A 1 333 ? -12.049 1.716 14.969 1.00 95.38 333 ALA A O 1
ATOM 2726 N N . ARG A 1 334 ? -10.045 1.014 15.720 1.00 94.12 334 ARG A N 1
ATOM 2727 C CA . ARG A 1 334 ? -9.312 2.247 15.374 1.00 94.12 334 ARG A CA 1
ATOM 2728 C C . ARG A 1 334 ? -9.337 2.544 13.882 1.00 94.12 334 ARG A C 1
ATOM 2730 O O . ARG A 1 334 ? -9.516 3.694 13.503 1.00 94.12 334 ARG A O 1
ATOM 2737 N N . ARG A 1 335 ? -9.248 1.520 13.029 1.00 94.62 335 ARG A N 1
ATOM 2738 C CA . ARG A 1 335 ? -9.334 1.675 11.570 1.00 94.62 335 ARG A CA 1
ATOM 2739 C C . ARG A 1 335 ? -10.650 2.310 11.123 1.00 94.62 335 ARG A C 1
ATOM 2741 O O . ARG A 1 335 ? -10.650 3.057 10.157 1.00 94.62 335 ARG A O 1
ATOM 2748 N N . ILE A 1 336 ? -11.763 2.006 11.789 1.00 93.19 336 ILE A N 1
ATOM 2749 C CA . ILE A 1 336 ? -13.080 2.572 11.452 1.00 93.19 336 ILE A CA 1
ATOM 2750 C C . ILE A 1 336 ? -13.251 3.990 12.006 1.00 93.19 336 ILE A C 1
ATOM 2752 O O . ILE A 1 336 ? -13.943 4.806 11.395 1.00 93.19 336 ILE A O 1
ATOM 2756 N N . GLN A 1 337 ? -12.588 4.296 13.124 1.00 91.69 337 GLN A N 1
ATOM 2757 C CA . GLN A 1 337 ? -12.520 5.652 13.667 1.00 91.69 337 GLN A CA 1
ATOM 2758 C C . GLN A 1 337 ? -11.675 6.570 12.790 1.00 91.69 337 GLN A C 1
ATOM 2760 O O . GLN A 1 337 ? -12.134 7.640 12.415 1.00 91.69 337 GLN A O 1
ATOM 2765 N N . ASP A 1 338 ? -10.452 6.161 12.465 1.00 91.81 338 ASP A N 1
ATOM 2766 C CA . ASP A 1 338 ? -9.539 6.929 11.629 1.00 91.81 338 ASP A CA 1
ATOM 2767 C C . ASP A 1 338 ? -8.547 5.986 10.917 1.00 91.81 338 ASP A C 1
ATOM 2769 O O . ASP A 1 338 ? -7.539 5.559 11.502 1.00 91.81 338 ASP A O 1
ATOM 2773 N N . PRO A 1 339 ? -8.801 5.658 9.634 1.00 92.75 339 PRO A N 1
ATOM 2774 C CA . PRO A 1 339 ? -7.890 4.844 8.841 1.00 92.75 339 PRO A CA 1
ATOM 2775 C C . PRO A 1 339 ? -6.487 5.452 8.740 1.00 92.75 339 PRO A C 1
ATOM 2777 O O . PRO A 1 339 ? -5.499 4.721 8.798 1.00 92.75 339 PRO A O 1
ATOM 2780 N N . LEU A 1 340 ? -6.376 6.777 8.594 1.00 93.62 340 LEU A N 1
ATOM 2781 C CA . LEU A 1 340 ? -5.102 7.466 8.385 1.00 93.62 340 LEU A CA 1
ATOM 2782 C C . LEU A 1 340 ? -4.189 7.309 9.600 1.00 93.62 340 LEU A C 1
ATOM 2784 O O . LEU A 1 340 ? -3.010 6.981 9.442 1.00 93.62 340 LEU A O 1
ATOM 2788 N N . VAL A 1 341 ? -4.739 7.509 10.800 1.00 92.19 341 VAL A N 1
ATOM 2789 C CA . VAL A 1 341 ? -4.012 7.297 12.055 1.00 92.19 341 VAL A CA 1
ATOM 2790 C C . VAL A 1 341 ? -3.547 5.854 12.157 1.00 92.19 341 VAL A C 1
ATOM 2792 O O . VAL A 1 341 ? -2.367 5.626 12.415 1.00 92.19 341 VAL A O 1
ATOM 2795 N N . GLU A 1 342 ? -4.436 4.889 11.918 1.00 92.69 342 GLU A N 1
ATOM 2796 C CA . GLU A 1 342 ? -4.122 3.469 12.077 1.00 92.69 342 GLU A CA 1
ATOM 2797 C C . GLU A 1 342 ? -3.043 2.994 11.090 1.00 92.69 342 GLU A C 1
ATOM 2799 O O . GLU A 1 342 ? -2.054 2.383 11.502 1.00 92.69 342 GLU A O 1
ATOM 2804 N N . PHE A 1 343 ? -3.146 3.352 9.804 1.00 93.12 343 PHE A N 1
ATOM 2805 C CA . PHE A 1 343 ? -2.115 3.033 8.809 1.00 93.12 343 PHE A CA 1
ATOM 2806 C C . PHE A 1 343 ? -0.766 3.691 9.131 1.00 93.12 343 PHE A C 1
ATOM 2808 O O . PHE A 1 343 ? 0.283 3.071 8.940 1.00 93.12 343 PHE A O 1
ATOM 2815 N N . ALA A 1 344 ? -0.768 4.918 9.663 1.00 91.50 344 ALA A N 1
ATOM 2816 C CA . ALA A 1 344 ? 0.459 5.605 10.063 1.00 91.50 344 ALA A CA 1
ATOM 2817 C C . ALA A 1 344 ? 1.190 4.890 11.212 1.00 91.50 344 ALA A C 1
ATOM 2819 O O . ALA A 1 344 ? 2.399 5.057 11.362 1.00 91.50 344 ALA A O 1
ATOM 2820 N N . GLN A 1 345 ? 0.499 4.071 12.014 1.00 86.50 345 GLN A N 1
ATOM 2821 C CA . GLN A 1 345 ? 1.130 3.329 13.109 1.00 86.50 345 GLN A CA 1
ATOM 2822 C C . GLN A 1 345 ? 2.000 2.165 12.645 1.00 86.50 345 GLN A C 1
ATOM 2824 O O . GLN A 1 345 ? 3.005 1.876 13.293 1.00 86.50 345 GLN A O 1
ATOM 2829 N N . VAL A 1 346 ? 1.593 1.501 11.563 1.00 82.75 346 VAL A N 1
ATOM 2830 C CA . VAL A 1 346 ? 2.305 0.358 10.963 1.00 82.75 346 VAL A CA 1
ATOM 2831 C C . VAL A 1 346 ? 3.408 0.844 10.013 1.00 82.75 346 VAL A C 1
ATOM 2833 O O . VAL A 1 346 ? 4.327 0.115 9.654 1.00 82.75 346 VAL A O 1
ATOM 2836 N N . CYS A 1 347 ? 3.376 2.125 9.658 1.00 73.44 347 CYS A N 1
ATOM 2837 C CA . CYS A 1 347 ? 4.422 2.797 8.908 1.00 73.44 347 CYS A CA 1
ATOM 2838 C C . CYS A 1 347 ? 5.582 3.187 9.853 1.00 73.44 347 CYS A C 1
ATOM 2840 O O . CYS A 1 347 ? 5.759 4.343 10.246 1.00 73.44 347 CYS A O 1
ATOM 2842 N N . SER A 1 348 ? 6.326 2.169 10.294 1.00 67.88 348 SER A N 1
ATOM 2843 C CA . SER A 1 348 ? 7.411 2.256 11.275 1.00 67.88 348 SER A CA 1
ATOM 2844 C C . SER A 1 348 ? 8.789 2.009 10.624 1.00 67.88 348 SER A C 1
ATOM 2846 O O . SER A 1 348 ? 8.855 1.553 9.480 1.00 67.88 348 SER A O 1
ATOM 2848 N N . PRO A 1 349 ? 9.910 2.275 11.327 1.00 63.19 349 PRO A N 1
ATOM 2849 C CA . PRO A 1 349 ? 11.251 1.936 10.840 1.00 63.19 349 PRO A CA 1
ATOM 2850 C C . PRO A 1 349 ? 11.453 0.440 10.573 1.00 63.19 349 PRO A C 1
ATOM 2852 O O . PRO A 1 349 ? 12.389 0.089 9.865 1.00 63.19 349 PRO A O 1
ATOM 2855 N N . ASP A 1 350 ? 10.602 -0.423 11.140 1.00 71.62 350 ASP A N 1
ATOM 2856 C CA . ASP A 1 350 ? 10.653 -1.875 10.947 1.00 71.62 350 ASP A CA 1
ATOM 2857 C C . ASP A 1 350 ? 10.054 -2.308 9.584 1.00 71.62 350 ASP A C 1
ATOM 2859 O O . ASP A 1 350 ? 10.017 -3.494 9.275 1.00 71.62 350 ASP A O 1
ATOM 2863 N N . GLU A 1 351 ? 9.629 -1.354 8.740 1.00 80.00 351 GLU A N 1
ATOM 2864 C CA . GLU A 1 351 ? 9.134 -1.569 7.368 1.00 80.00 351 GLU A CA 1
ATOM 2865 C C . GLU A 1 351 ? 7.880 -2.461 7.265 1.00 80.00 351 GLU A C 1
ATOM 2867 O O . GLU A 1 351 ? 7.551 -2.942 6.178 1.00 80.00 351 GLU A O 1
ATOM 2872 N N . ASP A 1 352 ? 7.126 -2.626 8.359 1.00 84.62 352 ASP A N 1
ATOM 2873 C CA . ASP A 1 352 ? 5.931 -3.486 8.431 1.00 84.62 352 ASP A CA 1
ATOM 2874 C C . ASP A 1 352 ? 4.891 -3.160 7.341 1.00 84.62 352 ASP A C 1
ATOM 2876 O O . ASP A 1 352 ? 4.175 -4.036 6.856 1.00 84.62 352 ASP A O 1
ATOM 2880 N N . ILE A 1 353 ? 4.832 -1.901 6.894 1.00 87.56 353 ILE A N 1
ATOM 2881 C CA . ILE A 1 353 ? 3.955 -1.454 5.805 1.00 87.56 353 ILE A CA 1
ATOM 2882 C C . ILE A 1 353 ? 4.200 -2.212 4.488 1.00 87.56 353 ILE A C 1
ATOM 2884 O O . ILE A 1 353 ? 3.265 -2.403 3.713 1.00 87.56 353 ILE A O 1
ATOM 2888 N N . LEU A 1 354 ? 5.424 -2.694 4.236 1.00 89.75 354 LEU A N 1
ATOM 2889 C CA . LEU A 1 354 ? 5.754 -3.487 3.047 1.00 89.75 354 LEU A CA 1
ATOM 2890 C C . LEU A 1 354 ? 5.164 -4.901 3.099 1.00 89.75 354 LEU A C 1
ATOM 2892 O O . LEU A 1 354 ? 5.067 -5.563 2.064 1.00 89.75 354 LEU A O 1
ATOM 2896 N N . CYS A 1 355 ? 4.749 -5.372 4.277 1.00 89.62 355 CYS A N 1
ATOM 2897 C CA . CYS A 1 355 ? 4.049 -6.643 4.418 1.00 89.62 355 CYS A CA 1
ATOM 2898 C C . CYS A 1 355 ? 2.588 -6.556 3.955 1.00 89.62 355 CYS A C 1
ATOM 2900 O O . CYS A 1 355 ? 2.004 -7.590 3.625 1.00 89.62 355 CYS A O 1
ATOM 2902 N N . LEU A 1 356 ? 2.008 -5.350 3.857 1.00 91.00 356 LEU A N 1
ATOM 2903 C CA . LEU A 1 356 ? 0.717 -5.160 3.197 1.00 91.00 356 LEU A CA 1
ATOM 2904 C C . LEU A 1 356 ? 0.871 -5.428 1.701 1.00 91.00 356 LEU A C 1
ATOM 2906 O O . LEU A 1 356 ? 1.727 -4.847 1.028 1.00 91.00 356 LEU A O 1
ATOM 2910 N N . LYS A 1 357 ? 0.016 -6.290 1.148 1.00 90.56 357 LYS A N 1
ATOM 2911 C CA . LYS A 1 357 ? 0.034 -6.608 -0.283 1.00 90.56 357 LYS A CA 1
ATOM 2912 C C . LYS A 1 357 ? -0.688 -5.518 -1.075 1.00 90.56 357 LYS A C 1
ATOM 2914 O O . LYS A 1 357 ? -1.868 -5.610 -1.425 1.00 90.56 357 LYS A O 1
ATOM 2919 N N . LEU A 1 358 ? 0.053 -4.463 -1.400 1.00 92.50 358 LEU A N 1
ATOM 2920 C CA . LEU A 1 358 ? -0.401 -3.376 -2.258 1.00 92.50 358 LEU A CA 1
ATOM 2921 C C . LEU A 1 358 ? -0.459 -3.815 -3.726 1.00 92.50 358 LEU A C 1
ATOM 2923 O O . LEU A 1 358 ? -1.461 -3.586 -4.404 1.00 92.50 358 LEU A O 1
ATOM 2927 N N . HIS A 1 359 ? 0.571 -4.515 -4.199 1.00 93.25 359 HIS A N 1
ATOM 2928 C CA . HIS A 1 359 ? 0.642 -5.023 -5.566 1.00 93.25 359 HIS A CA 1
ATOM 2929 C C . HIS A 1 359 ? 1.316 -6.406 -5.614 1.00 93.25 359 HIS A C 1
ATOM 2931 O O . HIS A 1 359 ? 2.304 -6.617 -4.909 1.00 93.25 359 HIS A O 1
ATOM 2937 N N . PRO A 1 360 ? 0.870 -7.345 -6.477 1.00 90.81 360 PRO A N 1
ATOM 2938 C CA . PRO A 1 360 ? 1.466 -8.683 -6.565 1.00 90.81 360 PRO A CA 1
ATOM 2939 C C . PRO A 1 360 ? 2.975 -8.686 -6.841 1.00 90.81 360 PRO A C 1
ATOM 2941 O O . PRO A 1 360 ? 3.684 -9.566 -6.376 1.00 90.81 360 PRO A O 1
ATOM 2944 N N . MET A 1 361 ? 3.465 -7.696 -7.593 1.00 91.25 361 MET A N 1
ATOM 2945 C CA . MET A 1 361 ? 4.877 -7.571 -7.988 1.00 91.25 361 MET A CA 1
ATOM 2946 C C . MET A 1 361 ? 5.685 -6.590 -7.117 1.00 91.25 361 MET A C 1
ATOM 2948 O O . MET A 1 361 ? 6.785 -6.206 -7.507 1.00 91.25 361 MET A O 1
ATOM 2952 N N . GLN A 1 362 ? 5.157 -6.140 -5.973 1.00 93.06 362 GLN A N 1
ATOM 2953 C CA . GLN A 1 362 ? 5.844 -5.148 -5.130 1.00 93.06 362 GLN A CA 1
ATOM 2954 C C . GLN A 1 362 ? 7.196 -5.647 -4.592 1.00 93.06 362 GLN A C 1
ATOM 2956 O O . GLN A 1 362 ? 8.109 -4.858 -4.391 1.00 93.06 362 GLN A O 1
ATOM 2961 N N . ASP A 1 363 ? 7.362 -6.960 -4.423 1.00 91.81 363 ASP A N 1
ATOM 2962 C CA . ASP A 1 363 ? 8.606 -7.544 -3.905 1.00 91.81 363 ASP A CA 1
ATOM 2963 C C . ASP A 1 363 ? 9.755 -7.495 -4.941 1.00 91.81 363 ASP A C 1
ATOM 2965 O O . ASP A 1 363 ? 10.908 -7.767 -4.613 1.00 91.81 363 ASP A O 1
ATOM 2969 N N . HIS A 1 364 ? 9.454 -7.113 -6.191 1.00 91.12 364 HIS A N 1
ATOM 2970 C CA . HIS A 1 364 ? 10.410 -7.004 -7.298 1.00 91.12 364 HIS A CA 1
ATOM 2971 C C . HIS A 1 364 ? 10.803 -5.557 -7.643 1.00 91.12 364 HIS A C 1
A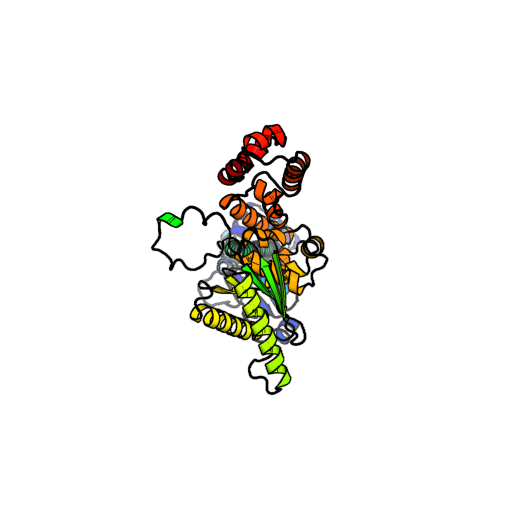TOM 2973 O O . HIS A 1 364 ? 11.548 -5.327 -8.605 1.00 91.12 364 HIS A O 1
ATOM 2979 N N . VAL A 1 365 ? 10.316 -4.569 -6.884 1.00 93.00 365 VAL A N 1
ATOM 2980 C CA . VAL A 1 365 ? 10.772 -3.175 -6.993 1.00 93.00 365 VAL A CA 1
ATOM 2981 C C . VAL A 1 365 ? 11.857 -2.869 -5.958 1.00 93.00 365 VAL A C 1
ATOM 2983 O O . VAL A 1 365 ? 12.109 -3.650 -5.041 1.00 93.00 365 VAL A O 1
ATOM 2986 N N . VAL A 1 366 ? 12.548 -1.740 -6.123 1.00 92.56 366 VAL A N 1
ATOM 2987 C CA . VAL A 1 366 ? 13.560 -1.304 -5.154 1.00 92.56 366 VAL A CA 1
ATOM 2988 C C . VAL A 1 366 ? 12.843 -0.864 -3.876 1.00 92.56 366 VAL A C 1
ATOM 2990 O O . VAL A 1 366 ? 12.026 0.053 -3.911 1.00 92.56 366 VAL A O 1
ATOM 2993 N N . LYS A 1 367 ? 13.137 -1.526 -2.750 1.00 92.19 367 LYS A N 1
ATOM 2994 C CA . LYS A 1 367 ? 12.438 -1.312 -1.470 1.00 92.19 367 LYS A CA 1
ATOM 2995 C C . LYS A 1 367 ? 12.463 0.146 -1.010 1.00 92.19 367 LYS A C 1
ATOM 2997 O O . LYS A 1 367 ? 11.429 0.678 -0.628 1.00 92.19 367 LYS A O 1
ATOM 3002 N N . GLU A 1 368 ? 13.625 0.792 -1.093 1.00 92.00 368 GLU A N 1
ATOM 3003 C CA . GLU A 1 368 ? 13.810 2.189 -0.679 1.00 92.00 368 GLU A CA 1
ATOM 3004 C C . GLU A 1 368 ? 12.967 3.160 -1.520 1.00 92.00 368 GLU A C 1
ATOM 3006 O O . GLU A 1 368 ? 12.333 4.062 -0.974 1.00 92.00 368 GLU A O 1
ATOM 3011 N N . GLU A 1 369 ? 12.907 2.947 -2.839 1.00 93.25 369 GLU A N 1
ATOM 3012 C CA . GLU A 1 369 ? 12.092 3.764 -3.746 1.00 93.25 369 GLU A CA 1
ATOM 3013 C C . GLU A 1 369 ? 10.596 3.569 -3.473 1.00 93.25 369 GLU A C 1
ATOM 3015 O O . GLU A 1 369 ? 9.847 4.546 -3.416 1.00 93.25 369 GLU A O 1
ATOM 3020 N N . LEU A 1 370 ? 10.166 2.323 -3.234 1.00 94.25 370 LEU A N 1
ATOM 3021 C CA . LEU A 1 370 ? 8.784 2.018 -2.870 1.00 94.25 370 LEU A CA 1
ATOM 3022 C C . LEU A 1 370 ? 8.405 2.679 -1.543 1.00 94.25 370 LEU A C 1
ATOM 3024 O O . LEU A 1 370 ? 7.391 3.364 -1.487 1.00 94.25 370 LEU A O 1
ATOM 3028 N N . LEU A 1 371 ? 9.220 2.528 -0.496 1.00 92.75 371 LEU A N 1
ATOM 3029 C CA . LEU A 1 371 ? 8.991 3.180 0.796 1.00 92.75 371 LEU A CA 1
ATOM 3030 C C . LEU A 1 371 ? 8.894 4.698 0.651 1.00 92.75 371 LEU A C 1
ATOM 3032 O O . LEU A 1 371 ? 7.968 5.299 1.191 1.00 92.75 371 LEU A O 1
ATOM 3036 N N . GLY A 1 372 ? 9.793 5.310 -0.125 1.00 92.75 372 GLY A N 1
ATOM 3037 C CA . GLY A 1 372 ? 9.726 6.735 -0.443 1.00 92.75 372 GLY A CA 1
ATOM 3038 C C . GLY A 1 372 ? 8.394 7.121 -1.089 1.00 92.75 372 GLY A C 1
ATOM 3039 O O . GLY A 1 372 ? 7.749 8.071 -0.647 1.00 92.75 372 GLY A O 1
ATOM 3040 N N . ALA A 1 373 ? 7.936 6.344 -2.075 1.00 93.88 373 ALA A N 1
ATOM 3041 C CA . ALA A 1 373 ? 6.658 6.567 -2.745 1.00 93.88 373 ALA A CA 1
ATOM 3042 C C . ALA A 1 373 ? 5.448 6.396 -1.807 1.00 93.88 373 ALA A C 1
ATOM 3044 O O . ALA A 1 373 ? 4.484 7.151 -1.918 1.00 93.88 373 ALA A O 1
ATOM 3045 N N . LEU A 1 374 ? 5.488 5.450 -0.861 1.00 94.38 374 LEU A N 1
ATOM 3046 C CA . LEU A 1 374 ? 4.433 5.275 0.146 1.00 94.38 374 LEU A CA 1
ATOM 3047 C C . LEU A 1 374 ? 4.439 6.413 1.176 1.00 94.38 374 LEU A C 1
ATOM 3049 O O . LEU A 1 374 ? 3.379 6.931 1.525 1.00 94.38 374 LEU A O 1
ATOM 3053 N N . TYR A 1 375 ? 5.617 6.853 1.631 1.00 93.31 375 TYR A N 1
ATOM 3054 C CA . TYR A 1 375 ? 5.749 8.006 2.525 1.00 93.31 375 TYR A CA 1
ATOM 3055 C C . TYR A 1 375 ? 5.213 9.286 1.889 1.00 93.31 375 TYR A C 1
ATOM 3057 O O . TYR A 1 375 ? 4.574 10.074 2.584 1.00 93.31 375 TYR A O 1
ATOM 3065 N N . CYS A 1 376 ? 5.408 9.483 0.582 1.00 94.31 376 CYS A N 1
ATOM 3066 C CA . CYS A 1 376 ? 4.795 10.596 -0.138 1.00 94.31 376 CYS A CA 1
ATOM 3067 C C . CYS A 1 376 ? 3.264 10.593 -0.014 1.00 94.31 376 CYS A C 1
ATOM 3069 O O . CYS A 1 376 ? 2.687 11.654 0.210 1.00 94.31 376 CYS A O 1
ATOM 3071 N N . GLU A 1 377 ? 2.603 9.434 -0.077 1.00 95.31 377 GLU A N 1
ATOM 3072 C CA . GLU A 1 377 ? 1.143 9.359 0.083 1.00 95.31 377 GLU A CA 1
ATOM 3073 C C . GLU A 1 377 ? 0.683 9.696 1.505 1.00 95.31 377 GLU A C 1
ATOM 3075 O O . GLU A 1 377 ? -0.310 10.409 1.678 1.00 95.31 377 GLU A O 1
ATOM 3080 N N . PHE A 1 378 ? 1.432 9.268 2.527 1.00 94.88 378 PHE A N 1
ATOM 3081 C CA . PHE A 1 378 ? 1.183 9.705 3.902 1.00 94.88 378 PHE A CA 1
ATOM 3082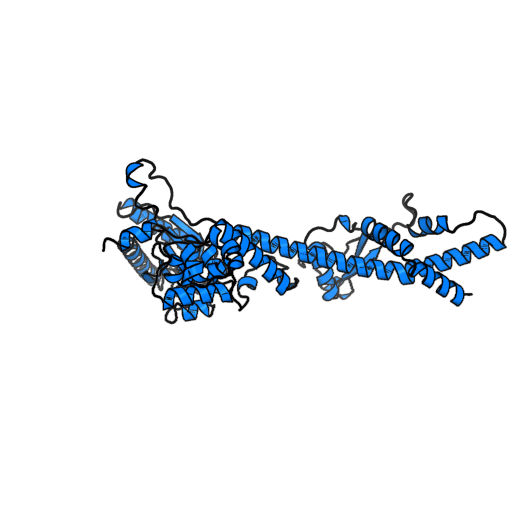 C C . PHE A 1 378 ? 1.365 11.214 4.051 1.00 94.88 378 PHE A C 1
ATOM 3084 O O . PHE A 1 378 ? 0.499 11.869 4.618 1.00 94.88 378 PHE A O 1
ATOM 3091 N N . ILE A 1 379 ? 2.443 11.788 3.512 1.00 95.19 379 ILE A N 1
ATOM 3092 C CA . ILE A 1 379 ? 2.675 13.238 3.543 1.00 95.19 379 ILE A CA 1
ATOM 3093 C C . ILE A 1 379 ? 1.507 13.962 2.866 1.00 95.19 379 ILE A C 1
ATOM 3095 O O . ILE A 1 379 ? 0.930 14.869 3.462 1.00 95.19 379 ILE A O 1
ATOM 3099 N N . ASN A 1 380 ? 1.097 13.540 1.671 1.00 95.56 380 ASN A N 1
ATOM 3100 C CA . ASN A 1 380 ? -0.018 14.160 0.958 1.00 95.56 380 ASN A CA 1
ATOM 3101 C C . ASN A 1 380 ? -1.295 14.152 1.810 1.00 95.56 380 ASN A C 1
ATOM 3103 O O . ASN A 1 380 ? -1.877 15.208 2.055 1.00 95.56 380 ASN A O 1
ATOM 3107 N N . ARG A 1 381 ? -1.696 12.982 2.326 1.00 95.19 381 ARG A N 1
ATOM 3108 C CA . ARG A 1 381 ? -2.946 12.849 3.084 1.00 95.19 381 ARG A CA 1
ATOM 3109 C C . ARG A 1 381 ? -2.891 13.528 4.454 1.00 95.19 381 ARG A C 1
ATOM 3111 O O . ARG A 1 381 ? -3.852 14.188 4.833 1.00 95.19 381 ARG A O 1
ATOM 3118 N N . VAL A 1 382 ? -1.789 13.400 5.193 1.00 95.56 382 VAL A N 1
ATOM 3119 C CA . VAL A 1 382 ? -1.637 14.005 6.528 1.00 95.56 382 VAL A CA 1
ATOM 3120 C C . VAL A 1 382 ? -1.663 15.525 6.457 1.00 95.56 382 VAL A C 1
ATOM 3122 O O . VAL A 1 382 ? -2.249 16.155 7.329 1.00 95.56 382 VAL A O 1
ATOM 3125 N N . ASN A 1 383 ? -1.074 16.127 5.424 1.00 95.62 383 ASN A N 1
ATOM 3126 C CA . ASN A 1 383 ? -1.103 17.581 5.265 1.00 95.62 383 ASN A CA 1
ATOM 3127 C C . ASN A 1 383 ? -2.431 18.077 4.666 1.00 95.62 383 ASN A C 1
ATOM 3129 O O . ASN A 1 383 ? -2.847 19.186 4.979 1.00 95.62 383 ASN A O 1
ATOM 3133 N N . GLU A 1 384 ? -3.137 17.262 3.875 1.00 94.50 384 GLU A N 1
ATOM 3134 C CA . GLU A 1 384 ? -4.513 17.560 3.444 1.00 94.50 384 GLU A CA 1
ATOM 3135 C C . GLU A 1 384 ? -5.484 17.572 4.635 1.00 94.50 384 GLU A C 1
ATOM 3137 O O . GLU A 1 384 ? -6.304 18.479 4.760 1.00 94.50 384 GLU A O 1
ATOM 3142 N N . VAL A 1 385 ? -5.373 16.587 5.535 1.00 93.19 385 VAL A N 1
ATOM 3143 C CA . VAL A 1 385 ? -6.233 16.487 6.722 1.00 93.19 385 VAL A CA 1
ATOM 3144 C C . VAL A 1 385 ? -5.790 17.459 7.810 1.00 93.19 385 VAL A C 1
ATOM 3146 O O . VAL A 1 385 ? -6.645 18.108 8.396 1.00 93.19 385 VAL A O 1
ATOM 3149 N N . GLY A 1 386 ? -4.492 17.597 8.071 1.00 93.19 386 GLY A N 1
ATOM 3150 C CA . GLY A 1 386 ? -3.909 18.346 9.187 1.00 93.19 386 GLY A CA 1
ATOM 3151 C C . GLY A 1 386 ? -3.902 17.563 10.507 1.00 93.19 386 GLY A C 1
ATOM 3152 O O . GLY A 1 386 ? -4.712 16.664 10.718 1.00 93.19 386 GLY A O 1
ATOM 3153 N N . VAL A 1 387 ? -2.984 17.910 11.412 1.00 93.81 387 VAL A N 1
ATOM 3154 C CA . VAL A 1 387 ? -2.731 17.164 12.658 1.00 93.81 387 VAL A CA 1
ATOM 3155 C C . VAL A 1 387 ? -2.934 18.056 13.870 1.00 93.81 387 VAL A C 1
ATOM 3157 O O . VAL A 1 387 ? -2.293 19.101 13.973 1.00 93.81 387 VAL A O 1
ATOM 3160 N N . ASP A 1 388 ? -3.772 17.622 14.810 1.00 91.94 388 ASP A N 1
ATOM 3161 C CA . ASP A 1 388 ? -3.866 18.256 16.124 1.00 91.94 388 ASP A CA 1
ATOM 3162 C C . ASP A 1 388 ? -2.735 17.762 17.041 1.00 91.94 388 ASP A C 1
ATOM 3164 O O . ASP A 1 388 ? -2.627 16.574 17.363 1.00 91.94 388 ASP A O 1
ATOM 3168 N N . VAL A 1 389 ? -1.862 18.686 17.446 1.00 91.00 389 VAL A N 1
ATOM 3169 C CA . VAL A 1 389 ? -0.691 18.370 18.276 1.00 91.00 389 VAL A CA 1
ATOM 3170 C C . VAL A 1 389 ? -1.089 18.059 19.720 1.00 91.00 389 VAL A C 1
ATOM 3172 O O . VAL A 1 389 ? -0.467 17.196 20.338 1.00 91.00 389 VAL A O 1
ATOM 3175 N N . ASN A 1 390 ? -2.124 18.707 20.257 1.00 90.50 390 ASN A N 1
ATOM 3176 C CA . ASN A 1 390 ? -2.604 18.450 21.614 1.00 90.50 390 ASN A CA 1
ATOM 3177 C C . ASN A 1 390 ? -3.211 17.049 21.703 1.00 90.50 390 ASN A C 1
ATOM 3179 O O . ASN A 1 390 ? -2.884 16.293 22.622 1.00 90.50 390 ASN A O 1
ATOM 3183 N N . ARG A 1 391 ? -3.990 16.656 20.689 1.00 88.94 391 ARG A N 1
ATOM 3184 C CA . ARG A 1 391 ? -4.525 15.295 20.576 1.00 88.94 391 ARG A CA 1
ATOM 3185 C C . ARG A 1 391 ? -3.407 14.257 20.423 1.00 88.94 391 ARG A C 1
ATOM 3187 O O . ARG A 1 391 ? -3.444 13.217 21.077 1.00 88.94 391 ARG A O 1
ATOM 3194 N N . ALA A 1 392 ? -2.354 14.570 19.661 1.00 90.00 392 ALA A N 1
ATOM 3195 C CA . ALA A 1 392 ? -1.157 13.728 19.572 1.00 90.00 392 ALA A CA 1
ATOM 3196 C C . ALA A 1 392 ? -0.418 13.575 20.913 1.00 90.00 392 ALA A C 1
ATOM 3198 O O . ALA A 1 392 ? 0.131 12.513 21.214 1.00 90.00 392 ALA A O 1
ATOM 3199 N N . ILE A 1 393 ? -0.393 14.607 21.756 1.00 88.38 393 ILE A N 1
ATOM 3200 C CA . ILE A 1 393 ? 0.213 14.511 23.090 1.00 88.38 393 ILE A CA 1
ATOM 3201 C C . ILE A 1 393 ? -0.614 13.603 23.996 1.00 88.38 393 ILE A C 1
ATOM 3203 O O . ILE A 1 393 ? -0.025 12.735 24.648 1.00 88.38 393 ILE A O 1
ATOM 3207 N N . ALA A 1 394 ? -1.935 13.796 24.006 1.00 87.06 394 ALA A N 1
ATOM 3208 C CA . ALA A 1 394 ? -2.868 13.043 24.836 1.00 87.06 394 ALA A CA 1
ATOM 3209 C C . ALA A 1 394 ? -2.924 11.561 24.441 1.00 87.06 394 ALA A C 1
ATOM 3211 O O . ALA A 1 394 ? -2.842 10.692 25.304 1.00 87.06 394 ALA A O 1
ATOM 3212 N N . HIS A 1 395 ? -2.966 11.268 23.138 1.00 88.75 395 HIS A N 1
ATOM 3213 C CA . HIS A 1 395 ? -3.218 9.921 22.638 1.00 88.75 395 HIS A CA 1
ATOM 3214 C C . HIS A 1 395 ? -2.023 9.360 21.846 1.00 88.75 395 HIS A C 1
ATOM 3216 O O . HIS A 1 395 ? -1.791 9.759 20.698 1.00 88.75 395 HIS A O 1
ATOM 3222 N N . PRO A 1 396 ? -1.272 8.383 22.403 1.00 87.88 396 PRO A N 1
ATOM 3223 C CA . PRO A 1 396 ? -0.053 7.840 21.793 1.00 87.88 396 PRO A CA 1
ATOM 3224 C C . PRO A 1 396 ? -0.213 7.302 20.369 1.00 87.88 396 PRO A C 1
ATOM 3226 O O . PRO A 1 396 ? 0.702 7.410 19.552 1.00 87.88 396 PRO A O 1
ATOM 3229 N N . HIS A 1 397 ? -1.377 6.745 20.053 1.00 87.06 397 HIS A N 1
ATOM 3230 C CA . HIS A 1 397 ? -1.652 6.139 18.757 1.00 87.06 397 HIS A CA 1
ATOM 3231 C C . HIS A 1 397 ? -1.617 7.165 17.602 1.00 87.06 397 HIS A C 1
ATOM 3233 O O . HIS A 1 397 ? -1.126 6.846 16.519 1.00 87.06 397 HIS A O 1
ATOM 3239 N N . SER A 1 398 ? -1.997 8.423 17.860 1.00 89.81 398 SER A N 1
ATOM 3240 C CA . SER A 1 398 ? -2.024 9.513 16.866 1.00 89.81 398 SER A CA 1
ATOM 3241 C C . SER A 1 398 ? -0.677 10.233 16.664 1.00 89.81 398 SER A C 1
ATOM 3243 O O . SER A 1 398 ? -0.482 10.936 15.672 1.00 89.81 398 SER A O 1
ATOM 3245 N N . GLN A 1 399 ? 0.314 9.990 17.533 1.00 90.94 399 GLN A N 1
ATOM 3246 C CA . GLN A 1 399 ? 1.658 10.595 17.451 1.00 90.94 399 GLN A CA 1
ATOM 3247 C C . GLN A 1 399 ? 2.390 10.271 16.149 1.00 90.94 399 GLN A C 1
ATOM 3249 O O . GLN A 1 399 ? 3.206 11.067 15.680 1.00 90.94 399 GLN A O 1
ATOM 3254 N N . ALA A 1 400 ? 2.087 9.114 15.555 1.00 90.38 400 ALA A N 1
ATOM 3255 C CA . ALA A 1 400 ? 2.712 8.650 14.323 1.00 90.38 400 ALA A CA 1
ATOM 3256 C C . ALA A 1 400 ? 2.453 9.585 13.131 1.00 90.38 400 ALA A C 1
ATOM 3258 O O . ALA A 1 400 ? 3.254 9.603 12.202 1.00 90.38 400 ALA A O 1
ATOM 3259 N N . LEU A 1 401 ? 1.396 10.404 13.166 1.00 93.25 401 LEU A N 1
ATOM 3260 C CA . LEU A 1 401 ? 1.095 11.368 12.107 1.00 93.25 401 LEU A CA 1
ATOM 3261 C C . LEU A 1 401 ? 2.121 12.504 12.017 1.00 93.25 401 LEU A C 1
ATOM 3263 O O . LEU A 1 401 ? 2.406 12.999 10.928 1.00 93.25 401 LEU A O 1
ATOM 3267 N N . LEU A 1 402 ? 2.723 12.906 13.143 1.00 93.75 402 LEU A N 1
ATOM 3268 C CA . LEU A 1 402 ? 3.603 14.081 13.194 1.00 93.75 402 LEU A CA 1
ATOM 3269 C C . LEU A 1 402 ? 4.862 13.942 12.338 1.00 93.75 402 LEU A C 1
ATOM 3271 O O . LEU A 1 402 ? 5.442 14.950 11.934 1.00 93.75 402 LEU A O 1
ATOM 3275 N N . GLN A 1 403 ? 5.302 12.718 12.044 1.00 93.12 403 GLN A N 1
ATOM 3276 C CA . GLN A 1 403 ? 6.457 12.512 11.171 1.00 93.12 403 GLN A CA 1
ATOM 3277 C C . GLN A 1 403 ? 6.167 12.856 9.701 1.00 93.12 403 GLN A C 1
ATOM 3279 O O . GLN A 1 403 ? 7.112 13.116 8.962 1.00 93.12 403 GLN A O 1
ATOM 3284 N N . TYR A 1 404 ? 4.895 12.878 9.294 1.00 94.88 404 TYR A N 1
ATOM 3285 C CA . TYR A 1 404 ? 4.470 13.127 7.913 1.00 94.88 404 TYR A CA 1
ATOM 3286 C C . TYR A 1 404 ? 4.032 14.574 7.664 1.00 94.88 404 TYR A C 1
ATOM 3288 O O . TYR A 1 404 ? 3.750 14.948 6.527 1.00 94.88 404 TYR A O 1
ATOM 3296 N N . VAL A 1 405 ? 4.000 15.415 8.698 1.00 96.06 405 VAL A N 1
ATOM 3297 C CA . VAL A 1 405 ? 3.722 16.849 8.544 1.00 96.06 405 VAL A CA 1
ATOM 3298 C C . VAL A 1 405 ? 4.877 17.523 7.795 1.00 96.06 405 VAL A C 1
ATOM 3300 O O . VAL A 1 405 ? 6.050 17.313 8.116 1.00 96.06 405 VAL A O 1
ATOM 3303 N N . CYS A 1 406 ? 4.557 18.364 6.810 1.00 95.12 406 CYS A N 1
ATOM 3304 C CA . CYS A 1 406 ? 5.537 19.084 5.998 1.00 95.12 406 CYS A CA 1
ATOM 3305 C C . CYS A 1 406 ? 6.557 19.835 6.866 1.00 95.12 406 CYS A C 1
ATOM 3307 O O . CYS A 1 406 ? 6.208 20.566 7.786 1.00 95.12 406 CYS A O 1
ATOM 3309 N N . GLY A 1 407 ? 7.851 19.662 6.583 1.00 92.50 407 GLY A N 1
ATOM 3310 C CA . GLY A 1 407 ? 8.941 20.282 7.351 1.00 92.50 407 GLY A CA 1
ATOM 3311 C C . GLY A 1 407 ? 9.312 19.560 8.654 1.00 92.50 407 GLY A C 1
ATOM 3312 O O . GLY A 1 407 ? 10.437 19.755 9.151 1.00 92.50 407 GLY A O 1
ATOM 3313 N N . LEU A 1 408 ? 8.426 18.697 9.164 1.00 91.75 408 LEU A N 1
ATOM 3314 C CA . LEU A 1 408 ? 8.733 17.731 10.213 1.00 91.75 408 LEU A CA 1
ATOM 3315 C C . LEU A 1 408 ? 9.354 16.459 9.601 1.00 91.75 408 LEU A C 1
ATOM 3317 O O . LEU A 1 408 ? 9.963 16.484 8.534 1.00 91.75 408 LEU A O 1
ATOM 3321 N N . GLY A 1 409 ? 9.346 15.383 10.373 1.00 92.06 409 GLY A N 1
ATOM 3322 C CA . GLY A 1 409 ? 10.046 14.125 10.133 1.00 92.06 409 GLY A CA 1
ATOM 3323 C C . GLY A 1 409 ? 10.186 13.393 11.463 1.00 92.06 409 GLY A C 1
ATOM 3324 O O . GLY A 1 409 ? 10.037 14.022 12.513 1.00 92.06 409 GLY A O 1
ATOM 3325 N N . ALA A 1 410 ? 10.517 12.100 11.459 1.00 90.31 410 ALA A N 1
ATOM 3326 C CA . ALA A 1 410 ? 10.505 11.270 12.674 1.00 90.31 410 ALA A CA 1
ATOM 3327 C C . ALA A 1 410 ? 11.249 11.905 13.869 1.00 90.31 410 ALA A C 1
ATOM 3329 O O . ALA A 1 410 ? 10.710 12.005 14.974 1.00 90.31 410 ALA A O 1
ATOM 3330 N N . ARG A 1 411 ? 12.458 12.440 13.634 1.00 92.06 411 ARG A N 1
ATOM 3331 C CA . ARG A 1 411 ? 13.260 13.117 14.673 1.00 92.06 411 ARG A CA 1
ATOM 3332 C C . ARG A 1 411 ? 12.601 14.396 15.196 1.00 92.06 411 ARG A C 1
ATOM 3334 O O . ARG A 1 411 ? 12.526 14.592 16.405 1.00 92.06 411 ARG A O 1
ATOM 3341 N N . LYS A 1 412 ? 12.125 15.266 14.300 1.00 93.19 412 LYS A N 1
ATOM 3342 C CA . LYS A 1 412 ? 11.537 16.562 14.676 1.00 93.19 412 LYS A CA 1
ATOM 3343 C C . LYS A 1 412 ? 10.166 16.404 15.331 1.00 93.19 412 LYS A C 1
ATOM 3345 O O . LYS A 1 412 ? 9.904 17.088 16.311 1.00 93.19 412 LYS A O 1
ATOM 3350 N N . GLY A 1 413 ? 9.331 15.491 14.831 1.00 92.25 413 GLY A N 1
ATOM 3351 C CA . GLY A 1 413 ? 8.027 15.178 15.421 1.00 92.25 413 GLY A CA 1
ATOM 3352 C C . GLY A 1 413 ? 8.166 14.632 16.843 1.00 92.25 413 GLY A C 1
ATOM 3353 O O . GLY A 1 413 ? 7.526 15.133 17.762 1.00 92.25 413 GLY A O 1
ATOM 3354 N N . THR A 1 414 ? 9.095 13.693 17.055 1.00 91.25 414 THR A N 1
ATOM 3355 C CA . THR A 1 414 ? 9.388 13.161 18.399 1.00 91.25 414 THR A CA 1
ATOM 3356 C C . THR A 1 414 ? 9.924 14.245 19.338 1.00 91.25 414 THR A C 1
ATOM 3358 O O . THR A 1 414 ? 9.521 14.322 20.496 1.00 91.25 414 THR A O 1
ATOM 3361 N N . HIS A 1 415 ? 10.816 15.110 18.847 1.00 92.69 415 HIS A N 1
ATOM 3362 C CA . HIS A 1 415 ? 11.358 16.221 19.629 1.00 92.69 415 HIS A CA 1
ATOM 3363 C C . HIS A 1 415 ? 10.278 17.232 20.041 1.00 92.69 415 HIS A C 1
ATOM 3365 O O . HIS A 1 415 ? 10.252 17.653 21.194 1.00 92.69 415 HIS A O 1
ATOM 3371 N N . LEU A 1 416 ? 9.359 17.570 19.129 1.00 92.00 416 LEU A N 1
ATOM 3372 C CA . LEU A 1 416 ? 8.225 18.453 19.406 1.00 92.00 416 LEU A CA 1
ATOM 3373 C C . LEU A 1 416 ? 7.355 17.900 20.543 1.00 92.00 416 LEU A C 1
ATOM 3375 O O . LEU A 1 416 ? 7.112 18.598 21.526 1.00 92.00 416 LEU A O 1
ATOM 3379 N N . LEU A 1 417 ? 6.955 16.627 20.449 1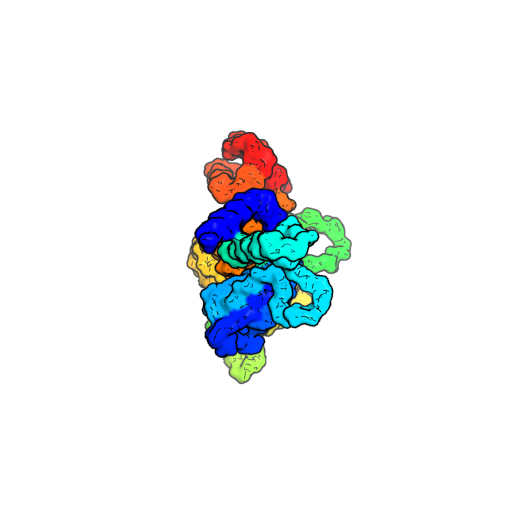.00 91.44 417 LEU A N 1
ATOM 3380 C CA . LEU A 1 417 ? 6.184 15.961 21.503 1.00 91.44 417 LEU A CA 1
ATOM 3381 C C . LEU A 1 417 ? 6.928 15.947 22.839 1.00 91.44 417 LEU A C 1
ATOM 3383 O O . LEU A 1 417 ? 6.317 16.133 23.887 1.00 91.44 417 LEU A O 1
ATOM 3387 N N . LYS A 1 418 ? 8.245 15.717 22.810 1.00 91.94 418 LYS A N 1
ATOM 3388 C CA . LYS A 1 418 ? 9.071 15.686 24.017 1.00 91.94 418 LYS A CA 1
ATOM 3389 C C . LYS A 1 418 ? 9.077 17.038 24.731 1.00 91.94 418 LYS A C 1
ATOM 3391 O O . LYS A 1 418 ? 8.871 17.051 25.938 1.00 91.94 418 LYS A O 1
ATOM 3396 N N . ILE A 1 419 ? 9.271 18.144 24.008 1.00 91.38 419 ILE A N 1
ATOM 3397 C CA . ILE A 1 419 ? 9.266 19.491 24.605 1.00 91.38 419 ILE A CA 1
ATOM 3398 C C . ILE A 1 419 ? 7.908 19.797 25.237 1.00 91.38 419 ILE A C 1
ATOM 3400 O O . ILE A 1 419 ? 7.845 20.210 26.392 1.00 91.38 419 ILE A O 1
ATOM 3404 N N . LEU A 1 420 ? 6.820 19.551 24.504 1.00 89.19 420 LEU A N 1
ATOM 3405 C CA . LEU A 1 420 ? 5.474 19.861 24.988 1.00 89.19 420 LEU A CA 1
ATOM 3406 C C . LEU A 1 420 ? 5.107 19.027 26.227 1.00 89.19 420 LEU A C 1
ATOM 3408 O O . LEU A 1 420 ? 4.567 19.567 27.191 1.00 89.19 420 LEU A O 1
ATOM 3412 N N . LYS A 1 421 ? 5.497 17.743 26.261 1.00 89.19 421 LYS A N 1
ATOM 3413 C CA . LYS A 1 421 ? 5.336 16.884 27.448 1.00 89.19 421 LYS A CA 1
ATOM 3414 C C . LYS A 1 421 ? 6.189 17.340 28.633 1.00 89.19 421 LYS A C 1
ATOM 3416 O O . LYS A 1 421 ? 5.714 17.305 29.759 1.00 89.19 421 LYS A O 1
ATOM 3421 N N . GLN A 1 422 ? 7.435 17.759 28.402 1.00 88.62 422 GLN A N 1
ATOM 3422 C CA . GLN A 1 422 ? 8.338 18.212 29.470 1.00 88.62 422 GLN A CA 1
ATOM 3423 C C . GLN A 1 422 ? 7.863 19.505 30.133 1.00 88.62 422 GLN A C 1
ATOM 3425 O O . GLN A 1 422 ? 7.971 19.640 31.348 1.00 88.62 422 GLN A O 1
ATOM 3430 N N . ASN A 1 423 ? 7.309 20.425 29.348 1.00 82.75 423 ASN A N 1
ATOM 3431 C CA . ASN A 1 423 ? 6.802 21.697 29.855 1.00 82.75 423 ASN A CA 1
ATOM 3432 C C . ASN A 1 423 ? 5.375 21.585 30.417 1.00 82.75 423 ASN A C 1
ATOM 3434 O O . ASN A 1 423 ? 4.847 22.567 30.932 1.00 82.75 423 ASN A O 1
ATOM 3438 N N . ASN A 1 424 ? 4.738 20.413 30.295 1.00 78.81 424 ASN A N 1
ATOM 3439 C CA . ASN A 1 424 ? 3.346 20.165 30.672 1.00 78.81 424 ASN A CA 1
ATOM 3440 C C . ASN A 1 424 ? 2.381 21.248 30.146 1.00 78.81 424 ASN A C 1
ATOM 3442 O O . ASN A 1 424 ? 1.466 21.680 30.842 1.00 78.81 424 ASN A O 1
ATOM 3446 N N . THR A 1 425 ? 2.637 21.740 28.931 1.00 77.81 425 THR A N 1
ATOM 3447 C CA . THR A 1 425 ? 1.916 22.873 28.338 1.00 77.81 425 THR A CA 1
ATOM 3448 C C . THR A 1 425 ? 1.155 22.398 27.106 1.00 77.81 425 THR A C 1
ATOM 3450 O O . THR A 1 425 ? 1.732 21.747 26.230 1.00 77.81 425 THR A O 1
ATOM 3453 N N . ARG A 1 426 ? -0.137 22.730 27.028 1.00 84.88 426 ARG A N 1
ATOM 3454 C CA . ARG A 1 426 ? -0.926 22.565 25.801 1.00 84.88 426 ARG A CA 1
ATOM 3455 C C . ARG A 1 426 ? -0.563 23.672 24.818 1.00 84.88 426 ARG A C 1
ATOM 3457 O O . ARG A 1 426 ? -0.299 24.800 25.216 1.00 84.88 426 ARG A O 1
ATOM 3464 N N . LEU A 1 427 ? -0.543 23.347 23.532 1.00 87.88 427 LEU A N 1
ATOM 3465 C CA . LEU A 1 427 ? -0.315 24.333 22.489 1.00 87.88 427 LEU A CA 1
ATOM 3466 C C . LEU A 1 427 ? -1.598 25.153 22.297 1.00 87.88 427 LEU A C 1
ATOM 3468 O O . LEU A 1 427 ? -2.601 24.616 21.838 1.00 87.88 427 LEU A O 1
ATOM 3472 N N . GLU A 1 428 ? -1.562 26.436 22.639 1.00 87.94 428 GLU A N 1
ATOM 3473 C CA . GLU A 1 428 ? -2.707 27.356 22.543 1.00 87.94 428 GLU A CA 1
ATOM 3474 C C . GLU A 1 428 ? -2.729 28.097 21.207 1.00 87.94 428 GLU A C 1
ATOM 3476 O O . GLU A 1 428 ? -3.778 28.399 20.645 1.00 87.94 428 GLU A O 1
ATOM 3481 N N . ASN A 1 429 ? -1.546 28.411 20.679 1.00 89.19 429 ASN A N 1
ATOM 3482 C CA . ASN A 1 429 ? -1.401 29.087 19.401 1.00 89.19 429 ASN A CA 1
ATOM 3483 C C . ASN A 1 429 ? -0.148 28.610 18.666 1.00 89.19 429 ASN A C 1
ATOM 3485 O O . ASN A 1 429 ? 0.817 28.122 19.250 1.00 89.19 429 ASN A O 1
ATOM 3489 N N . ARG A 1 430 ? -0.138 28.786 17.343 1.00 90.81 430 ARG A N 1
ATOM 3490 C CA . ARG A 1 430 ? 0.982 28.338 16.503 1.00 90.81 430 ARG A CA 1
ATOM 3491 C C . ARG A 1 430 ? 2.281 29.095 16.802 1.00 90.81 430 ARG A C 1
ATOM 3493 O O . ARG A 1 430 ? 3.351 28.531 16.608 1.00 90.81 430 ARG A O 1
ATOM 3500 N N . THR A 1 431 ? 2.225 30.325 17.318 1.00 88.81 431 THR A N 1
ATOM 3501 C CA . THR A 1 431 ? 3.419 31.120 17.664 1.00 88.81 431 THR A CA 1
ATOM 3502 C C . THR A 1 431 ? 4.261 30.447 18.754 1.00 88.81 431 THR A C 1
ATOM 3504 O O . THR A 1 431 ? 5.491 30.528 18.712 1.00 88.81 431 THR A O 1
ATOM 3507 N N . GLN A 1 432 ? 3.630 29.690 19.659 1.00 90.81 432 GLN A N 1
ATOM 3508 C CA . GLN A 1 432 ? 4.315 28.882 20.676 1.00 90.81 432 GLN A CA 1
ATOM 3509 C C . GLN A 1 432 ? 5.228 27.795 20.080 1.00 90.81 432 GLN A C 1
ATOM 3511 O O . GLN A 1 432 ? 6.202 27.392 20.719 1.00 90.81 432 GLN A O 1
ATOM 3516 N N . LEU A 1 433 ? 5.015 27.369 18.828 1.00 90.38 433 LEU A N 1
ATOM 3517 C CA . LEU A 1 433 ? 5.953 26.468 18.143 1.00 90.38 433 LEU A CA 1
ATOM 3518 C C . LEU A 1 433 ? 7.335 27.117 17.971 1.00 90.38 433 LEU A C 1
ATOM 3520 O O . LEU A 1 433 ? 8.358 26.440 18.064 1.00 90.38 433 LEU A O 1
ATOM 3524 N N . VAL A 1 434 ? 7.382 28.430 17.750 1.00 91.75 434 VAL A N 1
ATOM 3525 C CA . VAL A 1 434 ? 8.639 29.172 17.608 1.00 91.75 434 VAL A CA 1
ATOM 3526 C C . VAL A 1 434 ? 9.195 29.544 18.979 1.00 91.75 434 VAL A C 1
ATOM 3528 O O . VAL A 1 434 ? 10.364 29.281 19.256 1.00 91.75 434 VAL A O 1
ATOM 3531 N N . THR A 1 435 ? 8.366 30.132 19.844 1.00 89.69 435 THR A N 1
ATOM 3532 C CA . THR A 1 435 ? 8.832 30.699 21.118 1.00 89.69 435 THR A CA 1
ATOM 3533 C C . THR A 1 435 ? 9.143 29.631 22.166 1.00 89.69 435 THR A C 1
ATOM 3535 O O . THR A 1 435 ? 10.170 29.737 22.832 1.00 89.69 435 THR A O 1
ATOM 3538 N N . MET A 1 436 ? 8.312 28.587 22.282 1.00 87.81 436 MET A N 1
ATOM 3539 C CA . MET A 1 436 ? 8.451 27.534 23.301 1.00 87.81 436 MET A CA 1
ATOM 3540 C C . MET A 1 436 ? 9.096 26.258 22.764 1.00 87.81 436 MET A C 1
ATOM 3542 O O . MET A 1 436 ? 9.902 25.640 23.450 1.00 87.81 436 MET A O 1
ATOM 3546 N N . CYS A 1 437 ? 8.761 25.847 21.536 1.00 88.44 437 CYS A N 1
ATOM 3547 C CA . CYS A 1 437 ? 9.316 24.617 20.952 1.00 88.44 437 CYS A CA 1
ATOM 3548 C C . CYS A 1 437 ? 10.624 24.844 20.178 1.00 88.44 437 CYS A C 1
ATOM 3550 O O . CYS A 1 437 ? 11.162 23.901 19.592 1.00 88.44 437 CYS A O 1
ATOM 3552 N N . HIS A 1 438 ? 11.129 26.085 20.164 1.00 88.19 438 HIS A N 1
ATOM 3553 C CA . HIS A 1 438 ? 12.365 26.499 19.493 1.00 88.19 438 HIS A CA 1
ATOM 3554 C C . HIS A 1 438 ? 12.437 26.059 18.024 1.00 88.19 438 HIS A C 1
ATOM 3556 O O . HIS A 1 438 ? 13.494 25.691 17.501 1.00 88.19 438 HIS A O 1
ATOM 3562 N N . MET A 1 439 ? 11.293 26.065 17.338 1.00 91.69 439 MET A N 1
ATOM 3563 C CA . MET A 1 439 ? 11.225 25.665 15.943 1.00 91.69 439 MET A CA 1
ATOM 3564 C C . MET A 1 439 ? 11.842 26.742 15.045 1.00 91.69 439 MET A C 1
ATOM 3566 O O . MET A 1 439 ? 11.465 27.911 15.091 1.00 91.69 439 MET A O 1
ATOM 3570 N N . GLY A 1 440 ? 12.788 26.342 14.191 1.00 92.88 440 GLY A N 1
ATOM 3571 C CA . GLY A 1 440 ? 13.432 27.261 13.252 1.00 92.88 440 GLY A CA 1
ATOM 3572 C C . GLY A 1 440 ? 12.457 27.822 12.200 1.00 92.88 440 GLY A C 1
ATOM 3573 O O . GLY A 1 440 ? 11.527 27.120 11.791 1.00 92.88 440 GLY A O 1
ATOM 3574 N N . PRO A 1 441 ? 12.702 29.036 11.671 1.00 93.38 441 PRO A N 1
ATOM 3575 C CA . PRO A 1 441 ? 11.738 29.776 10.849 1.00 93.38 441 PRO A CA 1
ATOM 3576 C C . PRO A 1 441 ? 11.307 29.028 9.581 1.00 93.38 441 PRO A C 1
ATOM 3578 O O . PRO A 1 441 ? 10.125 28.983 9.262 1.00 93.38 441 PRO A O 1
ATOM 3581 N N . LYS A 1 442 ? 12.239 28.359 8.884 1.00 94.62 442 LYS A N 1
ATOM 3582 C CA . LYS A 1 442 ? 11.914 27.551 7.691 1.00 94.62 442 LYS A CA 1
ATOM 3583 C C . LYS A 1 442 ? 11.013 26.357 8.012 1.00 94.62 442 LYS A C 1
ATOM 3585 O O . LYS A 1 442 ? 10.166 25.993 7.210 1.00 94.62 442 LYS A O 1
ATOM 3590 N N . VAL A 1 443 ? 11.222 25.727 9.168 1.00 94.69 443 VAL A N 1
ATOM 3591 C CA . VAL A 1 443 ? 10.419 24.572 9.593 1.00 94.69 443 VAL A CA 1
ATOM 3592 C C . VAL A 1 443 ? 9.017 25.036 9.954 1.00 94.69 443 VAL A C 1
ATOM 3594 O O . VAL A 1 443 ? 8.058 24.438 9.484 1.00 94.69 443 VAL A O 1
ATOM 3597 N N . PHE A 1 444 ? 8.916 26.141 10.696 1.00 95.06 444 PHE A N 1
ATOM 3598 C CA . PHE A 1 444 ? 7.645 26.751 11.056 1.00 95.06 444 PHE A CA 1
ATOM 3599 C C . PHE A 1 444 ? 6.815 27.135 9.824 1.00 95.06 444 PHE A C 1
ATOM 3601 O O . PHE A 1 444 ? 5.659 26.737 9.736 1.00 95.06 444 PHE A O 1
ATOM 3608 N N . ILE A 1 445 ? 7.410 27.816 8.836 1.00 94.94 445 ILE A N 1
ATOM 3609 C CA . ILE A 1 445 ? 6.723 28.176 7.580 1.00 94.94 445 ILE A CA 1
ATOM 3610 C C . ILE A 1 445 ? 6.162 26.933 6.874 1.00 94.94 445 ILE A C 1
ATOM 3612 O O . ILE A 1 445 ? 5.045 26.967 6.366 1.00 94.94 445 ILE A O 1
ATOM 3616 N N . ASN A 1 446 ? 6.910 25.827 6.880 1.00 95.00 446 ASN A N 1
ATOM 3617 C CA . ASN A 1 446 ? 6.494 24.597 6.214 1.00 95.00 446 ASN A CA 1
ATOM 3618 C C . ASN A 1 446 ? 5.396 23.829 6.965 1.00 95.00 446 ASN A C 1
ATOM 3620 O O . ASN A 1 446 ? 4.589 23.183 6.308 1.00 95.00 446 ASN A O 1
ATOM 3624 N N . CYS A 1 447 ? 5.364 23.852 8.304 1.00 95.19 447 CYS A N 1
ATOM 3625 C CA . CYS A 1 447 ? 4.439 23.017 9.083 1.00 95.19 447 CYS A CA 1
ATOM 3626 C C . CYS A 1 447 ? 3.229 23.766 9.655 1.00 95.19 447 CYS A C 1
ATOM 3628 O O . CYS A 1 447 ? 2.216 23.137 9.954 1.00 95.19 447 CYS A O 1
ATOM 3630 N N . ALA A 1 448 ? 3.311 25.088 9.847 1.00 92.62 448 ALA A N 1
ATOM 3631 C CA . ALA A 1 448 ? 2.317 25.843 10.611 1.00 92.62 448 ALA A CA 1
ATOM 3632 C C . ALA A 1 448 ? 0.900 25.741 10.027 1.00 92.62 448 ALA A C 1
ATOM 3634 O O . ALA A 1 448 ? -0.058 25.658 10.790 1.00 92.62 448 ALA A O 1
ATOM 3635 N N . GLY A 1 449 ? 0.762 25.693 8.698 1.00 92.94 449 GLY A N 1
ATOM 3636 C CA . GLY A 1 449 ? -0.538 25.554 8.031 1.00 92.94 449 GLY A CA 1
ATOM 3637 C C . GLY A 1 449 ? -1.219 24.198 8.249 1.00 92.94 449 GLY A C 1
ATOM 3638 O O . GLY A 1 449 ? -2.436 24.107 8.138 1.00 92.94 449 GLY A O 1
ATOM 3639 N N . PHE A 1 450 ? -0.451 23.166 8.602 1.00 95.38 450 PHE A N 1
ATOM 3640 C CA . PHE A 1 450 ? -0.931 21.786 8.735 1.00 95.38 450 PHE A CA 1
ATOM 3641 C C . PHE A 1 450 ? -1.123 21.355 10.192 1.00 95.38 450 PHE A C 1
ATOM 3643 O O . PHE A 1 450 ? -1.766 20.343 10.462 1.00 95.38 450 PHE A O 1
ATOM 3650 N N . ILE A 1 451 ? -0.583 22.123 11.142 1.00 93.06 451 ILE A N 1
ATOM 3651 C CA . ILE A 1 451 ? -0.813 21.920 12.573 1.00 93.06 451 ILE A CA 1
ATOM 3652 C C . ILE A 1 451 ? -2.144 22.564 12.956 1.00 93.06 451 ILE A C 1
ATOM 3654 O O . ILE A 1 451 ? -2.331 23.777 12.806 1.00 93.06 451 ILE A O 1
ATOM 3658 N N . LYS A 1 452 ? -3.061 21.748 13.463 1.00 91.00 452 LYS A N 1
ATOM 3659 C CA . LYS A 1 452 ? -4.340 22.165 14.031 1.00 91.00 452 LYS A CA 1
ATOM 3660 C C . LYS A 1 452 ? -4.215 22.347 15.538 1.00 91.00 452 LYS A C 1
ATOM 3662 O O . LYS A 1 452 ? -3.380 21.716 16.185 1.00 91.00 452 LYS A O 1
ATOM 3667 N N . ILE A 1 453 ? -5.038 23.249 16.052 1.00 88.06 453 ILE A N 1
ATOM 3668 C CA . ILE A 1 453 ? -5.234 23.482 17.476 1.00 88.06 453 ILE A CA 1
ATOM 3669 C C . ILE A 1 453 ? -6.739 23.629 17.644 1.00 88.06 453 ILE A C 1
ATOM 3671 O O . ILE A 1 453 ? -7.316 24.562 17.081 1.00 88.06 453 ILE A O 1
ATOM 3675 N N . ASP A 1 454 ? -7.363 22.700 18.357 1.00 81.38 454 ASP A N 1
ATOM 3676 C CA . ASP A 1 454 ? -8.766 22.827 18.730 1.00 81.38 454 ASP A CA 1
ATOM 3677 C C . ASP A 1 454 ? -8.946 23.902 19.813 1.00 81.38 454 ASP A C 1
ATOM 3679 O O . ASP A 1 454 ? -8.666 23.687 20.995 1.00 81.38 454 ASP A O 1
ATOM 3683 N N . THR A 1 455 ? -9.413 25.079 19.397 1.00 73.44 455 THR A N 1
ATOM 3684 C CA . THR A 1 455 ? -9.667 26.216 20.287 1.00 73.44 455 THR A CA 1
ATOM 3685 C C . THR A 1 455 ? -10.885 26.029 21.184 1.00 73.44 455 THR A C 1
ATOM 3687 O O . THR A 1 455 ? -10.930 26.660 22.235 1.00 73.44 455 THR A O 1
ATOM 3690 N N . ALA A 1 456 ? -11.843 25.165 20.823 1.00 69.25 456 ALA A N 1
ATOM 3691 C CA . ALA A 1 456 ? -13.003 24.888 21.670 1.00 69.25 456 ALA A CA 1
ATOM 3692 C C . ALA A 1 456 ? -12.576 24.113 22.926 1.00 69.25 456 ALA A C 1
ATOM 3694 O O . ALA A 1 456 ? -12.910 24.501 24.042 1.00 69.25 456 ALA A O 1
ATOM 3695 N N . SER A 1 457 ? -11.709 23.108 22.757 1.00 66.88 457 SER A N 1
ATOM 3696 C CA . SER A 1 457 ? -11.148 22.324 23.871 1.00 66.88 457 SER A CA 1
ATOM 3697 C C . SER A 1 457 ? -10.296 23.130 24.869 1.00 66.88 457 SER A C 1
ATOM 3699 O O . SER A 1 457 ? -10.052 22.684 25.995 1.00 66.88 457 SER A O 1
ATOM 3701 N N . LEU A 1 458 ? -9.810 24.308 24.461 1.00 63.19 458 LEU A N 1
ATOM 3702 C CA . LEU A 1 458 ? -9.004 25.196 25.301 1.00 63.19 458 LEU A CA 1
ATOM 3703 C C . LEU A 1 458 ? -9.870 26.065 26.226 1.00 63.19 458 LEU A C 1
ATOM 3705 O O . LEU A 1 458 ? -9.432 26.344 27.340 1.00 63.19 458 LEU A O 1
ATOM 3709 N N . GLY A 1 459 ? -11.083 26.444 25.802 1.00 57.00 459 GLY A N 1
ATOM 3710 C CA . GLY A 1 459 ? -12.008 27.264 26.598 1.00 57.00 459 GLY A CA 1
ATOM 3711 C C . GLY A 1 459 ? -12.550 26.540 27.834 1.00 57.00 459 GLY A C 1
ATOM 3712 O O . GLY A 1 459 ? -12.544 27.102 28.925 1.00 57.00 459 GLY A O 1
ATOM 3713 N N . ASP A 1 460 ? -12.889 25.254 27.703 1.00 52.75 460 ASP A N 1
ATOM 3714 C CA . ASP A 1 460 ? -13.402 24.437 28.819 1.00 52.75 460 ASP A CA 1
ATOM 3715 C C . ASP A 1 460 ? -12.381 24.236 29.955 1.00 52.75 460 ASP A C 1
ATOM 3717 O O . ASP A 1 460 ? -12.744 23.929 31.089 1.00 52.75 460 ASP A O 1
ATOM 3721 N N . SER A 1 461 ? -11.084 24.402 29.673 1.00 50.03 461 SER A N 1
ATOM 3722 C CA . SER A 1 461 ? -10.020 24.203 30.668 1.00 50.03 461 SER A CA 1
ATOM 3723 C C . SER A 1 461 ? -9.765 25.440 31.538 1.00 50.03 461 SER A C 1
ATOM 3725 O O . SER A 1 461 ? -9.099 25.315 32.562 1.00 50.03 461 SER A O 1
ATOM 3727 N N . THR A 1 462 ? -10.246 26.623 31.137 1.00 46.34 462 THR A N 1
ATOM 3728 C CA . THR A 1 462 ? -10.076 27.874 31.902 1.00 46.34 462 THR A CA 1
ATOM 3729 C C . THR A 1 462 ? -11.215 28.160 32.882 1.00 46.34 462 THR A C 1
ATOM 3731 O O . THR A 1 462 ? -11.034 28.992 33.766 1.00 46.34 462 THR A O 1
ATOM 3734 N N . ASP A 1 463 ? -12.337 27.443 32.764 1.00 40.75 463 ASP A N 1
ATOM 3735 C CA . ASP A 1 463 ? -13.518 27.569 33.636 1.00 40.75 463 ASP A CA 1
ATOM 3736 C C . ASP A 1 463 ? -13.608 26.474 34.728 1.00 40.75 463 ASP A C 1
ATOM 3738 O O . ASP A 1 463 ? -14.630 26.360 35.407 1.00 40.75 463 ASP A O 1
ATOM 3742 N N . SER A 1 464 ? -12.547 25.672 34.922 1.00 33.84 464 SER A N 1
ATOM 3743 C CA . SER A 1 464 ? -12.448 24.620 35.959 1.00 33.84 464 SER A CA 1
ATOM 3744 C C . SER A 1 464 ? -11.516 24.975 37.114 1.00 33.84 464 SER A C 1
ATOM 3746 O O . SER A 1 464 ? -10.400 25.475 36.841 1.00 33.84 464 SER A O 1
#

Organism: Micrurus corallinus (NCBI:txid54390)

Foldseek 3Di:
DVVVLQVLLVVCLPDPVSLVVCLVLLLQQKFKFKEFDPQLVPPVDPPDPCVVCNGPFRHRPVPDDAQVLVVSVVCVVVRGMDIDIDSDGPPPVPPDPDDGVLNVVLVVVQDPDPDPVSVVVSVSVSSSNCCSVVVRRRVVSRVVVSVVSNVVNLVRQLVLLLVLLLVLQPDDADDQDPPPPDCPPVPPPCVPWAFWEKFWFDDPDQQAWIKIFIATRLLDTPDMDTQRLCLPDCPDPDPVSVVSNVVSLVVVLVVCLVPVGQEYEYEDDDPSSVVSLVSVQVSQVVCVVVVSHDRYHYYYDYQQLLLLQLPDPVLCVVCVPDHSRNSSRSLRRVCNRHVLLSLLQCLDPVLSNLVPCSDPCNVVHDSVVSNVSNLVSLLVSLQVQFAAVQSVLVDVSNLSSQCSAFLHHPVRSVLQSVQCVVVVDHCQALVCCCVRSVDDPVSSVRGVSRYDHPNVVVVVVVVD

Radius of gyration: 32.8 Å; chains: 1; bounding box: 78×62×98 Å

InterPro domains:
  IPR006641 YqgF/RNase H-like domain [SM00732] (195-310)
  IPR010994 RuvA domain 2-like [SSF47781] (362-454)
  IPR012337 Ribonuclease H-like superfamily [SSF53098] (193-347)
  IPR017072 Transcription elongation factor Spt6 [PTHR10145] (2-463)
  IPR023323 Tex-like domain superfamily [G3DSA:1.10.3500.10] (1-198)
  IPR028231 Transcription elongation factor Spt6, YqgF domain [PF14639] (191-347)
  IPR032706 Transcription elongation factor Spt6, helix-hairpin-helix motif [PF14635] (351-454)
  IPR037027 YqgF/RNase H-like domain superfamily [G3DSA:3.30.420.140] (199-337)
  IPR055179 Tex-like, central region [PF22706] (1-157)